Protein AF-A0A2H0Z7E7-F1 (afdb_monomer)

Solvent-accessible surface area (backbone atoms only — not comparable to full-atom values): 20635 Å² total; per-residue (Å²): 130,57,48,30,37,34,37,40,72,48,66,67,57,50,56,53,51,49,52,39,37,47,76,71,71,49,49,73,42,81,17,62,45,69,69,49,40,54,52,46,58,76,75,42,81,52,33,27,38,38,35,47,62,40,83,82,71,36,50,72,56,53,52,52,56,50,37,71,76,39,76,84,54,36,32,32,38,36,39,82,54,85,48,70,68,59,43,53,51,43,40,73,76,56,33,68,44,66,46,53,55,78,86,40,52,81,66,46,46,58,55,49,53,54,33,46,62,68,48,62,76,71,81,81,80,82,80,82,84,90,85,77,92,84,81,54,80,73,58,51,59,60,49,49,54,52,45,49,52,49,48,52,53,40,50,60,50,40,52,64,68,67,65,73,72,53,78,79,64,66,36,82,45,97,60,68,49,53,24,21,34,34,66,56,91,67,30,39,34,38,33,24,33,80,76,29,25,35,40,33,25,35,67,87,76,59,44,80,75,48,77,43,76,49,86,78,72,44,37,45,18,27,22,42,46,98,80,30,32,40,36,27,26,80,79,27,32,40,35,34,22,35,82,54,99,75,46,47,78,74,50,63,34,66,67,45,87,60,63,60,36,43,25,38,32,87,71,41,31,40,32,33,15,79,88,80,47,34,38,32,40,20,44,73,52,63,78,47,49,79,74,48,76,40,68,50,74,48,93,46,54,77,43,53,24,24,44,79,78,30,35,36,33,35,26,59,78,80,28,24,38,36,33,18,33,75,92,44,64,56,50,70,77,45,78,42,82,42,92,71,67,43,72,64,33,43,30,47,79,90,76,38,40,36,36,32,32,55,58,96,93,41,20,33,41,39,57,37,65,70,83,88,80,118

Radius of gyration: 28.25 Å; Cα contacts (8 Å, |Δi|>4): 745; chains: 1; bounding box: 46×74×69 Å

Sequence (374 aa):
MRDLIIISSEEKDRLLLRNILSGIGAVPLFALDLNEALNLLGKTSPRAVFIAESKDPPSEILLREIRRAAPLLPLVVLLRNRDASKAVELMKLGAFDCAQPPWTEEELLPLFKKSLSLAGAEIRFREPVKNLFLKSAVLSLALLAAAWGLFYLGRSSEKGKYEALLKTEKVLLPDKNISGIFFDGGSVYLTDWLLQSVYRYSKKDLKLLSVKKLPGEIPVAAADQPANFIVMNDDNIAERRLKDEKYTLLSRTRPVKGVSELCFDGMYLWTFDKKEYRLQKRMNNDALDLLAEFPLPSKNVRNLACGNKFLLYYDSRLRSLLKASPEDPQKILFESPLEETKIISMAYDGSAFWYVYEEGGSAFLKSGKIKDEI

pLDDT: mean 83.38, std 16.78, range [27.48, 97.19]

Nearest PDB structures (foldseek):
  8fk2-assembly1_B  TM=8.636E-01  e=1.793E-06  Streptococcus mutans UA159
  4kfc-assembly1_B  TM=8.213E-01  e=4.300E-06  Escherichia coli K-12
  4kny-assembly1_B  TM=8.181E-01  e=1.463E-05  Escherichia coli K-12
  4kfc-assembly1_A  TM=8.311E-01  e=1.847E-05  Escherichia coli K-12
  6lgq-assembly1_D  TM=8.146E-01  e=6.282E-05  Escherichia coli

Foldseek 3Di:
DQAEEEEDLDPVVVVVCCVLVVVLVHRYDYDNDLVSVLVCVVVDVHLAYEYEADVVVGPLVSLLVVCVSPVQRQYEYEYAAPDPPVQVVVCV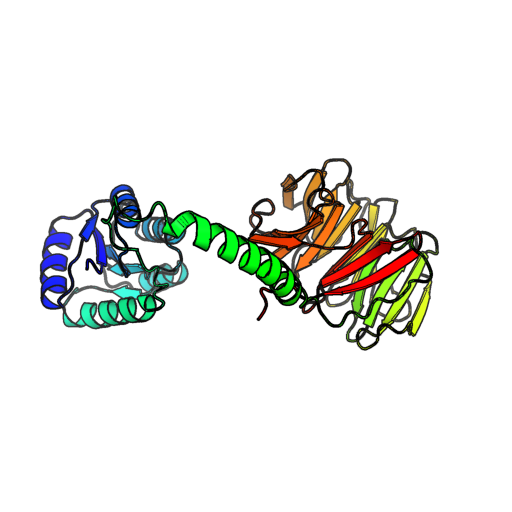SPRVGYHYPPDHNVRVNVVSVVSNVSSPPDPDDDDDDDDDPDPCPVVVVVVVVVVVVCVVVVVVVVVVVLPPWDPWDKDFDPDPQWQEWEDDDQWIWTAGQPQQWIWIAGNVRRDTPDIGHNPDHGFQYKEYDPAWIWTAHPQQKIWTFGPDPRSHTDAIADRDPQARYWYDLHFWIWGARLVVQKIFTFGPDRHRHTDDIDHALDNQWDEWEYYNAWIWTQRLVQQWIFIHGPVHNNDGPDIGHHPARAWNYWYDDNAWIWTWGDDPNTIIIDIGGDPPPD

Secondary structure (DSSP, 8-state):
---EEEE-S-HHHHHHHHHHHHHTT--EEEESSHHHHHHHHHH---SEEEEE--BTTBHHHHHHHHHHH-TTS-EEEE-SS--HHHHHHHHHTT-SEEEPSS--HHHHHHHHHHHHHHTT------PPPP--TTS-TTHHHHHHHHHHHHHHHHHHHHHHHH--------EE-S-S-EEEEEEETTEEEEEETTTTEEEEEETTT--EEEEEEPSSS-EEEEEE-SSEEEEEETTS-EEEEESSTT--EEEEPPP-TT-SEEEE-SSEEEEEETTTTEEEEEESSTT--EEEEEE-S-TTEEEEEEETTEEEEEETTTTEEEEE-SSSTT-EEEEEE-S-S-EEEEEE-SS-EEEEEEETTEEEEEEE--GGG-

Mean predicted aligned error: 17.79 Å

Structure (mmCIF, N/CA/C/O backbone):
data_AF-A0A2H0Z7E7-F1
#
_entry.id   AF-A0A2H0Z7E7-F1
#
loop_
_atom_site.group_PDB
_atom_site.id
_atom_site.type_symbol
_atom_site.label_atom_id
_atom_site.label_alt_id
_atom_site.label_comp_id
_atom_site.label_asym_id
_atom_site.label_entity_id
_atom_site.label_seq_id
_atom_site.pdbx_PDB_ins_code
_atom_site.Cartn_x
_atom_site.Cartn_y
_atom_site.Cartn_z
_atom_site.occupancy
_atom_site.B_iso_or_equiv
_atom_site.auth_seq_id
_atom_site.auth_comp_id
_atom_site.auth_asym_id
_atom_site.auth_atom_id
_atom_site.pdbx_PDB_model_num
ATOM 1 N N . MET A 1 1 ? -22.346 40.654 -6.797 1.00 45.78 1 MET A N 1
ATOM 2 C CA . MET A 1 1 ? -21.419 39.505 -6.714 1.00 45.78 1 MET A CA 1
ATOM 3 C C . MET A 1 1 ? -20.742 39.385 -8.067 1.00 45.78 1 MET A C 1
ATOM 5 O O . MET A 1 1 ? -21.363 39.760 -9.050 1.00 45.78 1 MET A O 1
ATOM 9 N N . ARG A 1 2 ? -19.452 39.041 -8.111 1.00 56.69 2 ARG A N 1
ATOM 10 C CA . ARG A 1 2 ? -18.712 38.916 -9.374 1.00 56.69 2 ARG A CA 1
ATOM 11 C C . ARG A 1 2 ? -18.659 37.437 -9.712 1.00 56.69 2 ARG A C 1
ATOM 13 O O . ARG A 1 2 ? -18.032 36.679 -8.981 1.00 56.69 2 ARG A O 1
ATOM 20 N N . ASP A 1 3 ? -19.351 37.047 -10.771 1.00 70.69 3 ASP A N 1
ATOM 21 C CA . ASP A 1 3 ? -19.651 35.634 -11.005 1.00 70.69 3 ASP A CA 1
ATOM 22 C C . ASP A 1 3 ? -18.601 34.945 -11.888 1.00 70.69 3 ASP A C 1
ATOM 24 O O . ASP A 1 3 ? -18.497 33.720 -11.868 1.00 70.69 3 ASP A O 1
ATOM 28 N N . LEU A 1 4 ? -17.791 35.715 -12.626 1.00 87.88 4 LEU A N 1
ATOM 29 C CA . LEU A 1 4 ? -16.940 35.188 -13.691 1.00 87.88 4 LEU A CA 1
ATOM 30 C C . LEU A 1 4 ? -15.610 35.947 -13.833 1.00 87.88 4 LEU A C 1
ATOM 32 O O . LEU A 1 4 ? -15.597 37.179 -13.862 1.00 87.88 4 LEU A O 1
ATOM 36 N N . ILE A 1 5 ? -14.506 35.211 -13.987 1.00 93.06 5 ILE A N 1
ATOM 37 C CA . ILE A 1 5 ? -13.228 35.745 -14.491 1.00 93.06 5 ILE A CA 1
ATOM 38 C C . ILE A 1 5 ? -13.059 35.332 -15.955 1.00 93.06 5 ILE A C 1
ATOM 40 O O . ILE A 1 5 ? -13.366 34.204 -16.323 1.00 93.06 5 ILE A O 1
ATOM 44 N N . ILE A 1 6 ? -12.540 36.230 -16.784 1.00 93.88 6 ILE A N 1
ATOM 45 C CA . ILE A 1 6 ? -12.206 35.991 -18.185 1.00 93.88 6 ILE A CA 1
ATOM 46 C C . ILE A 1 6 ? -10.731 36.285 -18.388 1.00 93.88 6 ILE A C 1
ATOM 48 O O . ILE A 1 6 ? -10.274 37.382 -18.080 1.00 93.88 6 ILE A O 1
ATOM 52 N N . ILE A 1 7 ? -10.001 35.332 -18.948 1.00 94.56 7 ILE A N 1
ATOM 53 C CA . ILE A 1 7 ? -8.595 35.501 -19.300 1.00 94.56 7 ILE A CA 1
ATOM 54 C C . ILE A 1 7 ? -8.521 35.768 -20.792 1.00 94.56 7 ILE A C 1
ATOM 56 O O . ILE A 1 7 ? -8.910 34.918 -21.592 1.00 94.56 7 ILE A O 1
ATOM 60 N N . SER A 1 8 ? -8.071 36.963 -21.160 1.00 93.06 8 SER A N 1
ATOM 61 C CA . SER A 1 8 ? -7.858 37.332 -22.554 1.00 93.06 8 SER A CA 1
ATOM 62 C C . SER A 1 8 ? -6.850 38.470 -22.676 1.00 93.06 8 SER A C 1
ATOM 64 O O . SER A 1 8 ? -7.077 39.588 -22.197 1.00 93.06 8 SER A O 1
ATOM 66 N N . SER A 1 9 ? -5.760 38.196 -23.389 1.00 88.06 9 SER A N 1
ATOM 67 C CA . SER A 1 9 ? -4.721 39.176 -23.701 1.00 88.06 9 SER A CA 1
ATOM 68 C C . SER A 1 9 ? -5.152 40.169 -24.789 1.00 88.06 9 SER A C 1
ATOM 70 O O . SER A 1 9 ? -4.675 41.306 -24.802 1.00 88.06 9 SER A O 1
ATOM 72 N N . GLU A 1 10 ? -6.132 39.829 -25.635 1.00 90.38 10 GLU A N 1
ATOM 73 C CA . GLU A 1 10 ? -6.586 40.689 -26.735 1.00 90.38 10 GLU A CA 1
ATOM 74 C C . GLU A 1 10 ? -7.737 41.622 -26.355 1.00 90.38 10 GLU A C 1
ATOM 76 O O . GLU A 1 10 ? -8.792 41.212 -25.876 1.00 90.38 10 GLU A O 1
ATOM 81 N N . GLU A 1 11 ? -7.563 42.911 -26.643 1.00 89.62 11 GLU A N 1
ATOM 82 C CA . GLU A 1 11 ? -8.564 43.937 -26.344 1.00 89.62 11 GLU A CA 1
ATOM 83 C C . GLU A 1 11 ? -9.887 43.716 -27.081 1.00 89.62 11 GLU A C 1
ATOM 85 O O . GLU A 1 11 ? -10.959 43.892 -26.499 1.00 89.62 11 GLU A O 1
ATOM 90 N N . LYS A 1 12 ? -9.816 43.252 -28.332 1.00 89.56 12 LYS A N 1
ATOM 91 C CA . LYS A 1 12 ? -10.989 42.946 -29.154 1.00 89.56 12 LYS A CA 1
ATOM 92 C C . LYS A 1 12 ? -11.879 41.883 -28.505 1.00 89.56 12 LYS A C 1
ATOM 94 O O . LYS A 1 12 ? -13.088 42.083 -28.404 1.00 89.56 12 LYS A O 1
ATOM 99 N N . ASP A 1 13 ? -11.278 40.798 -28.019 1.00 90.62 13 ASP A N 1
ATOM 100 C CA . ASP A 1 13 ? -11.986 39.719 -27.327 1.00 90.62 13 ASP A CA 1
ATOM 101 C C . ASP A 1 13 ? -12.606 40.225 -26.023 1.00 90.62 13 ASP A C 1
ATOM 103 O O . ASP A 1 13 ? -13.758 39.915 -25.723 1.00 90.62 13 ASP A O 1
ATOM 107 N N . ARG A 1 14 ? -11.883 41.059 -25.263 1.00 92.50 14 ARG A N 1
ATOM 108 C CA . ARG A 1 14 ? -12.414 41.646 -24.025 1.00 92.50 14 ARG A CA 1
ATOM 109 C C . ARG A 1 14 ? -13.632 42.530 -24.276 1.00 92.50 14 ARG A C 1
ATOM 111 O O . ARG A 1 14 ? -14.592 42.448 -23.515 1.00 92.50 14 ARG A O 1
ATOM 118 N N . LEU A 1 15 ? -13.614 43.361 -25.318 1.00 90.75 15 LEU A N 1
ATOM 119 C CA . LEU A 1 15 ? -14.751 44.214 -25.683 1.00 90.75 15 LEU A CA 1
ATOM 120 C C . LEU A 1 15 ? -15.954 43.380 -26.140 1.00 90.75 15 LEU A C 1
ATOM 122 O O . LEU A 1 15 ? -17.068 43.597 -25.663 1.00 90.75 15 LEU A O 1
ATOM 126 N N . LEU A 1 16 ? -15.720 42.392 -27.007 1.00 91.69 16 LEU A N 1
ATOM 127 C CA . LEU A 1 16 ? -16.754 41.482 -27.498 1.00 91.69 16 LEU A CA 1
ATOM 128 C C . LEU A 1 16 ? -17.415 40.707 -26.347 1.00 91.69 16 LEU A C 1
ATOM 130 O O . LEU A 1 16 ? -18.633 40.753 -26.181 1.00 91.69 16 LEU A O 1
ATOM 134 N N . LEU A 1 17 ? -16.608 40.041 -25.518 1.00 92.19 17 LEU A N 1
ATOM 135 C CA . LEU A 1 17 ? -17.092 39.227 -24.402 1.00 92.19 17 LEU A CA 1
ATOM 136 C C . LEU A 1 17 ? -17.755 40.076 -23.321 1.00 92.19 17 LEU A C 1
ATOM 138 O O . LEU A 1 17 ? -18.728 39.631 -22.719 1.00 92.19 17 LEU A O 1
ATOM 142 N N . ARG A 1 18 ? -17.284 41.309 -23.093 1.00 92.12 18 ARG A N 1
ATOM 143 C CA . ARG A 1 18 ? -17.945 42.244 -22.176 1.00 92.12 18 ARG A CA 1
ATOM 144 C C . ARG A 1 18 ? -19.368 42.538 -22.630 1.00 92.12 18 ARG A C 1
ATOM 146 O O . ARG A 1 18 ? -20.260 42.500 -21.788 1.00 92.12 18 ARG A O 1
ATOM 153 N N . ASN A 1 19 ? -19.582 42.796 -23.918 1.00 90.25 19 ASN A N 1
ATOM 154 C CA . ASN A 1 19 ? -20.913 43.085 -24.452 1.00 90.25 19 ASN A CA 1
ATOM 155 C C . ASN A 1 19 ? -21.836 41.867 -24.325 1.00 90.25 19 ASN A C 1
ATOM 157 O O . ASN A 1 19 ? -22.895 41.979 -23.713 1.00 90.25 19 ASN A O 1
ATOM 161 N N . ILE A 1 20 ? -21.386 40.700 -24.799 1.00 91.25 20 ILE A N 1
ATOM 162 C CA . ILE A 1 20 ? -22.160 39.447 -24.765 1.00 91.25 20 ILE A CA 1
ATOM 163 C C . ILE A 1 20 ? -22.545 39.069 -23.328 1.00 91.25 20 ILE A C 1
ATOM 165 O O . ILE A 1 20 ? -23.700 38.786 -23.019 1.00 91.25 20 ILE A O 1
ATOM 169 N N . LEU A 1 21 ? -21.578 39.078 -22.410 1.00 87.62 21 LEU A N 1
ATOM 170 C CA . LEU A 1 21 ? -21.811 38.627 -21.039 1.00 87.62 21 LEU A CA 1
ATOM 171 C C . LEU A 1 21 ? -22.602 39.640 -20.212 1.00 87.62 21 LEU A C 1
ATOM 173 O O . LEU A 1 21 ? -23.353 39.228 -19.330 1.00 87.62 21 LEU A O 1
ATOM 177 N N . SER A 1 22 ? -22.501 40.936 -20.527 1.00 86.19 22 SER A N 1
ATOM 178 C CA . SER A 1 22 ? -23.389 41.944 -19.937 1.00 86.19 22 SER A CA 1
ATOM 179 C C . SER A 1 22 ? -24.836 41.745 -20.396 1.00 86.19 22 SER 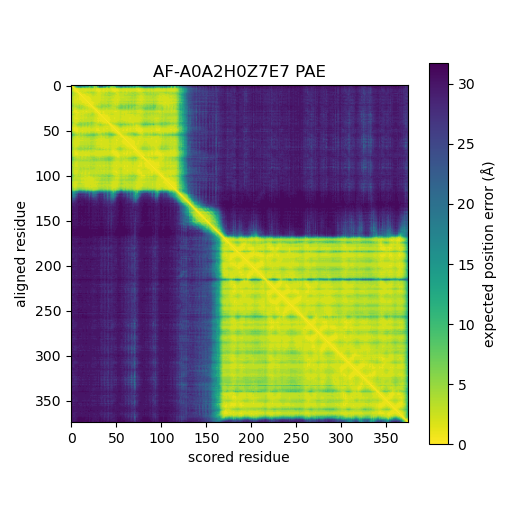A C 1
ATOM 181 O O . SER A 1 22 ? -25.737 41.861 -19.569 1.00 86.19 22 SER A O 1
ATOM 183 N N . GLY A 1 23 ? -25.063 41.377 -21.666 1.00 84.25 23 GLY A N 1
ATOM 184 C CA . GLY A 1 23 ? -26.390 41.011 -22.187 1.00 84.25 23 GLY A CA 1
ATOM 185 C C . GLY A 1 23 ? -27.002 39.800 -21.471 1.00 84.25 23 GLY A C 1
ATOM 186 O O . GLY A 1 23 ? -28.188 39.785 -21.153 1.00 84.25 23 GLY A O 1
ATOM 187 N N . ILE A 1 24 ? -26.161 38.835 -21.083 1.00 85.56 24 ILE A N 1
ATOM 188 C CA . ILE A 1 24 ? -26.538 37.645 -20.297 1.00 85.56 24 ILE A CA 1
ATOM 189 C C . ILE A 1 24 ? -26.756 37.956 -18.793 1.00 85.56 24 ILE A C 1
ATOM 191 O O . ILE A 1 24 ? -27.253 37.113 -18.041 1.00 85.56 24 ILE A O 1
ATOM 195 N N . GLY A 1 25 ? -26.419 39.164 -18.331 1.00 82.75 25 GLY A N 1
ATOM 196 C CA . GLY A 1 25 ? -26.535 39.574 -16.927 1.00 82.75 25 GLY A CA 1
ATOM 197 C C . GLY A 1 25 ? -25.355 39.156 -16.042 1.00 82.75 25 GLY A C 1
ATOM 198 O O . GLY A 1 25 ? -25.458 39.211 -14.817 1.00 82.75 25 GLY A O 1
ATOM 199 N N . ALA A 1 26 ? -24.232 38.741 -16.634 1.00 84.62 26 ALA A N 1
ATOM 200 C CA . ALA A 1 26 ? -23.002 38.438 -15.913 1.00 84.62 26 ALA A CA 1
ATOM 201 C C . ALA A 1 26 ? -22.168 39.709 -15.672 1.00 84.62 26 ALA A C 1
ATOM 203 O O . ALA A 1 26 ? -22.146 40.629 -16.489 1.00 84.62 26 ALA A O 1
ATOM 204 N N . VAL A 1 27 ? -21.412 39.737 -14.570 1.00 83.50 27 VAL A N 1
ATOM 205 C CA . VAL A 1 27 ? -20.450 40.813 -14.268 1.00 83.50 27 VAL A CA 1
ATOM 206 C C . VAL A 1 27 ? -19.023 40.259 -14.366 1.00 83.50 27 VAL A C 1
ATOM 208 O O . VAL A 1 27 ? -18.492 39.780 -13.356 1.00 83.50 27 VAL A O 1
ATOM 211 N N . PRO A 1 28 ? -18.397 40.273 -15.562 1.00 88.06 28 PRO A N 1
ATOM 212 C CA . PRO A 1 28 ? -17.088 39.667 -15.758 1.00 88.06 28 PRO A CA 1
ATOM 213 C C . PRO A 1 28 ? -15.944 40.545 -15.239 1.00 88.06 28 PRO A C 1
ATOM 215 O O . PRO A 1 28 ? -15.913 41.763 -15.443 1.00 88.06 28 PRO A O 1
ATOM 218 N N . LEU A 1 29 ? -14.957 39.901 -14.621 1.00 91.19 29 LEU A N 1
ATOM 219 C CA . LEU A 1 29 ? -13.622 40.455 -14.410 1.00 91.19 29 LEU A CA 1
ATOM 220 C C . LEU A 1 29 ? -12.687 39.963 -15.501 1.00 91.19 29 LEU A C 1
ATOM 222 O O . LEU A 1 29 ? -12.715 38.788 -15.839 1.00 91.19 29 LEU A O 1
ATOM 226 N N . PHE A 1 30 ? -11.832 40.840 -16.010 1.00 92.50 30 PHE A N 1
ATOM 227 C CA . PHE A 1 30 ? -10.862 40.472 -17.032 1.00 92.50 30 PHE A CA 1
ATOM 228 C C . PHE A 1 30 ? -9.466 40.400 -16.428 1.00 92.50 30 PHE A C 1
ATOM 230 O O . PHE A 1 30 ? -9.080 41.301 -15.690 1.00 92.50 30 PHE A O 1
ATOM 237 N N . ALA A 1 31 ? -8.743 39.341 -16.770 1.00 92.88 31 ALA A N 1
ATOM 238 C CA . ALA A 1 31 ? -7.314 39.190 -16.571 1.00 92.88 31 ALA A CA 1
ATOM 239 C C . ALA A 1 31 ? -6.622 39.182 -17.938 1.00 92.88 31 ALA A C 1
ATOM 241 O O . ALA A 1 31 ? -7.097 38.535 -18.876 1.00 92.88 31 ALA A O 1
ATOM 242 N N . LEU A 1 32 ? -5.508 39.894 -18.050 1.00 89.44 32 LEU A N 1
ATOM 243 C CA . LEU A 1 32 ? -4.692 39.957 -19.259 1.00 89.44 32 LEU A CA 1
ATOM 244 C C . LEU A 1 32 ? -3.808 38.718 -19.412 1.00 89.44 32 LEU A C 1
ATOM 246 O O . LEU A 1 32 ? -3.534 38.295 -20.534 1.00 89.44 32 LEU A O 1
ATOM 250 N N . ASP A 1 33 ? -3.391 38.135 -18.290 1.00 87.06 33 ASP A N 1
ATOM 251 C CA . ASP A 1 33 ? -2.484 36.996 -18.238 1.00 87.06 33 ASP A CA 1
ATOM 252 C C . ASP A 1 33 ? -2.790 36.054 -17.058 1.00 87.06 33 ASP A C 1
ATOM 254 O O . ASP A 1 33 ? -3.706 36.271 -16.256 1.00 87.06 33 ASP A O 1
ATOM 258 N N . LEU A 1 34 ? -2.015 34.970 -16.966 1.00 85.69 34 LEU A N 1
ATOM 259 C CA . LEU A 1 34 ? -2.146 33.970 -15.909 1.00 85.69 34 LEU A CA 1
ATOM 260 C C . LEU A 1 34 ? -1.912 34.552 -14.507 1.00 85.69 34 LEU A C 1
ATOM 262 O O . LEU A 1 34 ? -2.617 34.186 -13.570 1.00 85.69 34 LEU A O 1
ATOM 266 N N . ASN A 1 35 ? -0.932 35.440 -14.345 1.00 87.06 35 ASN A N 1
ATOM 267 C CA . ASN A 1 35 ? -0.569 35.980 -13.037 1.00 87.06 35 ASN A CA 1
ATOM 268 C C . ASN A 1 35 ? -1.677 36.888 -12.502 1.00 87.06 35 ASN A C 1
ATOM 270 O O . ASN A 1 35 ? -2.047 36.803 -11.329 1.00 87.06 35 ASN A O 1
ATOM 274 N N . GLU A 1 36 ? -2.250 37.723 -13.368 1.00 90.94 36 GLU A N 1
ATOM 275 C CA . GLU A 1 36 ? -3.407 38.542 -13.035 1.00 90.94 36 GLU A CA 1
ATOM 276 C C . GLU A 1 36 ? -4.626 37.670 -12.721 1.00 90.94 36 GLU A C 1
ATOM 278 O O . GLU A 1 36 ? -5.312 37.916 -11.727 1.00 90.94 36 GLU A O 1
ATOM 283 N N . ALA A 1 37 ? -4.854 36.599 -13.487 1.00 89.06 37 ALA A N 1
ATOM 284 C CA . ALA A 1 37 ? -5.941 35.662 -13.222 1.00 89.06 37 ALA A CA 1
ATOM 285 C C . ALA A 1 37 ? -5.806 34.992 -11.846 1.00 89.06 37 ALA A C 1
ATOM 287 O O . ALA A 1 37 ? -6.773 34.954 -11.086 1.00 89.06 37 ALA A O 1
ATOM 288 N N . LEU A 1 38 ? -4.607 34.525 -11.483 1.00 86.06 38 LEU A N 1
ATOM 289 C CA . LEU A 1 38 ? -4.326 33.935 -10.169 1.00 86.06 38 LEU A CA 1
ATOM 290 C C . LEU A 1 38 ? -4.478 34.960 -9.032 1.00 86.06 38 LEU A C 1
ATOM 292 O O . LEU A 1 38 ? -5.035 34.644 -7.981 1.00 86.06 38 LEU A O 1
ATOM 296 N N . ASN A 1 39 ? -4.053 36.207 -9.246 1.00 87.12 39 ASN A N 1
ATOM 297 C CA . ASN A 1 39 ? -4.240 37.297 -8.285 1.00 87.12 39 ASN A CA 1
ATOM 298 C C . ASN A 1 39 ? -5.730 37.616 -8.068 1.00 87.12 39 ASN A C 1
ATOM 300 O O . ASN A 1 39 ? -6.172 37.821 -6.936 1.00 87.12 39 ASN A O 1
ATOM 304 N N . LEU A 1 40 ? -6.526 37.627 -9.143 1.00 88.06 40 LEU A N 1
ATOM 305 C CA . LEU A 1 40 ? -7.973 37.810 -9.060 1.00 88.06 40 LEU A CA 1
ATOM 306 C C . LEU A 1 40 ? -8.654 36.623 -8.372 1.00 88.06 40 LEU A C 1
ATOM 308 O O . LEU A 1 40 ? -9.532 36.857 -7.546 1.00 88.06 40 LEU A O 1
ATOM 312 N N . LEU A 1 41 ? -8.226 35.384 -8.624 1.00 85.56 41 LEU A N 1
ATOM 313 C CA . LEU A 1 41 ? -8.718 34.194 -7.914 1.00 85.56 41 LEU A CA 1
ATOM 314 C C . LEU A 1 41 ? -8.406 34.227 -6.411 1.00 85.56 41 LEU A C 1
ATOM 316 O O . LEU A 1 41 ? -9.202 33.752 -5.612 1.00 85.56 41 LEU A O 1
ATOM 320 N N . GLY A 1 42 ? -7.278 34.819 -6.006 1.00 79.44 42 GLY A N 1
ATOM 321 C CA . GLY A 1 42 ? -6.944 35.004 -4.590 1.00 79.44 42 GLY A CA 1
ATOM 322 C C . GLY A 1 42 ? -7.745 36.113 -3.894 1.00 79.44 42 GLY A C 1
ATOM 323 O O . GLY A 1 42 ? -7.896 36.094 -2.675 1.00 79.44 42 GLY A O 1
ATOM 324 N N . LYS A 1 43 ? -8.256 37.093 -4.651 1.00 83.19 43 LYS A N 1
ATOM 325 C CA . LYS A 1 43 ? -8.984 38.269 -4.125 1.00 83.19 43 LYS A CA 1
ATOM 326 C C . LYS A 1 43 ? -10.495 38.185 -4.284 1.00 83.19 43 LYS A C 1
ATOM 328 O O . LYS A 1 43 ? -11.227 38.956 -3.665 1.00 83.19 43 LYS A O 1
ATOM 333 N N . THR A 1 44 ? -10.962 37.324 -5.173 1.00 79.69 44 THR A N 1
ATOM 334 C CA . THR A 1 44 ? -12.369 37.191 -5.538 1.00 79.69 44 THR A CA 1
ATOM 335 C C . THR A 1 44 ? -12.737 35.719 -5.548 1.00 79.69 44 THR A C 1
ATOM 337 O O . THR A 1 44 ? -11.896 34.877 -5.831 1.00 79.69 44 THR A O 1
ATOM 340 N N . SER A 1 45 ? -13.991 35.401 -5.241 1.00 79.81 45 SER A N 1
ATOM 341 C CA . SER A 1 45 ? -14.531 34.041 -5.290 1.00 79.81 45 SER A CA 1
ATOM 342 C C . SER A 1 45 ? -15.429 33.878 -6.524 1.00 79.81 45 SER A C 1
ATOM 344 O O . SER A 1 45 ? -16.654 33.840 -6.376 1.00 79.81 45 SER A O 1
ATOM 346 N N . PRO A 1 46 ? -14.867 33.867 -7.752 1.00 87.56 46 PRO A N 1
ATOM 347 C CA . PRO A 1 46 ? -15.666 33.688 -8.955 1.00 87.56 46 PRO A CA 1
ATOM 348 C C . PRO A 1 46 ? -16.260 32.282 -8.987 1.00 87.56 46 PRO A C 1
ATOM 350 O O . PRO A 1 46 ? -15.741 31.348 -8.377 1.00 87.56 46 PRO A O 1
ATOM 353 N N . ARG A 1 47 ? -17.340 32.125 -9.747 1.00 87.19 47 ARG A N 1
ATOM 354 C CA . ARG A 1 47 ? -18.037 30.845 -9.903 1.00 87.19 47 ARG A CA 1
ATOM 355 C C . ARG A 1 47 ? -17.589 30.077 -11.139 1.00 87.19 47 ARG A C 1
ATOM 357 O O . ARG A 1 47 ? -17.813 28.878 -11.206 1.00 87.19 47 ARG A O 1
ATOM 364 N N . ALA A 1 48 ? -16.941 30.740 -12.090 1.00 90.88 48 ALA A N 1
ATOM 365 C CA . ALA A 1 48 ? -16.291 30.105 -13.229 1.00 90.88 48 ALA A CA 1
ATOM 366 C C . ALA A 1 48 ? -15.150 30.982 -13.770 1.00 90.88 48 ALA A C 1
ATOM 368 O O . ALA A 1 48 ? -15.079 32.184 -13.485 1.00 90.88 48 ALA A O 1
ATOM 369 N N . VAL A 1 49 ? -14.269 30.378 -14.568 1.00 94.12 49 VAL A N 1
ATOM 370 C CA . VAL A 1 49 ? -13.242 31.086 -15.347 1.00 94.12 49 VAL A CA 1
ATOM 371 C C . VAL A 1 49 ? -13.397 30.726 -16.815 1.00 94.12 49 VAL A C 1
ATOM 373 O O . VAL A 1 49 ? -13.469 29.550 -17.166 1.00 94.12 49 VAL A O 1
ATOM 376 N N . PHE A 1 50 ? -13.449 31.735 -17.677 1.00 94.81 50 PHE A N 1
ATOM 377 C CA . PHE A 1 50 ? -13.476 31.566 -19.125 1.00 94.81 50 PHE A CA 1
ATOM 378 C C . PHE A 1 50 ? -12.110 31.966 -19.691 1.00 94.81 50 PHE A C 1
ATOM 380 O O . PHE A 1 50 ? -11.564 33.006 -19.331 1.00 94.81 50 PHE A O 1
ATOM 387 N N . ILE A 1 51 ? -11.537 31.142 -20.561 1.00 95.69 51 ILE A N 1
ATOM 388 C CA . ILE A 1 51 ? -10.196 31.334 -21.120 1.00 95.69 51 ILE A CA 1
ATOM 389 C C . ILE A 1 51 ? -10.346 31.554 -22.620 1.00 95.69 51 ILE A C 1
ATOM 391 O O . ILE A 1 51 ? -10.680 30.614 -23.336 1.00 95.69 51 ILE A O 1
ATOM 395 N N . ALA A 1 52 ? -10.107 32.772 -23.104 1.00 93.94 52 ALA A N 1
ATOM 396 C CA . ALA A 1 52 ? -10.017 33.017 -24.538 1.00 93.94 52 ALA A CA 1
ATOM 397 C C . ALA A 1 52 ? -8.732 32.386 -25.084 1.00 93.94 52 ALA A C 1
ATOM 399 O O . ALA A 1 52 ? -7.667 32.514 -24.480 1.00 93.94 52 ALA A O 1
ATOM 400 N N . GLU A 1 53 ? -8.833 31.678 -26.206 1.00 91.75 53 GLU A N 1
ATOM 401 C CA . GLU A 1 53 ? -7.696 30.973 -26.788 1.00 91.75 53 GLU A CA 1
ATOM 402 C C . GLU A 1 53 ? -6.562 31.936 -27.165 1.00 91.75 53 GLU A C 1
ATOM 404 O O . GLU A 1 53 ? -6.722 32.812 -28.013 1.00 91.75 53 GLU A O 1
ATOM 409 N N . SER A 1 54 ? -5.393 31.744 -26.553 1.00 87.06 54 SER A N 1
ATOM 410 C CA . SER A 1 54 ? -4.168 32.501 -26.815 1.00 87.06 54 SER A CA 1
ATOM 411 C C . SER A 1 54 ? -3.058 31.576 -27.304 1.00 87.06 54 SER A C 1
ATOM 413 O O . SER A 1 54 ? -3.032 30.388 -26.988 1.00 87.06 54 SER A O 1
ATOM 415 N N . LYS A 1 55 ? -2.121 32.121 -28.088 1.00 81.69 55 LYS A N 1
ATO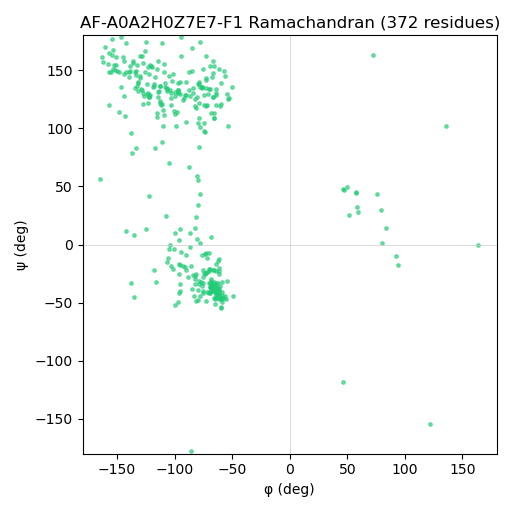M 416 C CA . LYS A 1 55 ? -0.933 31.378 -28.543 1.00 81.69 55 LYS A CA 1
ATOM 417 C C . LYS A 1 55 ? 0.176 31.346 -27.495 1.00 81.69 55 LYS A C 1
ATOM 419 O O . LYS A 1 55 ? 0.940 30.389 -27.469 1.00 81.69 55 LYS A O 1
ATOM 424 N N . ASP A 1 56 ? 0.253 32.377 -26.657 1.00 80.69 56 ASP A N 1
ATOM 425 C CA . ASP A 1 56 ? 1.279 32.513 -25.630 1.00 80.69 56 ASP A CA 1
ATOM 426 C C . ASP A 1 56 ? 0.696 33.139 -24.346 1.00 80.69 56 ASP A C 1
ATOM 428 O O . ASP A 1 56 ? 0.298 34.307 -24.373 1.00 80.69 56 ASP A O 1
ATOM 432 N N . PRO A 1 57 ? 0.584 32.377 -23.244 1.00 82.31 57 PRO A N 1
ATOM 433 C CA . PRO A 1 57 ? 0.716 30.921 -23.196 1.00 82.31 57 PRO A CA 1
ATOM 434 C C . PRO A 1 57 ? -0.472 30.223 -23.901 1.00 82.31 57 PRO A C 1
ATOM 436 O O . PRO A 1 57 ? -1.574 30.780 -23.948 1.00 82.31 57 PRO A O 1
ATOM 439 N N . PRO A 1 58 ? -0.293 29.000 -24.434 1.00 88.75 58 PRO A N 1
ATOM 440 C CA . PRO A 1 58 ? -1.391 28.179 -24.940 1.00 88.75 58 PRO A CA 1
ATOM 441 C C . PRO A 1 58 ? -2.465 27.902 -23.879 1.00 88.75 58 PRO A C 1
ATOM 443 O O . PRO A 1 58 ? -2.163 27.778 -22.685 1.00 88.75 58 PRO A O 1
ATOM 446 N N . SER A 1 59 ? -3.721 27.751 -24.308 1.00 90.62 59 SER A N 1
ATOM 447 C CA . SER A 1 59 ? -4.863 27.476 -23.420 1.00 90.62 59 SER A CA 1
ATOM 448 C C . SER A 1 59 ? -4.665 26.246 -22.535 1.00 90.62 59 SER A C 1
ATOM 450 O O . SER A 1 59 ? -5.142 26.227 -21.406 1.00 90.62 59 SER A O 1
ATOM 452 N N . GLU A 1 60 ? -3.926 25.244 -23.007 1.00 91.75 60 GLU A N 1
ATOM 453 C CA . GLU A 1 60 ? -3.571 24.029 -22.276 1.00 91.75 60 GLU A CA 1
ATOM 454 C C . GLU A 1 60 ? -2.743 24.340 -21.021 1.00 91.75 60 GLU A C 1
ATOM 456 O O . GLU A 1 60 ? -2.928 23.708 -19.979 1.00 91.75 60 GLU A O 1
ATOM 461 N N . ILE A 1 61 ? -1.839 25.323 -21.109 1.00 87.56 61 ILE A N 1
ATOM 462 C CA . ILE A 1 61 ? -1.008 25.766 -19.985 1.00 87.56 61 ILE A CA 1
ATOM 463 C C . ILE A 1 61 ? -1.865 26.553 -18.995 1.00 87.56 61 ILE A C 1
ATOM 465 O O . ILE A 1 61 ? -1.868 26.230 -17.808 1.00 87.56 61 ILE A O 1
ATOM 469 N N . LEU A 1 62 ? -2.650 27.523 -19.480 1.00 89.56 62 LEU A N 1
ATO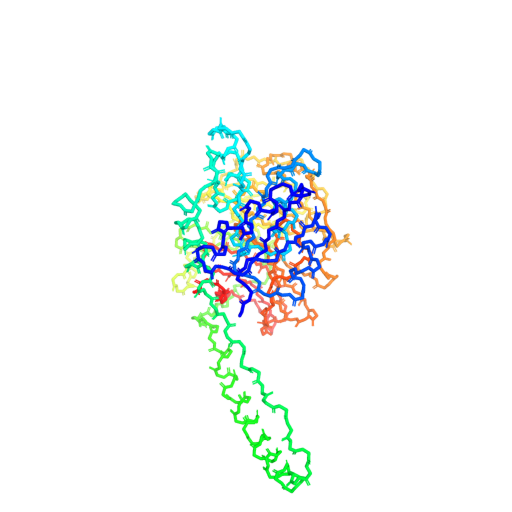M 470 C CA . LEU A 1 62 ? -3.561 28.310 -18.638 1.00 89.56 62 LEU A CA 1
ATOM 471 C C . LEU A 1 62 ? -4.518 27.405 -17.860 1.00 89.56 62 LEU A C 1
ATOM 473 O O . LEU A 1 62 ? -4.657 27.532 -16.645 1.00 89.56 62 LEU A O 1
ATOM 477 N N . LEU A 1 63 ? -5.122 26.441 -18.553 1.00 91.38 63 LEU A N 1
ATOM 478 C CA . LEU A 1 63 ? -6.042 25.475 -17.975 1.00 91.38 63 LEU A CA 1
ATOM 479 C C . LEU A 1 63 ? -5.385 24.662 -16.851 1.00 91.38 63 LEU A C 1
ATOM 481 O O . LEU A 1 63 ? -5.972 24.512 -15.781 1.00 91.38 63 LEU A O 1
ATOM 485 N N . ARG A 1 64 ? -4.162 24.158 -17.064 1.00 87.00 64 ARG A N 1
ATOM 486 C CA . ARG A 1 64 ? -3.431 23.375 -16.054 1.00 87.00 64 ARG A CA 1
ATOM 487 C C . ARG A 1 64 ? -3.091 24.202 -14.819 1.00 87.00 64 ARG A C 1
ATOM 489 O O . ARG A 1 64 ? -3.303 23.723 -13.706 1.00 87.00 64 ARG A O 1
ATOM 496 N N . GLU A 1 65 ? -2.589 25.419 -14.998 1.00 86.81 65 GLU A N 1
ATOM 497 C CA . GLU A 1 65 ? -2.153 26.254 -13.875 1.00 86.81 65 GLU A CA 1
ATOM 498 C C . GLU A 1 65 ? -3.334 26.789 -13.055 1.00 8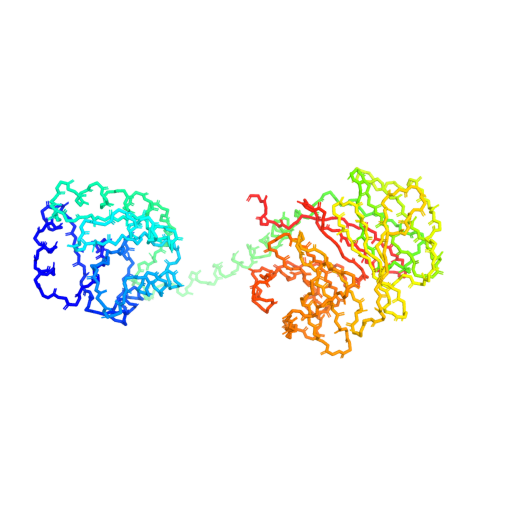6.81 65 GLU A C 1
ATOM 500 O O . GLU A 1 65 ? -3.315 26.726 -11.825 1.00 86.81 65 GLU A O 1
ATOM 505 N N . ILE A 1 66 ? -4.423 27.210 -13.705 1.00 88.06 66 ILE A N 1
ATOM 506 C CA . ILE A 1 66 ? -5.631 27.651 -12.990 1.00 88.06 66 ILE A CA 1
ATOM 507 C C . ILE A 1 66 ? -6.273 26.480 -12.255 1.00 88.06 66 ILE A C 1
ATOM 509 O O . ILE A 1 66 ? -6.688 26.630 -11.109 1.00 88.06 66 ILE A O 1
ATOM 513 N N . ARG A 1 67 ? -6.314 25.291 -12.867 1.00 85.50 67 ARG A N 1
ATOM 514 C CA . ARG A 1 67 ? -6.852 24.096 -12.213 1.00 85.50 67 ARG A CA 1
ATOM 515 C C . ARG A 1 67 ? -6.030 23.675 -10.997 1.00 85.50 67 ARG A C 1
ATOM 517 O O . ARG A 1 67 ? -6.606 23.197 -10.025 1.00 85.50 67 ARG A O 1
ATOM 524 N N . ARG A 1 68 ? -4.705 23.848 -11.020 1.00 78.25 68 ARG A N 1
ATOM 525 C CA . ARG A 1 68 ? -3.859 23.622 -9.835 1.00 78.25 68 ARG A CA 1
ATOM 526 C C . ARG A 1 68 ? -4.233 24.562 -8.690 1.00 78.25 68 ARG A C 1
ATOM 528 O O . ARG A 1 68 ? -4.287 24.115 -7.549 1.00 78.25 68 ARG A O 1
ATOM 535 N N . ALA A 1 69 ? -4.510 25.829 -8.996 1.00 77.56 69 ALA A N 1
ATOM 536 C CA . ALA A 1 69 ? -4.884 26.831 -8.001 1.00 77.56 69 ALA A CA 1
ATOM 537 C C . ALA A 1 69 ? -6.338 26.693 -7.509 1.00 77.56 69 ALA A C 1
ATOM 539 O O . ALA A 1 69 ? -6.611 26.915 -6.332 1.00 77.56 69 ALA A O 1
ATOM 540 N N . ALA A 1 70 ? -7.267 26.304 -8.386 1.00 82.88 70 ALA A N 1
ATOM 541 C CA . ALA A 1 70 ? -8.693 26.171 -8.091 1.00 82.88 70 ALA A CA 1
ATOM 542 C C . ALA A 1 70 ? -9.282 24.877 -8.708 1.00 82.88 70 ALA A C 1
ATOM 544 O O . ALA A 1 70 ? -9.961 24.933 -9.736 1.00 82.88 70 ALA A O 1
ATOM 545 N N . PRO A 1 71 ? -9.069 23.695 -8.085 1.00 78.75 71 PRO A N 1
ATOM 546 C CA . PRO A 1 71 ? -9.387 22.390 -8.688 1.00 78.75 71 PRO A CA 1
ATOM 547 C C . PRO A 1 71 ? -10.868 22.116 -8.973 1.00 78.75 71 PRO A C 1
ATOM 549 O O . PRO A 1 71 ? -11.179 21.259 -9.800 1.00 78.75 71 PRO A O 1
ATOM 552 N N . LEU A 1 72 ? -11.768 22.806 -8.268 1.00 80.50 72 LEU A N 1
ATOM 553 C CA . LEU A 1 72 ? -13.222 22.626 -8.361 1.00 80.50 72 LEU A CA 1
ATOM 554 C C . LEU A 1 72 ? -13.914 23.735 -9.163 1.00 80.50 72 LEU A C 1
ATOM 556 O O . LEU A 1 72 ? -15.134 23.713 -9.306 1.00 80.50 72 LEU A O 1
ATOM 560 N N . LEU A 1 73 ? -13.158 24.714 -9.666 1.00 87.75 73 LEU A N 1
ATOM 561 C CA . LEU A 1 73 ? -13.713 25.841 -10.401 1.00 87.75 73 LEU A CA 1
ATOM 562 C C . LEU A 1 73 ? -13.962 25.440 -11.866 1.00 87.75 73 LEU A C 1
ATOM 564 O O . LEU A 1 73 ? -13.028 24.993 -12.531 1.00 87.75 73 LEU A O 1
ATOM 568 N N . PRO A 1 74 ? -15.184 25.600 -12.403 1.00 90.88 74 PRO A N 1
ATOM 569 C CA . PRO A 1 74 ? -15.463 25.345 -13.813 1.00 90.88 74 PRO A CA 1
ATOM 570 C C . PRO A 1 74 ? -14.615 26.237 -14.733 1.00 90.88 74 PRO A C 1
ATOM 572 O O . PRO A 1 74 ? -14.703 27.466 -14.666 1.00 90.88 74 PRO A O 1
ATOM 575 N N . LEU A 1 75 ? -13.811 25.613 -15.603 1.00 93.94 75 LEU A N 1
ATOM 576 C CA . LEU A 1 75 ? -12.949 26.292 -16.578 1.00 93.94 75 LEU A CA 1
ATOM 577 C C . LEU A 1 75 ? -13.486 26.086 -17.996 1.00 93.94 75 LEU A C 1
ATOM 579 O O . LEU A 1 75 ? -13.441 24.969 -18.501 1.00 93.94 75 LEU A O 1
ATOM 583 N N . VAL A 1 76 ? -13.987 27.130 -18.648 1.00 95.00 76 VAL A N 1
ATOM 584 C CA . VAL A 1 76 ? -14.491 27.050 -20.031 1.00 95.00 76 VAL A CA 1
ATOM 585 C C . VAL A 1 76 ? -13.460 27.646 -20.981 1.00 95.00 76 VAL A C 1
ATOM 587 O O . VAL A 1 76 ? -12.996 28.759 -20.748 1.00 95.00 76 VAL A O 1
ATOM 590 N N . VAL A 1 77 ? -13.102 26.943 -22.056 1.00 95.62 77 VAL A N 1
ATOM 591 C CA . VAL A 1 77 ? -12.171 27.476 -23.067 1.00 95.62 77 VAL A CA 1
ATOM 592 C C . VAL A 1 77 ? -12.948 27.999 -24.273 1.00 95.62 77 VAL A C 1
ATOM 594 O O . VAL A 1 77 ? -13.785 27.299 -24.833 1.00 95.62 77 VAL A O 1
ATOM 597 N N . LEU A 1 78 ? -12.682 29.238 -24.678 1.00 95.81 78 LEU A N 1
ATOM 598 C CA . LEU A 1 78 ? -13.291 29.883 -25.838 1.00 95.81 78 LEU A CA 1
ATOM 599 C C . LEU A 1 78 ? -12.318 29.788 -27.014 1.00 95.81 78 LEU A C 1
ATOM 601 O O . LEU A 1 78 ? -11.330 30.521 -27.081 1.00 95.81 78 LEU A O 1
ATOM 605 N N . LEU A 1 79 ? -12.590 28.860 -27.925 1.00 94.00 79 LEU A N 1
ATOM 606 C CA . LEU A 1 79 ? -11.794 28.637 -29.124 1.00 94.00 79 LEU A CA 1
ATOM 607 C C . LEU A 1 79 ? -12.006 29.768 -30.128 1.00 94.00 79 LEU A C 1
ATOM 609 O O . LEU A 1 79 ? -13.119 30.269 -30.297 1.00 94.00 79 LEU A O 1
ATOM 613 N N . ARG A 1 80 ? -10.938 30.138 -30.832 1.00 90.31 80 ARG A N 1
ATOM 614 C CA . ARG A 1 80 ? -10.954 31.142 -31.906 1.00 90.31 80 ARG A CA 1
ATOM 615 C C . ARG A 1 80 ? -11.210 30.552 -33.280 1.00 90.31 80 ARG A C 1
ATOM 617 O O . ARG A 1 80 ? -11.612 31.279 -34.182 1.00 90.31 80 ARG A O 1
ATOM 624 N N . ASN A 1 81 ? -10.998 29.248 -33.432 1.00 89.12 81 ASN A N 1
ATOM 625 C CA . ASN A 1 81 ? -11.291 28.497 -34.646 1.00 89.12 81 ASN A CA 1
ATOM 626 C C . ASN A 1 81 ? -12.236 27.335 -34.334 1.00 89.12 81 ASN A C 1
ATOM 628 O O . ASN A 1 81 ? -12.257 26.808 -33.221 1.00 89.12 81 ASN A O 1
ATOM 632 N N . ARG A 1 82 ? -13.015 26.914 -35.333 1.00 89.06 82 ARG A N 1
ATOM 633 C CA . ARG A 1 82 ? -13.828 25.699 -35.226 1.00 89.06 82 ARG A CA 1
ATOM 634 C C . ARG A 1 82 ? -12.920 24.480 -35.314 1.00 89.06 82 ARG A C 1
ATOM 636 O O . ARG A 1 82 ? -12.556 24.055 -36.405 1.00 89.06 82 ARG A O 1
ATOM 643 N N . ASP A 1 83 ? -12.563 23.944 -34.156 1.00 89.94 83 ASP A N 1
ATOM 644 C CA . ASP A 1 83 ? -11.742 22.746 -34.032 1.00 89.94 83 ASP A CA 1
ATOM 645 C C . ASP A 1 83 ? -12.312 21.842 -32.932 1.00 89.94 83 ASP A C 1
ATOM 647 O O . ASP A 1 83 ? -12.091 22.033 -31.733 1.00 89.94 83 ASP A O 1
ATOM 651 N N . ALA A 1 84 ? -13.115 20.864 -33.354 1.00 88.06 84 ALA A N 1
ATOM 652 C CA . ALA A 1 84 ? -13.721 19.901 -32.443 1.00 88.06 84 ALA A CA 1
ATOM 653 C C . ALA A 1 84 ? -12.674 18.973 -31.809 1.00 88.06 84 ALA A C 1
ATOM 655 O O . ALA A 1 84 ? -12.825 18.593 -30.648 1.00 88.06 84 ALA A O 1
ATOM 656 N N . SER A 1 85 ? -11.601 18.647 -32.533 1.00 89.62 85 SER A N 1
ATOM 657 C CA . SER A 1 85 ? -10.523 17.798 -32.021 1.00 89.62 85 SER A CA 1
ATOM 658 C C . SER A 1 85 ? -9.814 18.490 -30.862 1.00 89.62 85 SER A C 1
ATOM 660 O O . SER A 1 85 ? -9.678 17.907 -29.785 1.00 89.62 85 SER A O 1
ATOM 662 N N . LYS A 1 86 ? -9.477 19.773 -31.033 1.00 90.38 86 LYS A N 1
ATOM 663 C CA . LYS A 1 86 ? -8.863 20.582 -29.978 1.00 90.38 86 LYS A CA 1
ATOM 664 C C . LYS A 1 86 ? -9.782 20.778 -28.769 1.00 90.38 86 LYS A C 1
ATOM 666 O O . LYS A 1 86 ? -9.324 20.680 -27.633 1.00 90.38 86 LYS A O 1
ATOM 671 N N . ALA A 1 87 ? -11.083 20.992 -28.983 1.00 90.25 87 ALA A N 1
ATOM 672 C CA . ALA A 1 87 ? -12.059 21.068 -27.890 1.00 90.25 87 ALA A CA 1
ATOM 673 C C . ALA A 1 87 ? -12.053 19.791 -27.030 1.00 90.25 87 ALA A C 1
ATOM 675 O O . ALA A 1 87 ? -11.979 19.858 -25.803 1.00 90.25 87 ALA A O 1
ATOM 676 N N . VAL A 1 88 ? -12.062 18.617 -27.671 1.00 89.12 88 VAL A N 1
ATOM 677 C CA . VAL A 1 88 ? -12.010 17.322 -26.976 1.00 89.12 88 VAL A CA 1
ATOM 678 C C . VAL A 1 88 ? -10.700 17.155 -26.203 1.00 89.12 88 VAL A C 1
ATOM 680 O O . VAL A 1 88 ? -10.710 16.646 -25.082 1.00 89.12 88 VAL A O 1
ATOM 683 N N . GLU A 1 89 ? -9.568 17.587 -26.757 1.00 90.81 89 GLU A N 1
ATOM 684 C CA . GLU A 1 89 ? -8.278 17.546 -26.058 1.00 90.81 89 GLU A CA 1
ATOM 685 C C . GLU A 1 89 ? -8.260 18.443 -24.817 1.00 90.81 89 GLU A C 1
ATOM 687 O O . GLU A 1 89 ? -7.860 17.999 -23.738 1.00 90.81 89 GLU A O 1
ATOM 692 N N . LEU A 1 90 ? -8.778 19.667 -24.922 1.00 91.75 90 LEU A N 1
ATOM 693 C CA . LEU A 1 90 ? -8.904 20.583 -23.788 1.00 91.75 90 LEU A CA 1
ATOM 694 C C . LEU A 1 90 ? -9.844 20.028 -22.709 1.00 91.75 90 LEU A C 1
ATOM 696 O O . LEU A 1 90 ? -9.549 20.140 -21.519 1.00 91.75 90 LEU A O 1
ATOM 700 N N . MET A 1 91 ? -10.924 19.345 -23.096 1.00 86.69 91 MET A N 1
ATOM 701 C CA . MET A 1 91 ? -11.798 18.632 -22.158 1.00 86.69 91 MET A CA 1
ATOM 702 C C . MET A 1 91 ? -11.123 17.411 -21.515 1.00 86.69 91 MET A C 1
ATOM 704 O O . MET A 1 91 ? -11.407 17.101 -20.363 1.00 86.69 91 MET A O 1
ATOM 708 N N . LYS A 1 92 ? -10.180 16.733 -22.183 1.00 81.69 92 LYS A N 1
ATOM 709 C CA . LYS A 1 92 ? -9.359 15.674 -21.553 1.00 81.69 92 LYS A CA 1
ATOM 710 C C . LYS A 1 92 ? -8.358 16.237 -20.545 1.00 81.69 92 LYS A C 1
ATOM 712 O O . LYS A 1 92 ? -8.094 15.610 -19.523 1.00 81.69 92 LYS A O 1
ATOM 717 N N . LEU A 1 93 ? -7.843 17.441 -20.795 1.00 83.25 93 LEU A N 1
ATOM 718 C CA . LEU A 1 93 ? -7.092 18.237 -19.811 1.00 83.25 93 LEU A CA 1
ATOM 719 C C . LEU A 1 93 ? -8.016 18.834 -18.724 1.00 83.25 93 LEU A C 1
ATOM 721 O O . LEU A 1 93 ? -7.566 19.375 -17.709 1.00 83.25 93 LEU A O 1
ATOM 725 N N . GLY A 1 94 ? -9.320 18.662 -18.941 1.00 83.25 94 GLY A N 1
ATOM 726 C CA . GLY A 1 94 ? -10.446 18.909 -18.064 1.00 83.25 94 GLY A CA 1
ATOM 727 C C . GLY A 1 94 ? -10.816 20.372 -17.907 1.00 83.25 94 GLY A C 1
ATOM 728 O O . GLY A 1 94 ? -11.177 20.810 -16.814 1.00 83.25 94 GLY A O 1
ATOM 729 N N . ALA A 1 95 ? -10.810 21.072 -19.040 1.00 91.75 95 ALA A N 1
ATOM 730 C CA . ALA A 1 95 ? -11.797 22.102 -19.295 1.00 91.75 95 ALA A CA 1
ATOM 731 C C . ALA A 1 95 ? -13.194 21.531 -19.026 1.00 91.75 95 ALA A C 1
ATOM 733 O O . ALA A 1 95 ? -13.513 20.401 -19.399 1.00 91.75 95 ALA A O 1
ATOM 734 N N . PHE A 1 96 ? -14.005 22.325 -18.346 1.00 90.19 96 PHE A N 1
ATOM 735 C CA . PHE A 1 96 ? -15.394 22.028 -18.065 1.00 90.19 96 PHE A CA 1
ATOM 736 C C . PHE A 1 96 ? -16.214 21.920 -19.354 1.00 90.19 96 PHE A C 1
ATOM 738 O O . PHE A 1 96 ? -17.029 21.013 -19.503 1.00 90.19 96 PHE A O 1
ATOM 745 N N . ASP A 1 97 ? -15.981 22.852 -20.275 1.00 92.31 97 ASP A N 1
ATOM 746 C CA . ASP A 1 97 ? -16.597 22.875 -21.595 1.00 92.31 97 ASP A CA 1
ATOM 747 C C . ASP A 1 97 ? -15.768 23.751 -22.545 1.00 92.31 97 ASP A C 1
ATOM 749 O O . ASP A 1 97 ? -14.859 24.466 -22.106 1.00 92.31 97 ASP A O 1
ATOM 753 N N . CYS A 1 98 ? -16.080 23.712 -23.839 1.00 92.94 98 CYS A N 1
ATOM 754 C CA . CYS A 1 98 ? -15.451 24.568 -24.844 1.00 92.94 98 CYS A CA 1
ATOM 755 C C . CYS A 1 98 ? -16.504 25.280 -25.701 1.00 92.94 98 CYS A C 1
ATOM 757 O O . CYS A 1 98 ? -17.430 24.646 -26.198 1.00 92.94 98 CYS A O 1
ATOM 759 N N . ALA A 1 99 ? -16.332 26.584 -25.926 1.00 93.44 99 ALA A N 1
ATOM 760 C CA . ALA A 1 99 ? -17.137 27.346 -26.878 1.00 93.44 99 ALA A CA 1
ATOM 761 C C . ALA A 1 99 ? -16.363 27.517 -28.186 1.00 93.44 99 ALA A C 1
ATOM 763 O O . ALA A 1 99 ? -15.204 27.928 -28.171 1.00 93.44 99 ALA A O 1
ATOM 764 N N . GLN A 1 100 ? -16.998 27.223 -29.314 1.00 91.00 100 GLN A N 1
ATOM 765 C CA . GLN A 1 100 ? -16.437 27.487 -30.639 1.00 91.00 100 GLN A CA 1
ATOM 766 C C . GLN A 1 100 ? -16.921 28.844 -31.165 1.00 91.00 100 GLN A C 1
ATOM 768 O O . GLN A 1 100 ? -17.885 29.385 -30.638 1.00 91.00 100 GLN A O 1
ATOM 773 N N . PRO A 1 101 ? -16.268 29.433 -32.179 1.00 87.56 101 PRO A N 1
ATOM 774 C CA . PRO A 1 101 ? -16.779 30.645 -32.805 1.00 87.56 101 PRO A CA 1
ATOM 775 C C . PRO A 1 101 ? -17.975 30.334 -33.738 1.00 87.56 101 PRO A C 1
ATOM 777 O O . PRO A 1 101 ? -18.003 29.277 -34.392 1.00 87.56 101 PRO A O 1
ATOM 780 N N . PRO A 1 102 ? -18.911 31.283 -33.923 1.00 89.31 102 PRO A N 1
ATOM 781 C CA . PRO A 1 102 ? -18.887 32.654 -33.409 1.00 89.31 102 PRO A CA 1
ATOM 782 C C . PRO A 1 102 ? -19.418 32.769 -31.974 1.00 89.31 102 PRO A C 1
ATOM 784 O O . PRO A 1 102 ? -20.538 32.371 -31.698 1.00 89.31 102 PRO A O 1
ATOM 787 N N . TRP A 1 103 ? -18.677 33.429 -31.080 1.00 93.06 103 TRP A N 1
ATOM 788 C CA . TRP A 1 103 ? -19.169 33.665 -29.721 1.00 93.06 103 TRP A CA 1
ATOM 789 C C . TRP A 1 103 ? -20.385 34.600 -29.750 1.00 93.06 103 TRP A C 1
ATOM 791 O O . TRP A 1 103 ? -20.265 35.776 -30.097 1.00 93.06 103 TRP A O 1
ATOM 801 N N . THR A 1 104 ? -21.550 34.072 -29.385 1.00 91.00 104 THR A N 1
ATOM 802 C CA . THR A 1 104 ? -22.820 34.807 -29.309 1.00 91.00 104 THR A CA 1
ATOM 803 C C . THR A 1 104 ? -23.458 34.651 -27.932 1.00 91.00 104 THR A C 1
ATOM 805 O O . THR A 1 104 ? -23.063 33.792 -27.139 1.00 91.00 104 THR A O 1
ATOM 808 N N . GLU A 1 105 ? -24.461 35.481 -27.631 1.00 89.88 105 GLU A N 1
ATOM 809 C CA . GLU A 1 105 ? -25.240 35.343 -26.395 1.00 89.88 105 GLU A CA 1
ATOM 810 C C . GLU A 1 105 ? -25.925 33.975 -26.304 1.00 89.88 105 GLU A C 1
ATOM 812 O O . GLU A 1 105 ? -25.891 33.342 -25.252 1.00 89.88 105 GLU A O 1
ATOM 817 N N . GLU A 1 106 ? -26.473 33.480 -27.415 1.00 86.06 106 GLU A N 1
ATOM 818 C CA . GLU A 1 106 ? -27.156 32.185 -27.483 1.00 86.06 106 GLU A CA 1
ATOM 819 C C . GLU A 1 106 ? -26.213 31.005 -27.212 1.00 86.06 106 GLU A C 1
ATOM 821 O O . GLU A 1 106 ? -26.612 30.044 -26.556 1.00 86.06 106 GLU A O 1
ATOM 826 N N . GLU A 1 107 ? -24.956 31.089 -27.658 1.00 86.56 107 GLU A N 1
ATOM 827 C CA . GLU A 1 107 ? -23.955 30.041 -27.434 1.00 86.56 107 GLU A CA 1
ATOM 828 C C . GLU A 1 107 ? -23.342 30.098 -26.026 1.00 86.56 107 GLU A C 1
ATOM 830 O O . GLU A 1 107 ? -23.123 29.060 -25.394 1.00 86.56 107 GLU A O 1
ATOM 835 N N . LEU A 1 108 ? -23.076 31.298 -25.496 1.00 90.75 108 LEU A N 1
ATOM 836 C CA . LEU A 1 108 ? -22.425 31.448 -24.191 1.00 90.75 108 LEU A CA 1
ATOM 837 C C . LEU A 1 108 ? -23.398 31.358 -23.012 1.00 90.75 108 LEU A C 1
ATOM 839 O O . LEU A 1 108 ? -22.986 30.946 -21.926 1.00 90.75 108 LEU A O 1
ATOM 843 N N . LEU A 1 109 ? -24.681 31.686 -23.191 1.00 88.94 109 LEU A N 1
ATOM 844 C CA . LEU A 1 109 ? -25.684 31.642 -22.122 1.00 88.94 109 LEU A CA 1
ATOM 845 C C . LEU A 1 109 ? -25.862 30.234 -21.513 1.00 88.94 109 LEU A C 1
ATOM 847 O O . LEU A 1 109 ? -25.854 30.128 -20.279 1.00 88.94 109 LEU A O 1
ATOM 851 N N . PRO A 1 110 ? -25.997 29.143 -22.297 1.00 86.81 110 PRO A N 1
ATOM 852 C CA . PRO A 1 110 ? -26.070 27.789 -21.756 1.00 86.81 110 PRO A CA 1
ATOM 853 C C . PRO A 1 110 ? -24.798 27.398 -21.005 1.00 86.81 110 PRO A C 1
ATOM 855 O O . PRO A 1 110 ? -24.892 26.857 -19.904 1.00 86.81 110 PRO A O 1
ATOM 858 N N . LEU A 1 111 ? -23.619 27.716 -21.553 1.00 87.31 111 LEU A N 1
ATOM 859 C CA . LEU A 1 111 ? -22.329 27.423 -20.920 1.00 87.31 111 LEU A CA 1
ATOM 860 C C . LEU A 1 111 ? -22.170 28.171 -19.598 1.00 87.31 111 LEU A C 1
ATOM 862 O O . LEU A 1 111 ? -21.784 27.582 -18.589 1.00 87.31 111 LEU A O 1
ATOM 866 N N . PHE A 1 112 ? -22.553 29.446 -19.577 1.00 87.62 112 PHE A N 1
ATOM 867 C CA . PHE A 1 112 ? -22.577 30.267 -18.378 1.00 87.62 112 PHE A CA 1
ATOM 868 C C . PHE A 1 112 ? -23.502 29.663 -17.314 1.00 87.62 112 PHE A C 1
ATOM 870 O O . PHE A 1 112 ? -23.038 29.336 -16.221 1.00 87.62 112 PHE A O 1
ATOM 877 N N . LYS A 1 113 ? -24.774 29.394 -17.633 1.00 87.12 113 LYS A N 1
ATOM 878 C CA . LYS A 1 113 ? -25.731 28.792 -16.683 1.00 87.12 113 LYS A CA 1
ATOM 879 C C . LYS A 1 113 ? -25.262 27.432 -16.162 1.00 87.12 113 LYS A C 1
ATOM 881 O O . LYS A 1 113 ? -25.333 27.172 -14.960 1.00 87.12 113 LYS A O 1
ATOM 886 N N . LYS A 1 114 ? -24.748 26.583 -17.054 1.00 83.81 114 LYS A N 1
ATOM 887 C CA . LYS A 1 114 ? -24.210 25.260 -16.723 1.00 83.81 114 LYS A CA 1
ATOM 888 C C . LYS A 1 114 ? -23.010 25.385 -15.775 1.00 83.81 114 LYS A C 1
ATOM 890 O O . LYS A 1 114 ? -22.989 24.714 -14.746 1.00 83.81 114 LYS A O 1
ATOM 895 N N . SER A 1 115 ? -22.082 26.306 -16.041 1.00 84.44 115 SER A N 1
ATOM 896 C CA . SER A 1 115 ? -20.926 26.560 -15.168 1.00 84.44 115 SER A CA 1
ATOM 897 C C . SER A 1 115 ? -21.340 27.069 -13.778 1.00 84.44 115 SER A C 1
ATOM 899 O O . SER A 1 115 ? -20.824 26.601 -12.765 1.00 84.44 115 SER A O 1
ATOM 901 N N . LEU A 1 116 ? -22.363 27.927 -13.699 1.00 78.75 116 LEU A N 1
ATOM 902 C CA . LEU A 1 116 ? -22.888 28.416 -12.424 1.00 78.75 116 LEU A CA 1
ATOM 903 C C . LEU A 1 116 ? -23.619 27.337 -11.616 1.00 78.75 116 LEU A C 1
ATOM 905 O O . LEU A 1 116 ? -23.516 27.337 -10.388 1.00 78.75 116 LEU A O 1
ATOM 909 N N . SER A 1 117 ? -24.345 26.423 -12.268 1.00 69.69 117 SER A N 1
ATOM 910 C CA . SER A 1 117 ? -25.080 25.352 -11.573 1.00 69.69 117 SER A CA 1
ATOM 911 C C . SER A 1 117 ? -24.167 24.373 -10.827 1.00 69.69 117 SER A C 1
ATOM 913 O O . SER A 1 117 ? -24.524 23.909 -9.747 1.00 69.69 117 SER A O 1
ATOM 915 N N . LEU A 1 118 ? -22.961 24.121 -11.345 1.00 62.94 118 LEU A N 1
ATOM 916 C CA . LEU A 1 118 ? -21.954 23.273 -10.697 1.00 62.94 118 LEU A CA 1
ATOM 917 C C . LEU A 1 118 ? -21.148 24.014 -9.631 1.00 62.94 118 LEU A C 1
ATOM 919 O O . LEU A 1 118 ? -20.764 23.418 -8.630 1.00 62.94 118 LEU A O 1
ATOM 923 N N . ALA A 1 119 ? -21.008 25.333 -9.770 1.00 54.69 119 ALA A N 1
ATOM 924 C CA . ALA A 1 119 ? -20.523 26.206 -8.702 1.00 54.69 119 ALA A CA 1
ATOM 925 C C . ALA A 1 119 ? -21.514 26.338 -7.519 1.00 54.69 119 ALA A C 1
ATOM 927 O O . ALA A 1 119 ? -21.313 27.166 -6.636 1.00 54.69 119 ALA A O 1
ATOM 928 N N . GLY A 1 120 ? -22.609 25.563 -7.518 1.00 42.69 120 GLY A N 1
ATOM 929 C CA . GLY A 1 120 ? -23.676 25.550 -6.516 1.00 42.69 120 GLY A CA 1
ATOM 930 C C . GLY A 1 120 ? -23.452 24.641 -5.302 1.00 42.69 120 GLY A C 1
ATOM 931 O O . GLY A 1 120 ? -24.376 24.487 -4.510 1.00 42.69 120 GLY A O 1
ATOM 932 N N . ALA A 1 121 ? -22.260 24.074 -5.103 1.00 37.75 121 ALA A N 1
ATOM 933 C CA . ALA A 1 121 ? -21.858 23.567 -3.788 1.00 37.75 121 ALA A CA 1
ATOM 934 C C . ALA A 1 121 ? -21.214 24.707 -2.972 1.00 37.75 121 ALA A C 1
ATOM 936 O O . ALA A 1 121 ? -20.014 24.703 -2.706 1.00 37.75 121 ALA A O 1
ATOM 937 N N . GLU A 1 122 ? -22.002 25.727 -2.609 1.00 34.56 122 GLU A N 1
ATOM 938 C CA . GLU A 1 122 ? -21.553 26.763 -1.670 1.00 34.56 122 GLU A CA 1
ATOM 939 C C . GLU A 1 122 ? -21.332 26.142 -0.280 1.00 34.56 122 GLU A C 1
ATOM 941 O O . GLU A 1 122 ? -22.287 25.858 0.445 1.00 34.56 122 GLU A O 1
ATOM 946 N N . ILE A 1 123 ? -20.075 26.009 0.152 1.00 41.81 123 ILE A N 1
ATOM 947 C CA . ILE A 1 123 ? -19.759 25.952 1.584 1.00 41.81 123 ILE A CA 1
ATOM 948 C C . ILE A 1 123 ? -19.905 27.382 2.118 1.00 41.81 123 ILE A C 1
ATOM 950 O O . ILE A 1 123 ? -19.012 28.215 1.971 1.00 41.81 123 ILE A O 1
ATOM 954 N N . ARG A 1 124 ? -21.061 27.693 2.711 1.00 27.48 124 ARG A N 1
ATOM 955 C CA . ARG A 1 124 ? -21.306 28.991 3.352 1.00 27.48 124 ARG A CA 1
ATOM 956 C C . ARG A 1 124 ? -20.562 29.082 4.680 1.00 27.48 124 ARG A C 1
ATOM 958 O O . ARG A 1 124 ? -21.031 28.561 5.690 1.00 27.48 124 ARG A O 1
ATOM 965 N N . PHE A 1 125 ? -19.461 29.826 4.708 1.00 37.97 125 PHE A N 1
ATOM 966 C CA . PHE A 1 125 ? -18.943 30.376 5.958 1.00 37.97 125 PHE A CA 1
ATOM 967 C C . PHE A 1 125 ? -19.703 31.661 6.299 1.00 37.97 125 PHE A C 1
ATOM 969 O O . PHE A 1 125 ? -19.739 32.620 5.532 1.00 37.97 125 PHE A O 1
ATOM 976 N N . ARG A 1 126 ? -20.369 31.649 7.455 1.00 31.38 126 ARG A N 1
ATOM 977 C CA . ARG A 1 126 ? -21.107 32.785 8.012 1.00 31.38 126 ARG A CA 1
ATOM 978 C C . ARG A 1 126 ? -20.107 33.747 8.651 1.00 31.38 126 ARG A C 1
ATOM 980 O O . ARG A 1 126 ? -19.557 33.428 9.701 1.00 31.38 126 ARG A O 1
ATOM 987 N N . GLU A 1 127 ? -19.877 34.911 8.051 1.00 35.09 127 GLU A N 1
ATOM 988 C CA . GLU A 1 127 ? -19.070 35.946 8.705 1.00 35.09 127 GLU A CA 1
ATOM 989 C C . GLU A 1 127 ? -19.870 36.656 9.814 1.00 35.09 127 GLU A C 1
ATOM 991 O O . GLU A 1 127 ? -21.037 37.011 9.606 1.00 35.09 127 GLU A O 1
ATOM 996 N N . PRO A 1 128 ? -19.280 36.880 11.002 1.00 33.47 128 PRO A N 1
ATOM 997 C CA . PRO A 1 128 ? -19.898 37.683 12.043 1.00 33.47 128 PRO A CA 1
ATOM 998 C C . PRO A 1 128 ? -19.723 39.185 11.767 1.00 33.47 128 PRO A C 1
ATOM 1000 O O . PRO A 1 128 ? -18.656 39.663 11.383 1.00 33.47 128 PRO A O 1
ATOM 1003 N N . VAL A 1 129 ? -20.798 39.934 12.010 1.00 40.16 129 VAL A N 1
ATOM 1004 C CA . VAL A 1 129 ? -20.882 41.393 11.866 1.00 40.16 129 VAL A CA 1
ATOM 1005 C C . VAL A 1 129 ? -19.942 42.094 12.857 1.00 40.16 129 VAL A C 1
ATOM 1007 O O . VAL A 1 129 ? -19.962 41.816 14.057 1.00 40.16 129 VAL A O 1
ATOM 1010 N N . LYS A 1 130 ? -19.138 43.040 12.355 1.00 45.75 130 LYS A N 1
ATOM 1011 C CA . LYS A 1 130 ? -18.278 43.931 13.149 1.00 45.75 130 LYS A CA 1
ATOM 1012 C C . LYS A 1 130 ? -19.088 45.071 13.773 1.00 45.75 130 LYS A C 1
ATOM 1014 O O . LYS A 1 130 ? -19.672 45.863 13.042 1.00 45.75 130 LYS A O 1
ATOM 1019 N N . ASN A 1 131 ? -19.030 45.153 15.106 1.00 44.09 131 ASN A N 1
ATOM 1020 C CA . ASN A 1 131 ? -19.004 46.351 15.970 1.00 44.09 131 ASN A CA 1
ATOM 1021 C C . ASN A 1 131 ? -19.943 46.212 17.168 1.00 44.09 131 ASN A C 1
ATOM 1023 O O . ASN 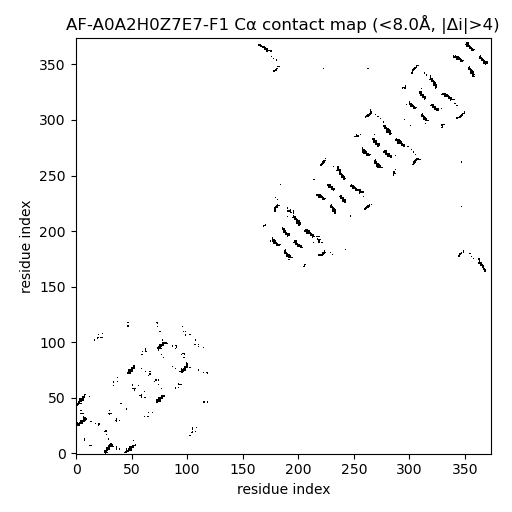A 1 131 ? -21.135 46.449 17.043 1.00 44.09 131 ASN A O 1
ATOM 1027 N N . LEU A 1 132 ? -19.379 45.905 18.339 1.00 40.12 132 LEU A N 1
ATOM 1028 C CA . LEU A 1 132 ? -19.925 46.285 19.651 1.00 40.12 132 LEU A CA 1
ATOM 1029 C C . LEU A 1 132 ? -18.839 46.091 20.727 1.00 40.12 132 LEU A C 1
ATOM 1031 O O . LEU A 1 132 ? -18.997 45.373 21.712 1.00 40.12 132 LEU A O 1
ATOM 1035 N N . PHE A 1 133 ? -17.689 46.743 20.526 1.00 42.34 133 PHE A N 1
ATOM 1036 C CA . PHE A 1 133 ? -16.770 47.026 21.627 1.00 42.34 133 PHE A CA 1
ATOM 1037 C C . PHE A 1 133 ? -17.486 48.003 22.563 1.00 42.34 133 PHE A C 1
ATOM 1039 O O . PHE A 1 133 ? -17.744 49.126 22.151 1.00 42.34 133 PHE A O 1
ATOM 1046 N N . LEU A 1 134 ? -17.888 47.543 23.754 1.00 46.03 134 LEU A N 1
ATOM 1047 C CA . LEU A 1 134 ? -17.657 48.223 25.046 1.00 46.03 134 LEU A CA 1
ATOM 1048 C C . LEU A 1 134 ? -18.529 47.728 26.220 1.00 46.03 134 LEU A C 1
ATOM 1050 O O . LEU A 1 134 ? -18.339 48.218 27.326 1.00 46.03 134 LEU A O 1
ATOM 1054 N N . LYS A 1 135 ? -19.440 46.751 26.068 1.00 45.62 135 LYS A N 1
ATOM 1055 C CA . LYS A 1 135 ? -20.312 46.331 27.199 1.00 45.62 135 LYS A CA 1
ATOM 1056 C C . LYS A 1 135 ? -20.300 44.841 27.585 1.00 45.62 135 LYS A C 1
ATOM 1058 O O . LYS A 1 135 ? -21.149 44.422 28.363 1.00 45.62 135 LYS A O 1
ATOM 1063 N N . SER A 1 136 ? -19.353 44.029 27.106 1.00 44.88 136 SER A N 1
ATOM 1064 C CA . SER A 1 136 ? -19.380 42.561 27.299 1.00 44.88 136 SER A CA 1
ATOM 1065 C C . SER A 1 136 ? -18.486 41.992 28.414 1.00 44.88 136 SER A C 1
ATOM 1067 O O . SER A 1 136 ? -18.583 40.797 28.682 1.00 44.88 136 SER A O 1
ATOM 1069 N N . ALA A 1 137 ? -17.677 42.800 29.111 1.00 51.72 137 ALA A N 1
ATOM 1070 C CA . ALA A 1 137 ? -16.664 42.292 30.051 1.00 51.72 137 ALA A CA 1
ATOM 1071 C C . ALA A 1 137 ? -17.227 41.480 31.244 1.00 51.72 137 ALA A C 1
ATOM 1073 O O . ALA A 1 137 ? -16.545 40.602 31.771 1.00 51.72 137 ALA A O 1
ATOM 1074 N N . VAL A 1 138 ? -18.482 41.711 31.644 1.00 51.94 138 VAL A N 1
ATOM 1075 C CA . VAL A 1 138 ? -19.118 40.983 32.762 1.00 51.94 138 VAL A CA 1
ATOM 1076 C C . VAL A 1 138 ? -19.814 39.694 32.296 1.00 51.94 138 VAL A C 1
ATOM 1078 O O . VAL A 1 138 ? -19.854 38.715 33.037 1.00 51.94 138 VAL A O 1
ATOM 1081 N N . LEU A 1 139 ? -20.275 39.625 31.041 1.00 46.59 139 LEU A N 1
ATOM 1082 C CA . LEU A 1 139 ? -20.865 38.400 30.478 1.00 46.59 139 LEU A CA 1
ATOM 1083 C C . LEU A 1 139 ? -19.797 37.332 30.170 1.00 46.59 139 LEU A C 1
ATOM 1085 O O . LEU A 1 139 ? -20.091 36.138 30.175 1.00 46.59 139 LEU A O 1
ATOM 1089 N N . SER A 1 140 ? -18.548 37.752 29.940 1.00 50.28 140 SER A N 1
ATOM 1090 C CA . SER A 1 140 ? -17.425 36.874 29.592 1.00 50.28 140 SER A CA 1
ATOM 1091 C C . SER A 1 140 ? -17.002 35.908 30.701 1.00 50.28 140 SER A C 1
ATOM 1093 O O . SER A 1 140 ? -16.610 34.791 30.381 1.00 50.28 140 SER A O 1
ATOM 1095 N N . LEU A 1 141 ? -17.114 36.267 31.988 1.00 55.03 141 LEU A N 1
ATOM 1096 C CA . LEU A 1 141 ? -16.719 35.354 33.075 1.00 55.03 141 LEU A CA 1
ATOM 1097 C C . LEU A 1 141 ? -17.734 34.223 33.301 1.00 55.03 141 LEU A C 1
ATOM 1099 O O . LEU A 1 141 ? -17.342 33.074 33.498 1.00 55.03 141 LEU A O 1
ATOM 1103 N N . ALA A 1 142 ? -19.034 34.521 33.223 1.00 57.66 142 ALA A N 1
ATOM 1104 C CA . ALA A 1 142 ? -20.082 33.507 33.347 1.00 57.66 142 ALA A CA 1
ATOM 1105 C C . ALA A 1 142 ? -20.100 32.560 32.133 1.00 57.66 142 ALA A C 1
ATOM 1107 O O . ALA A 1 142 ? -20.269 31.349 32.284 1.00 57.66 142 ALA A O 1
ATOM 1108 N N . LEU A 1 143 ? -19.836 33.095 30.935 1.00 54.97 143 LEU A N 1
ATOM 1109 C CA . LEU A 1 143 ? -19.666 32.296 29.723 1.00 54.97 143 LEU A CA 1
ATOM 1110 C C . LEU A 1 143 ? -18.387 31.454 29.746 1.00 54.97 143 LEU A C 1
ATOM 1112 O O . LEU A 1 143 ? -18.420 30.357 29.212 1.00 54.97 143 LEU A O 1
ATOM 1116 N N . LEU A 1 144 ? -17.299 31.890 30.389 1.00 60.12 144 LEU A N 1
ATOM 1117 C CA . LEU A 1 144 ? -16.084 31.079 30.556 1.00 60.12 144 LEU A CA 1
ATOM 1118 C C . LEU A 1 144 ? -16.303 29.882 31.490 1.00 60.12 144 LEU A C 1
ATOM 1120 O O . LEU A 1 144 ? -15.841 28.789 31.181 1.00 60.12 144 LEU A O 1
ATOM 1124 N N . ALA A 1 145 ? -17.052 30.048 32.584 1.00 66.25 145 ALA A N 1
ATOM 1125 C CA . ALA A 1 145 ? -17.390 28.942 33.484 1.00 66.25 145 ALA A CA 1
ATOM 1126 C C . ALA A 1 145 ? -18.372 27.946 32.837 1.00 66.25 145 ALA A C 1
ATOM 1128 O O . ALA A 1 145 ? -18.178 26.733 32.924 1.00 66.25 145 ALA A O 1
ATOM 1129 N N . ALA A 1 146 ? -19.383 28.446 32.117 1.00 61.38 146 ALA A N 1
ATOM 1130 C CA . ALA A 1 146 ? -20.299 27.611 31.341 1.00 61.38 146 ALA A CA 1
ATOM 1131 C C . ALA A 1 146 ? -19.599 26.946 30.143 1.00 61.38 146 ALA A C 1
ATOM 1133 O O . ALA A 1 146 ? -19.862 25.782 29.857 1.00 61.38 146 ALA A O 1
ATOM 1134 N N . ALA A 1 147 ? -18.661 27.635 29.486 1.00 57.12 147 ALA A N 1
ATOM 1135 C CA . ALA A 1 147 ? -17.827 27.078 28.428 1.00 57.12 147 ALA A CA 1
ATOM 1136 C C . ALA A 1 147 ? -16.832 26.053 28.971 1.00 57.12 147 ALA A C 1
ATOM 1138 O O . ALA A 1 147 ? -16.582 25.080 28.282 1.00 57.12 147 ALA A O 1
ATOM 1139 N N . TRP A 1 148 ? -16.317 26.187 30.197 1.00 58.03 148 TRP A N 1
ATOM 1140 C CA . TRP A 1 148 ? -15.524 25.132 30.838 1.00 58.03 148 TRP A CA 1
ATOM 1141 C C . TRP A 1 148 ? -16.368 23.918 31.217 1.00 58.03 148 TRP A C 1
ATOM 1143 O O . TRP A 1 148 ? -15.944 22.794 30.959 1.00 58.03 148 TRP A O 1
ATOM 1153 N N . GLY A 1 149 ? -17.582 24.121 31.735 1.00 64.88 149 GLY A N 1
ATOM 1154 C CA . GLY A 1 149 ? -18.536 23.036 31.979 1.00 64.88 149 GLY A CA 1
ATOM 1155 C C . GLY A 1 149 ? -18.926 22.305 30.690 1.00 64.88 149 GLY A C 1
ATOM 1156 O O . GLY A 1 149 ? -18.853 21.080 30.630 1.00 64.88 149 GLY A O 1
ATOM 1157 N N . LEU A 1 150 ? -19.248 23.048 29.627 1.00 54.81 150 LEU A N 1
ATOM 1158 C CA . LEU A 1 150 ? -19.556 22.522 28.292 1.00 54.81 150 LEU A CA 1
ATOM 1159 C C . LEU A 1 150 ? -18.322 21.992 27.552 1.00 54.81 150 LEU A C 1
ATOM 1161 O O . LEU A 1 150 ? -18.475 21.128 26.704 1.00 54.81 150 LEU A O 1
ATOM 1165 N N . PHE A 1 151 ? -17.108 22.436 27.875 1.00 59.69 151 PHE A N 1
ATOM 1166 C CA . PHE A 1 151 ? -15.856 21.874 27.361 1.00 59.69 151 PHE A CA 1
ATOM 1167 C C . PHE A 1 151 ? -15.503 20.563 28.066 1.00 59.69 151 PHE A C 1
ATOM 1169 O O . PHE A 1 151 ? -14.965 19.671 27.424 1.00 59.69 151 PHE A O 1
ATOM 1176 N N . TYR A 1 152 ? -15.843 20.393 29.349 1.00 55.91 152 TYR A N 1
ATOM 1177 C CA . TYR A 1 152 ? -15.661 19.126 30.069 1.00 55.91 152 TYR A CA 1
ATOM 1178 C C . TYR A 1 152 ? -16.746 18.098 29.711 1.00 55.91 152 TYR A C 1
ATOM 1180 O O . TYR A 1 152 ? -16.426 16.952 29.395 1.00 55.91 152 TYR A O 1
ATOM 1188 N N . LEU A 1 153 ? -18.018 18.514 29.660 1.00 52.25 153 LEU A N 1
ATOM 1189 C CA . LEU A 1 153 ? -19.128 17.705 29.131 1.00 52.25 153 LEU A CA 1
ATOM 1190 C C . LEU A 1 153 ? -18.973 17.455 27.626 1.00 52.25 153 LEU A C 1
ATOM 1192 O O . LEU A 1 153 ? -19.272 16.365 27.152 1.00 52.25 153 LEU A O 1
ATOM 1196 N N . GLY A 1 154 ? -18.430 18.425 26.892 1.00 49.72 154 GLY A N 1
ATOM 1197 C CA . GLY A 1 154 ? -18.047 18.330 25.488 1.00 49.72 154 GLY A CA 1
ATOM 1198 C C . GLY A 1 154 ? -16.871 17.391 25.274 1.00 49.72 154 GLY A C 1
ATOM 1199 O O . GLY A 1 154 ? -16.955 16.576 24.380 1.00 49.72 154 GLY A O 1
ATOM 1200 N N . ARG A 1 155 ? -15.842 17.368 26.132 1.00 44.38 155 ARG A N 1
ATOM 1201 C CA . ARG A 1 155 ? -14.780 16.342 26.084 1.00 44.38 155 ARG A CA 1
ATOM 1202 C C . ARG A 1 155 ? -15.290 14.953 26.454 1.00 44.38 155 ARG A C 1
ATOM 1204 O O . ARG A 1 155 ? -14.829 13.974 25.877 1.00 44.38 155 ARG A O 1
ATOM 1211 N N . SER A 1 156 ? -16.235 14.853 27.387 1.00 43.72 156 SER A N 1
ATOM 1212 C CA . SER A 1 156 ? -16.906 13.587 27.708 1.00 43.72 156 SER A CA 1
ATOM 1213 C C . SER A 1 156 ? -17.802 13.111 26.558 1.00 43.72 156 SER A C 1
ATOM 1215 O O . SER A 1 156 ? -17.857 11.918 26.282 1.00 43.72 156 SER A O 1
ATOM 1217 N N . SER A 1 157 ? -18.473 14.031 25.861 1.00 41.31 157 SER A N 1
ATOM 1218 C CA . SER A 1 157 ? -19.328 13.748 24.704 1.00 41.31 157 SER A CA 1
ATOM 1219 C C . SER A 1 157 ? -18.536 13.588 23.400 1.00 41.31 157 SER A C 1
ATOM 1221 O O . SER A 1 157 ? -19.016 12.921 22.488 1.00 41.31 157 SER A O 1
ATOM 1223 N N . GLU A 1 158 ? -17.349 14.183 23.293 1.00 38.88 158 GLU A N 1
ATOM 1224 C CA . GLU A 1 158 ? -16.431 14.048 22.165 1.00 38.88 158 GLU A CA 1
ATOM 1225 C C . GLU A 1 158 ? -15.606 12.775 22.277 1.00 38.88 158 GLU A C 1
ATOM 1227 O O . GLU A 1 158 ? -15.436 12.118 21.256 1.00 38.88 158 GLU A O 1
ATOM 1232 N N . LYS A 1 159 ? -15.227 12.319 23.483 1.00 39.66 159 LYS A N 1
ATOM 1233 C CA . LYS A 1 159 ? -14.809 10.917 23.670 1.00 39.66 159 LYS A CA 1
ATOM 1234 C C . LYS A 1 159 ? -15.839 9.963 23.044 1.00 39.66 159 LYS A C 1
ATOM 1236 O O . LYS A 1 159 ? -15.464 9.145 22.217 1.00 39.66 159 LYS A O 1
ATOM 1241 N N . GLY A 1 160 ? -17.134 10.212 23.256 1.00 37.97 160 GLY A N 1
ATOM 1242 C CA . GLY A 1 160 ? -18.225 9.464 22.614 1.00 37.97 160 GLY A CA 1
ATOM 1243 C C . GLY A 1 160 ? -18.494 9.742 21.119 1.00 37.97 160 GLY A C 1
ATOM 1244 O O . GLY A 1 160 ? -19.293 9.031 20.520 1.00 37.97 160 GLY A O 1
ATOM 1245 N N . LYS A 1 161 ? -17.867 10.747 20.480 1.00 37.00 161 LYS A N 1
ATOM 1246 C CA . LYS A 1 161 ? -17.974 11.019 19.020 1.00 37.00 161 LYS A CA 1
ATOM 1247 C C . LYS A 1 161 ? -16.715 10.638 18.226 1.00 37.00 161 LYS A C 1
ATOM 1249 O O . LYS A 1 161 ? -16.770 10.520 16.995 1.00 37.00 161 LYS A O 1
ATOM 1254 N N . TYR A 1 162 ? -15.603 10.409 18.922 1.00 40.31 162 TYR A N 1
ATOM 1255 C CA . TYR A 1 162 ? -14.383 9.808 18.383 1.00 40.31 162 TYR A CA 1
ATOM 1256 C C . TYR A 1 162 ? -14.318 8.286 18.650 1.00 40.31 162 TYR A C 1
ATOM 1258 O O . TYR A 1 162 ? -13.649 7.580 17.900 1.00 40.31 162 TYR A O 1
ATOM 1266 N N . GLU A 1 163 ? -15.116 7.751 19.583 1.00 36.72 163 GLU A N 1
ATOM 1267 C CA . GLU A 1 163 ? -15.367 6.310 19.800 1.00 36.72 163 GLU A CA 1
ATOM 1268 C C . GLU A 1 163 ? -16.386 5.705 18.814 1.00 36.72 163 GLU A C 1
ATOM 1270 O O . GLU A 1 163 ? -17.374 5.075 19.181 1.00 36.72 163 GLU A O 1
ATOM 1275 N N . ALA A 1 164 ? -16.137 5.852 17.517 1.00 36.88 164 ALA A N 1
ATOM 1276 C CA . ALA A 1 164 ? -16.740 4.953 16.530 1.00 36.88 164 ALA A CA 1
ATOM 1277 C C . ALA A 1 164 ? -15.650 4.256 15.715 1.00 36.88 164 ALA A C 1
ATOM 1279 O O . ALA A 1 164 ? -15.758 4.089 14.501 1.00 36.88 164 ALA A O 1
ATOM 1280 N N . LEU A 1 165 ? -14.584 3.836 16.399 1.00 39.56 165 LEU A N 1
ATOM 1281 C CA . LEU A 1 165 ? -13.710 2.786 15.907 1.00 39.56 165 LEU A CA 1
ATOM 1282 C C . LEU A 1 165 ? -14.383 1.425 16.173 1.00 39.56 165 LEU A C 1
ATOM 1284 O O . LEU A 1 165 ? -14.048 0.733 17.122 1.00 39.56 165 LEU A O 1
ATOM 1288 N N . LEU A 1 166 ? -15.272 1.042 15.249 1.00 40.59 166 LEU A N 1
ATOM 1289 C CA . LEU A 1 166 ? -15.395 -0.327 14.719 1.00 40.59 166 LEU A CA 1
ATOM 1290 C C . LEU A 1 166 ? -15.981 -1.409 15.620 1.00 40.59 166 LEU A C 1
ATOM 1292 O O . LEU A 1 166 ? -16.040 -1.301 16.832 1.00 40.59 166 LEU A O 1
ATOM 1296 N N . LYS A 1 167 ? -16.391 -2.517 14.997 1.00 43.53 167 LYS A N 1
ATOM 1297 C CA . LYS A 1 167 ? -16.498 -3.802 15.692 1.00 43.53 167 LYS A CA 1
ATOM 1298 C C . LYS A 1 167 ? -15.146 -4.080 16.362 1.00 43.53 167 LYS A C 1
ATOM 1300 O O . LYS A 1 167 ? -14.189 -4.458 15.696 1.00 43.53 167 LYS A O 1
ATOM 1305 N N . THR A 1 168 ? -15.078 -3.848 17.665 1.00 53.22 168 THR A N 1
ATOM 1306 C CA . THR A 1 168 ? -13.907 -3.980 18.538 1.00 53.22 168 THR A CA 1
ATOM 1307 C C . THR A 1 168 ? -13.623 -5.438 18.894 1.00 53.22 168 THR A C 1
ATOM 1309 O O . THR A 1 168 ? -13.328 -5.771 20.039 1.00 53.22 168 THR A O 1
ATOM 1312 N N . GLU A 1 169 ? -13.701 -6.345 17.923 1.00 69.38 169 GLU A N 1
ATOM 1313 C CA . GLU A 1 169 ? -13.180 -7.690 18.140 1.00 69.38 169 GLU A CA 1
ATOM 1314 C C . GLU A 1 169 ? -11.661 -7.615 17.962 1.00 69.38 169 GLU A C 1
ATOM 1316 O O . GLU A 1 169 ? -11.150 -7.441 16.856 1.00 69.38 169 GLU A O 1
ATOM 1321 N N . LYS A 1 170 ? -10.937 -7.661 19.086 1.00 83.19 170 LYS A N 1
ATOM 1322 C CA . LYS A 1 170 ? -9.513 -8.000 19.103 1.00 83.19 170 LYS A CA 1
ATOM 1323 C C . LYS A 1 170 ? -9.379 -9.486 19.395 1.00 83.19 170 LYS A C 1
ATOM 1325 O O . LYS A 1 170 ? -10.095 -10.009 20.249 1.00 83.19 170 LYS A O 1
ATOM 1330 N N . VAL A 1 171 ? -8.453 -10.155 18.723 1.00 89.44 171 VAL A N 1
ATOM 1331 C CA . VAL A 1 171 ? -8.120 -11.553 19.015 1.00 89.44 171 VAL A CA 1
ATOM 1332 C C . VAL A 1 171 ? -6.692 -11.640 19.529 1.00 89.44 171 VAL A C 1
ATOM 1334 O O . VAL A 1 171 ? -5.783 -11.047 18.950 1.00 89.44 171 VAL A O 1
ATOM 1337 N N . LEU A 1 172 ? -6.510 -12.354 20.641 1.00 87.88 172 LEU A N 1
ATOM 1338 C CA . LEU A 1 172 ? -5.191 -12.706 21.154 1.00 87.88 172 LEU A CA 1
ATOM 1339 C C . LEU A 1 172 ? -4.520 -13.661 20.167 1.00 87.88 172 LEU A C 1
ATOM 1341 O O . LEU A 1 172 ? -5.098 -14.685 19.801 1.00 87.88 172 LEU A O 1
ATOM 1345 N N . LEU A 1 173 ? -3.305 -13.326 19.750 1.00 89.75 173 LEU A N 1
ATOM 1346 C CA . LEU A 1 173 ? -2.514 -14.172 18.873 1.00 89.75 173 LEU A CA 1
ATOM 1347 C C . LEU A 1 173 ? -1.698 -15.187 19.687 1.00 89.75 173 LEU A C 1
ATOM 1349 O O . LEU A 1 173 ? -1.271 -14.868 20.798 1.00 89.75 173 LEU A O 1
ATOM 1353 N N . PRO A 1 174 ? -1.446 -16.392 19.139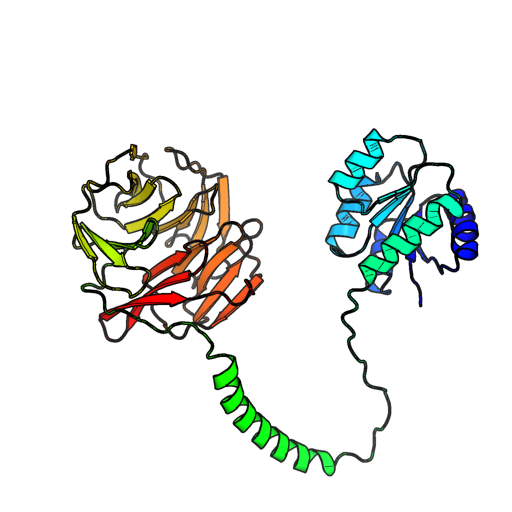 1.00 75.75 174 PRO A N 1
ATOM 1354 C CA . PRO A 1 174 ? -0.600 -17.397 19.780 1.00 75.75 174 PRO A CA 1
ATOM 1355 C C . PRO A 1 174 ? 0.826 -16.908 20.039 1.00 75.75 174 PRO A C 1
ATOM 1357 O O . PRO A 1 174 ? 1.446 -17.318 21.016 1.00 75.75 174 PRO A O 1
ATOM 1360 N N . ASP A 1 175 ? 1.334 -16.042 19.159 1.00 78.38 175 ASP A N 1
ATOM 1361 C CA . ASP A 1 175 ? 2.693 -15.522 19.205 1.00 78.38 175 ASP A CA 1
ATOM 1362 C C . ASP A 1 175 ? 2.729 -14.048 18.752 1.00 78.38 175 ASP A C 1
ATOM 1364 O O . ASP A 1 175 ? 1.831 -13.555 18.061 1.00 78.38 175 ASP A O 1
ATOM 1368 N N . LYS A 1 176 ? 3.778 -13.337 19.165 1.00 81.12 176 LYS A N 1
ATOM 1369 C CA . LYS A 1 176 ? 4.081 -11.942 18.829 1.00 81.12 176 LYS A CA 1
ATOM 1370 C C . LYS A 1 176 ? 5.020 -11.781 17.638 1.00 81.12 176 LYS A C 1
ATOM 1372 O O . LYS A 1 176 ? 5.242 -10.657 17.194 1.00 81.12 176 LYS A O 1
ATOM 1377 N N . ASN A 1 177 ? 5.559 -12.875 17.110 1.00 88.56 177 ASN A N 1
ATOM 1378 C CA . ASN A 1 177 ? 6.524 -12.879 16.012 1.00 88.56 177 ASN A CA 1
ATOM 1379 C C . ASN A 1 177 ? 5.873 -12.702 14.629 1.00 88.56 177 ASN A C 1
ATOM 1381 O O . ASN A 1 177 ? 6.336 -13.252 13.631 1.00 88.56 177 ASN A O 1
ATOM 1385 N N . ILE A 1 178 ? 4.797 -11.915 14.553 1.00 93.88 178 ILE A N 1
ATOM 1386 C CA . ILE A 1 178 ? 4.117 -11.638 13.290 1.00 93.88 178 ILE A CA 1
ATOM 1387 C C . ILE A 1 178 ? 4.969 -10.704 12.433 1.00 93.88 178 ILE A C 1
ATOM 1389 O O . ILE A 1 178 ? 5.483 -9.700 12.920 1.00 93.88 178 ILE A O 1
ATOM 1393 N N . SER A 1 179 ? 5.092 -11.022 11.150 1.00 91.56 179 SER A N 1
ATOM 1394 C CA . SER A 1 179 ? 5.894 -10.260 10.192 1.00 91.56 179 SER A CA 1
ATOM 1395 C C . SER A 1 179 ? 5.086 -9.657 9.044 1.00 91.56 179 SER A C 1
ATOM 1397 O O . SER A 1 179 ? 5.491 -8.655 8.460 1.00 91.56 179 SER A O 1
ATOM 1399 N N . GLY A 1 180 ? 3.909 -10.195 8.733 1.00 94.00 180 GLY A N 1
ATOM 1400 C CA . GLY A 1 180 ? 3.122 -9.734 7.594 1.00 94.00 180 GLY A CA 1
ATOM 1401 C C . GLY A 1 180 ? 1.667 -10.168 7.647 1.00 94.00 180 GLY A C 1
ATOM 1402 O O . GLY A 1 180 ? 1.307 -11.097 8.375 1.00 94.00 180 GLY A O 1
ATOM 1403 N N . ILE A 1 181 ? 0.839 -9.477 6.864 1.00 97.06 181 ILE A N 1
ATOM 1404 C CA . ILE A 1 181 ? -0.603 -9.706 6.768 1.00 97.06 181 ILE A CA 1
ATOM 1405 C C . ILE A 1 181 ? -0.990 -9.776 5.288 1.00 97.06 181 ILE A C 1
ATOM 1407 O O . ILE A 1 181 ? -0.626 -8.903 4.502 1.00 97.06 181 ILE A O 1
ATOM 1411 N N . PHE A 1 182 ? -1.758 -10.795 4.906 1.00 96.81 182 PHE A N 1
ATOM 1412 C CA . PHE A 1 182 ? -2.368 -10.889 3.576 1.00 96.81 182 PHE A CA 1
ATOM 1413 C C . PHE A 1 182 ? -3.774 -11.498 3.647 1.00 96.81 182 PHE A C 1
ATOM 1415 O O . PHE A 1 182 ? -4.232 -11.908 4.717 1.00 96.81 182 PHE A O 1
ATOM 1422 N N . PHE A 1 183 ? -4.501 -11.529 2.528 1.00 95.88 183 PHE A N 1
ATOM 1423 C CA . PHE A 1 183 ? -5.934 -11.819 2.531 1.00 95.88 183 PHE A CA 1
ATOM 1424 C C . PHE A 1 183 ? -6.327 -12.820 1.449 1.00 95.88 183 PHE A C 1
ATOM 1426 O O . PHE A 1 183 ? -5.765 -12.852 0.363 1.00 95.88 183 PHE A O 1
ATOM 1433 N N . ASP A 1 184 ? -7.355 -13.617 1.717 1.00 93.19 184 ASP A N 1
ATOM 1434 C CA . ASP A 1 184 ? -8.004 -14.413 0.675 1.00 93.19 184 ASP A CA 1
ATOM 1435 C C . ASP A 1 184 ? -9.484 -14.574 0.997 1.00 93.19 184 ASP A C 1
ATOM 1437 O O . ASP A 1 184 ? -9.845 -15.169 2.018 1.00 93.19 184 ASP A O 1
ATOM 1441 N N . GLY A 1 185 ? -10.341 -13.986 0.162 1.00 88.81 185 GLY A N 1
ATOM 1442 C CA . GLY A 1 185 ? -11.784 -13.946 0.379 1.00 88.81 185 GLY A CA 1
ATOM 1443 C C . GLY A 1 185 ? -12.155 -13.545 1.814 1.00 88.81 185 GLY A C 1
ATOM 1444 O O . GLY A 1 185 ? -11.840 -12.452 2.288 1.00 88.81 185 GLY A O 1
ATOM 1445 N N . GLY A 1 186 ? -12.826 -14.458 2.520 1.00 92.81 186 GLY A N 1
ATOM 1446 C CA . GLY A 1 186 ? -13.262 -14.283 3.909 1.00 92.81 186 GLY A CA 1
ATOM 1447 C C . GLY A 1 186 ? -12.195 -14.561 4.975 1.00 92.81 186 GLY A C 1
ATOM 1448 O O . GLY A 1 186 ? -12.552 -14.741 6.138 1.00 92.81 186 GLY A O 1
ATOM 1449 N N . SER A 1 187 ? -10.912 -14.654 4.617 1.00 95.50 187 SER A N 1
ATOM 1450 C CA . SER A 1 187 ? -9.819 -14.980 5.538 1.00 95.50 187 SER A CA 1
ATOM 1451 C C . SER A 1 187 ? -8.727 -13.908 5.574 1.00 95.50 187 SER A C 1
ATOM 1453 O O . SER A 1 187 ? -8.425 -13.267 4.567 1.00 95.50 187 SER A O 1
ATOM 1455 N N . VAL A 1 188 ? -8.133 -13.737 6.754 1.00 96.56 188 VAL A N 1
ATOM 1456 C CA . VAL A 1 188 ? -6.911 -12.959 6.987 1.00 96.56 188 VAL A CA 1
ATOM 1457 C C . VAL A 1 188 ? -5.801 -13.912 7.405 1.00 96.56 188 VAL A C 1
ATOM 1459 O O . VAL A 1 188 ? -6.026 -14.829 8.198 1.00 96.56 188 VAL A O 1
ATOM 1462 N N . TYR A 1 189 ? -4.619 -13.719 6.839 1.00 97.12 189 TYR A N 1
ATOM 1463 C CA . TYR A 1 189 ? -3.457 -14.563 7.052 1.00 97.12 189 TYR A CA 1
ATOM 1464 C C . TYR A 1 189 ? -2.343 -13.748 7.687 1.00 97.12 189 TYR A C 1
ATOM 1466 O O . TYR A 1 189 ? -2.109 -12.613 7.278 1.00 97.12 189 TYR A O 1
ATOM 1474 N N . LEU A 1 190 ? -1.661 -14.336 8.667 1.00 96.75 190 LEU A N 1
ATOM 1475 C CA . LEU A 1 190 ? -0.537 -13.726 9.371 1.00 96.75 190 LEU A CA 1
ATOM 1476 C C . LEU A 1 190 ? 0.696 -14.611 9.211 1.00 96.75 190 LEU A C 1
ATOM 1478 O O . LEU A 1 190 ? 0.611 -15.807 9.493 1.00 96.75 190 LEU A O 1
ATOM 1482 N N . THR A 1 191 ? 1.824 -14.044 8.790 1.00 94.56 191 THR A N 1
ATOM 1483 C CA . THR A 1 191 ? 3.105 -14.765 8.733 1.00 94.56 191 THR A CA 1
ATOM 1484 C C . THR A 1 191 ? 3.871 -14.616 10.041 1.00 94.56 191 THR A C 1
ATOM 1486 O O . THR A 1 191 ? 3.892 -13.534 10.618 1.00 94.56 191 THR A O 1
ATOM 1489 N N . ASP A 1 192 ? 4.509 -15.694 10.488 1.00 90.00 192 ASP A N 1
ATOM 1490 C CA . ASP A 1 192 ? 5.332 -15.766 11.696 1.00 90.00 192 ASP A CA 1
ATOM 1491 C C . ASP A 1 192 ? 6.794 -15.988 11.319 1.00 90.00 192 ASP A C 1
ATOM 1493 O O . ASP A 1 192 ? 7.109 -16.978 10.649 1.00 90.00 192 ASP A O 1
ATOM 1497 N N . TRP A 1 193 ? 7.680 -15.085 11.732 1.00 88.12 193 TRP A N 1
ATOM 1498 C CA . TRP A 1 193 ? 9.098 -15.185 11.392 1.00 88.12 193 TRP A CA 1
ATOM 1499 C C . TRP A 1 193 ? 9.823 -16.260 12.206 1.00 88.12 193 TRP A C 1
ATOM 1501 O O . TRP A 1 193 ? 10.710 -16.929 11.680 1.00 88.12 193 TRP A O 1
ATOM 1511 N N . LEU A 1 194 ? 9.425 -16.486 13.460 1.00 84.62 194 LEU A N 1
ATOM 1512 C CA . LEU A 1 194 ? 10.100 -17.437 14.340 1.00 84.62 194 LEU A CA 1
ATOM 1513 C C . LEU A 1 194 ? 9.638 -18.867 14.063 1.00 84.62 194 LEU A C 1
ATOM 1515 O O . LEU A 1 194 ? 10.453 -19.773 13.903 1.00 84.62 194 LEU A O 1
ATOM 1519 N N . LEU A 1 195 ? 8.323 -19.069 13.991 1.00 82.19 195 LEU A N 1
ATOM 1520 C CA . LEU A 1 195 ? 7.723 -20.383 13.755 1.00 82.19 195 LEU A CA 1
ATOM 1521 C C . LEU A 1 195 ? 7.604 -20.724 12.267 1.00 82.19 195 LEU A C 1
ATOM 1523 O O . LEU A 1 195 ? 7.124 -21.812 11.935 1.00 82.19 195 LEU A O 1
ATOM 1527 N N . GLN A 1 196 ? 8.002 -19.807 11.375 1.00 86.00 196 GLN A N 1
ATOM 1528 C CA . GLN A 1 196 ? 7.925 -19.958 9.916 1.00 86.00 196 GLN A CA 1
ATOM 1529 C C . GLN A 1 196 ? 6.555 -20.486 9.487 1.00 86.00 196 GLN A C 1
ATOM 1531 O O . GLN A 1 196 ? 6.427 -21.484 8.777 1.00 86.00 196 GLN A O 1
ATOM 1536 N N . SER A 1 197 ? 5.507 -19.869 10.019 1.00 86.88 197 SER A N 1
ATOM 1537 C CA . SER A 1 197 ? 4.139 -20.364 9.921 1.00 86.88 197 SER A CA 1
ATOM 1538 C C . SER A 1 197 ? 3.209 -19.289 9.384 1.00 86.88 197 SER A C 1
ATOM 1540 O O . SER A 1 197 ? 3.477 -18.096 9.487 1.00 86.88 197 SER A O 1
ATOM 1542 N N . VAL A 1 198 ? 2.103 -19.726 8.796 1.00 93.31 198 VAL A N 1
ATOM 1543 C CA . VAL A 1 198 ? 0.995 -18.886 8.365 1.00 93.31 198 VAL A CA 1
ATOM 1544 C C . VAL A 1 198 ? -0.228 -19.261 9.187 1.00 93.31 198 VAL A C 1
ATOM 1546 O O . VAL A 1 198 ? -0.766 -20.368 9.059 1.00 93.31 198 VAL A O 1
ATOM 1549 N N . TYR A 1 199 ? -0.678 -18.330 10.019 1.00 91.62 199 TYR A N 1
ATOM 1550 C CA . TYR A 1 199 ? -1.955 -18.431 10.713 1.00 91.62 199 TYR A CA 1
ATOM 1551 C C . TYR A 1 199 ? -3.060 -17.933 9.796 1.00 91.62 199 TYR A C 1
ATOM 1553 O O . TYR A 1 199 ? -2.930 -16.867 9.204 1.00 91.62 199 TYR A O 1
ATOM 1561 N N . ARG A 1 200 ? -4.167 -18.665 9.715 1.00 93.88 200 ARG A N 1
ATOM 1562 C CA . ARG A 1 200 ? -5.360 -18.260 8.972 1.00 93.88 200 ARG A CA 1
ATOM 1563 C C . ARG A 1 200 ? -6.492 -18.001 9.946 1.00 93.88 200 ARG A C 1
ATOM 1565 O O . ARG A 1 200 ? -6.894 -18.914 10.661 1.00 93.88 200 ARG A O 1
ATOM 1572 N N . TYR A 1 201 ? -7.058 -16.806 9.905 1.00 92.50 201 TYR A N 1
ATOM 1573 C CA . TYR A 1 201 ? -8.225 -16.420 10.686 1.00 92.50 201 TYR A CA 1
ATOM 1574 C C . TYR A 1 201 ? -9.413 -16.105 9.778 1.00 92.50 201 TYR A C 1
ATOM 1576 O O . TYR A 1 201 ? -9.261 -15.651 8.643 1.00 92.50 201 TYR A O 1
ATOM 1584 N N . SER A 1 202 ? -10.617 -16.330 10.292 1.00 91.56 202 SER A N 1
ATOM 1585 C CA . SER A 1 202 ? -11.861 -15.861 9.682 1.00 91.56 202 SER A CA 1
ATOM 1586 C C . SER A 1 202 ? -11.975 -14.342 9.826 1.00 91.56 202 SER A C 1
ATOM 1588 O O . SER A 1 202 ? -11.880 -13.823 10.932 1.00 91.56 202 SER A O 1
ATOM 1590 N N . LYS A 1 203 ? -12.248 -13.609 8.739 1.00 91.50 203 LYS A N 1
ATOM 1591 C CA . LYS A 1 203 ? -12.520 -12.159 8.817 1.00 91.50 203 LYS A CA 1
ATOM 1592 C C . LYS A 1 203 ? -13.827 -11.838 9.548 1.00 91.50 203 LYS A C 1
ATOM 1594 O O . LYS A 1 203 ? -14.009 -10.716 10.004 1.00 91.50 203 LYS A O 1
ATOM 1599 N N . LYS A 1 204 ? -14.759 -12.797 9.615 1.00 88.50 204 LYS A N 1
ATOM 1600 C CA . LYS A 1 204 ? -16.112 -12.579 10.146 1.00 88.50 204 LYS A CA 1
ATOM 1601 C C . LYS A 1 204 ? -16.138 -12.483 11.672 1.00 88.50 204 LYS A C 1
ATOM 1603 O O . LYS A 1 204 ? -16.910 -11.689 12.200 1.00 88.50 204 LYS A O 1
ATOM 1608 N N . ASP A 1 205 ? -15.371 -13.344 12.332 1.00 85.94 205 ASP A N 1
ATOM 1609 C CA . ASP A 1 205 ? -15.413 -13.578 13.782 1.00 85.94 205 ASP A CA 1
ATOM 1610 C C . ASP A 1 205 ? -14.022 -13.811 14.398 1.00 85.94 205 ASP A C 1
ATOM 1612 O O . ASP A 1 205 ? -13.917 -14.278 15.529 1.00 85.94 205 ASP A O 1
ATOM 1616 N N . LEU A 1 206 ? -12.952 -13.549 13.635 1.00 88.75 206 LEU A N 1
ATOM 1617 C CA . LEU A 1 206 ? -11.549 -13.658 14.053 1.00 88.75 206 LEU A CA 1
ATOM 1618 C C . LEU A 1 206 ? -11.166 -15.000 14.685 1.00 88.75 206 LEU A C 1
ATOM 1620 O O . LEU A 1 206 ? -10.204 -15.086 15.444 1.00 88.75 206 LEU A O 1
ATOM 1624 N N . LYS A 1 207 ? -11.879 -16.079 14.352 1.00 86.81 207 LYS A N 1
ATOM 1625 C CA . LYS A 1 207 ? -11.508 -17.423 14.799 1.00 86.81 207 LYS A CA 1
ATOM 1626 C C . LYS A 1 207 ? -10.326 -17.947 14.004 1.00 86.81 207 LYS A C 1
ATOM 1628 O O . LYS A 1 207 ? -10.315 -17.845 12.775 1.00 86.81 207 LYS A O 1
ATOM 1633 N N . LEU A 1 208 ? -9.368 -18.549 14.706 1.00 87.00 208 LEU A N 1
ATOM 1634 C CA . LEU A 1 208 ? -8.272 -19.287 14.088 1.00 87.00 208 LEU A CA 1
ATOM 1635 C C . LEU A 1 208 ? -8.845 -20.504 13.349 1.00 87.00 208 LEU A C 1
ATOM 1637 O O . LEU A 1 208 ? -9.486 -21.360 13.951 1.00 87.00 208 LEU A O 1
ATOM 1641 N N . LEU A 1 209 ? -8.621 -20.562 12.040 1.00 88.00 209 LEU A N 1
ATOM 1642 C CA . LEU A 1 209 ? -9.090 -21.629 11.158 1.00 88.00 209 LEU A CA 1
ATOM 1643 C C . LEU A 1 209 ? -8.017 -22.696 10.942 1.00 88.00 209 LEU A C 1
ATOM 1645 O O . LEU A 1 209 ? -8.325 -23.882 10.896 1.00 88.00 209 LEU A O 1
ATOM 1649 N N . SER A 1 210 ? -6.759 -22.283 10.782 1.00 86.38 210 SER A N 1
ATOM 1650 C CA . SER A 1 210 ? -5.641 -23.208 10.583 1.00 86.38 210 SER A CA 1
ATOM 1651 C C . SER A 1 210 ? -4.298 -22.544 10.850 1.00 86.38 210 SER A C 1
ATOM 1653 O O . SER A 1 210 ? -4.153 -21.336 10.664 1.00 86.38 210 SER A O 1
ATOM 1655 N N . VAL A 1 211 ? -3.295 -23.357 11.168 1.00 87.94 211 VAL A N 1
ATOM 1656 C CA . VAL A 1 211 ? -1.880 -22.972 11.166 1.00 87.94 211 VAL A CA 1
ATOM 1657 C C . VAL A 1 211 ? -1.156 -23.906 10.211 1.00 87.94 211 VAL A C 1
ATOM 1659 O O . VAL A 1 211 ? -1.309 -25.123 10.309 1.00 87.94 211 VAL A O 1
ATOM 1662 N N . LYS A 1 212 ? -0.411 -23.352 9.257 1.00 86.69 212 LYS A N 1
ATOM 1663 C CA . LYS A 1 212 ? 0.365 -24.132 8.285 1.00 86.69 212 LYS A CA 1
ATOM 1664 C C . LYS A 1 212 ? 1.791 -23.615 8.237 1.00 86.69 212 LYS A C 1
ATOM 1666 O O . LYS A 1 212 ? 1.998 -22.410 8.305 1.00 86.69 212 LYS A O 1
ATOM 1671 N N . LYS A 1 213 ? 2.766 -24.504 8.064 1.00 86.44 213 LYS A N 1
ATOM 1672 C CA . LYS A 1 213 ? 4.154 -24.094 7.842 1.00 86.44 213 LYS A CA 1
ATOM 1673 C C . LYS A 1 213 ? 4.261 -23.330 6.519 1.00 86.44 213 LYS A C 1
ATOM 1675 O O . LYS A 1 213 ? 3.719 -23.779 5.509 1.00 86.44 213 LYS A O 1
ATOM 1680 N N . LEU A 1 214 ? 4.960 -22.201 6.526 1.00 85.56 214 LEU A N 1
ATOM 1681 C CA . LEU A 1 214 ? 5.391 -21.514 5.318 1.00 85.56 214 LEU A CA 1
ATOM 1682 C C . LEU A 1 214 ? 6.664 -22.214 4.815 1.00 85.56 214 LEU A C 1
ATOM 1684 O O . LEU A 1 214 ? 7.655 -22.261 5.543 1.00 85.56 214 LEU A O 1
ATOM 1688 N N . PRO A 1 215 ? 6.667 -22.810 3.614 1.00 76.94 215 PRO A N 1
ATOM 1689 C CA . PRO A 1 215 ? 7.874 -23.426 3.078 1.00 76.94 215 PRO A CA 1
ATOM 1690 C C . PRO A 1 215 ? 8.898 -22.340 2.738 1.00 76.94 215 PRO A C 1
ATOM 1692 O O . PRO A 1 215 ? 8.541 -21.399 2.039 1.00 76.94 215 PRO A O 1
ATOM 1695 N N . GLY A 1 216 ? 10.162 -22.498 3.125 1.00 72.00 216 GLY A N 1
ATOM 1696 C CA . GLY A 1 216 ? 11.236 -21.558 2.778 1.00 72.00 216 GLY A CA 1
ATOM 1697 C C . GLY A 1 216 ? 11.927 -20.960 4.002 1.00 72.00 216 GLY A C 1
ATOM 1698 O O . GLY A 1 216 ? 11.962 -21.595 5.053 1.00 72.00 216 GLY A O 1
ATOM 1699 N N . GLU A 1 217 ? 12.490 -19.767 3.814 1.00 72.56 217 GLU A N 1
ATOM 1700 C CA . GLU A 1 217 ? 13.266 -19.015 4.810 1.00 72.56 217 GLU A CA 1
ATOM 1701 C C . GLU A 1 217 ? 12.376 -18.150 5.727 1.00 72.56 217 GLU A C 1
ATOM 1703 O O . GLU A 1 217 ? 11.147 -18.153 5.626 1.00 72.56 217 GLU A O 1
ATOM 1708 N N . ILE A 1 218 ? 13.004 -17.402 6.635 1.00 88.56 218 ILE A N 1
ATOM 1709 C CA . ILE A 1 218 ? 12.369 -16.597 7.687 1.00 88.56 218 ILE A CA 1
ATOM 1710 C C . ILE A 1 218 ? 11.603 -15.405 7.081 1.00 88.56 218 ILE A C 1
ATOM 1712 O O . ILE A 1 218 ? 12.236 -14.493 6.549 1.00 88.56 218 ILE A O 1
ATOM 1716 N N . PRO A 1 219 ? 10.257 -15.343 7.165 1.00 91.19 219 PRO A N 1
ATOM 1717 C CA . PRO A 1 219 ? 9.494 -14.241 6.579 1.00 91.19 219 PRO A CA 1
ATOM 1718 C C . PRO A 1 219 ? 9.634 -12.956 7.406 1.00 91.19 219 PRO A C 1
ATOM 1720 O O . PRO A 1 219 ? 9.202 -12.915 8.552 1.00 91.19 219 PRO A O 1
ATOM 1723 N N . VAL A 1 220 ? 10.154 -11.883 6.814 1.00 91.12 220 VAL A N 1
ATOM 1724 C CA . VAL A 1 220 ? 10.344 -10.561 7.444 1.00 91.12 220 VAL A CA 1
ATOM 1725 C C . VAL A 1 220 ? 9.191 -9.601 7.160 1.00 91.12 220 VAL A C 1
ATOM 1727 O O . VAL A 1 220 ? 8.844 -8.791 8.015 1.00 91.12 220 VAL A O 1
ATOM 1730 N N . ALA A 1 221 ? 8.582 -9.695 5.980 1.00 93.06 221 ALA A N 1
ATOM 1731 C CA . ALA A 1 221 ? 7.416 -8.904 5.602 1.00 93.06 221 ALA A CA 1
ATOM 1732 C C . ALA A 1 221 ? 6.566 -9.671 4.591 1.00 93.06 221 ALA A C 1
ATOM 1734 O O . ALA A 1 221 ? 7.103 -10.437 3.792 1.00 93.06 221 ALA A O 1
ATOM 1735 N N . ALA A 1 222 ? 5.256 -9.442 4.581 1.00 95.31 222 ALA A N 1
ATOM 1736 C CA . ALA A 1 222 ? 4.373 -9.994 3.560 1.00 95.31 222 ALA A CA 1
ATOM 1737 C C . ALA A 1 222 ? 3.289 -8.993 3.171 1.00 95.31 222 ALA A C 1
ATOM 1739 O O . ALA A 1 222 ? 2.836 -8.216 4.012 1.00 95.31 222 ALA A O 1
ATOM 1740 N N . ALA A 1 223 ? 2.864 -9.048 1.911 1.00 95.69 223 ALA A N 1
ATOM 1741 C CA . ALA A 1 223 ? 1.752 -8.256 1.411 1.00 95.69 223 ALA A CA 1
ATOM 1742 C C . ALA A 1 223 ? 0.853 -9.059 0.480 1.00 95.69 223 ALA A C 1
ATOM 1744 O O . ALA A 1 223 ? 1.294 -9.946 -0.259 1.00 95.69 223 ALA A O 1
ATOM 1745 N N . ASP A 1 224 ? -0.422 -8.690 0.502 1.00 96.19 224 ASP A N 1
ATOM 1746 C CA . ASP A 1 224 ? -1.430 -9.253 -0.377 1.00 96.19 224 ASP A CA 1
ATOM 1747 C C . ASP A 1 224 ? -1.282 -8.767 -1.821 1.00 96.19 224 ASP A C 1
ATOM 1749 O O . ASP A 1 224 ? -1.018 -7.593 -2.075 1.00 96.19 224 ASP A O 1
ATOM 1753 N N . GLN A 1 225 ? -1.518 -9.664 -2.774 1.00 93.88 225 GLN A N 1
ATOM 1754 C CA . GLN A 1 225 ? -1.773 -9.328 -4.172 1.00 93.88 225 GLN A CA 1
ATOM 1755 C C . GLN A 1 225 ? -3.040 -10.073 -4.633 1.00 93.88 225 GLN A C 1
ATOM 1757 O O . GLN A 1 225 ? -3.445 -11.045 -4.001 1.00 93.88 225 GLN A O 1
ATOM 1762 N N . PRO A 1 226 ? -3.696 -9.689 -5.742 1.00 90.94 226 PRO A N 1
ATOM 1763 C CA . PRO A 1 226 ? -4.971 -10.300 -6.124 1.00 90.94 226 PRO A CA 1
ATOM 1764 C C . PRO A 1 226 ? -4.925 -11.830 -6.284 1.00 90.94 226 PRO A C 1
ATOM 1766 O O . PRO A 1 226 ? -5.804 -12.524 -5.783 1.00 90.94 226 PRO A O 1
ATOM 1769 N N . ALA A 1 227 ? -3.888 -12.365 -6.938 1.00 91.31 227 ALA A N 1
ATOM 1770 C CA . ALA A 1 227 ? -3.776 -13.794 -7.263 1.00 91.31 227 ALA A CA 1
ATOM 1771 C C . ALA A 1 227 ? -2.770 -14.574 -6.394 1.00 91.31 227 ALA A C 1
ATOM 1773 O O . ALA A 1 227 ? -2.704 -15.800 -6.451 1.00 91.31 227 ALA A O 1
ATOM 1774 N N . ASN A 1 228 ? -1.940 -13.877 -5.626 1.00 96.00 228 ASN A N 1
ATOM 1775 C CA . ASN A 1 228 ? -0.840 -14.447 -4.855 1.00 96.00 228 ASN A CA 1
ATOM 1776 C C . ASN A 1 228 ? -0.538 -13.534 -3.663 1.00 96.00 228 ASN A C 1
ATOM 1778 O O . ASN A 1 228 ? -1.165 -12.495 -3.493 1.00 96.00 228 ASN A O 1
ATOM 1782 N N . PHE A 1 229 ? 0.397 -13.923 -2.819 1.00 96.62 229 PHE A N 1
ATOM 1783 C CA . PHE A 1 229 ? 1.001 -13.007 -1.867 1.00 96.62 229 PHE A CA 1
ATOM 1784 C C . PHE A 1 229 ? 2.503 -12.979 -2.112 1.00 96.62 229 PHE A C 1
ATOM 1786 O O . PHE A 1 229 ? 3.085 -13.928 -2.648 1.00 96.62 229 PHE A O 1
ATOM 1793 N N . ILE A 1 230 ? 3.119 -11.872 -1.727 1.00 96.25 230 ILE A N 1
ATOM 1794 C CA . ILE A 1 230 ? 4.565 -11.712 -1.759 1.00 96.25 230 ILE A CA 1
ATOM 1795 C C . ILE A 1 230 ? 5.080 -11.728 -0.327 1.00 96.25 230 ILE A C 1
ATOM 1797 O O . ILE A 1 230 ? 4.499 -11.096 0.556 1.00 96.25 230 ILE A O 1
ATOM 1801 N N . VAL A 1 231 ? 6.161 -12.465 -0.100 1.00 95.44 231 VAL A N 1
ATOM 1802 C CA . VAL A 1 231 ? 6.846 -12.547 1.187 1.00 95.44 231 VAL A CA 1
ATOM 1803 C C . VAL A 1 231 ? 8.325 -12.248 0.989 1.00 95.44 231 VAL A C 1
ATOM 1805 O O . VAL A 1 231 ? 8.950 -12.784 0.081 1.00 95.44 231 VAL A O 1
ATOM 1808 N N . MET A 1 232 ? 8.872 -11.358 1.808 1.00 94.19 232 MET A N 1
ATOM 1809 C CA . MET A 1 232 ? 10.294 -11.031 1.854 1.00 94.19 232 MET A CA 1
ATOM 1810 C C . MET A 1 232 ? 10.944 -11.830 2.973 1.00 94.19 232 MET A C 1
ATOM 1812 O O . MET A 1 232 ? 10.405 -11.838 4.080 1.00 94.19 232 MET A O 1
ATOM 1816 N N . ASN A 1 233 ? 12.079 -12.471 2.708 1.00 91.75 233 ASN A N 1
ATOM 1817 C CA . ASN A 1 233 ? 12.859 -13.145 3.744 1.00 91.75 233 ASN A CA 1
ATOM 1818 C C . ASN A 1 233 ? 13.977 -12.253 4.323 1.00 91.75 233 ASN A C 1
ATOM 1820 O O . ASN A 1 233 ? 14.174 -11.110 3.904 1.00 91.75 233 ASN A O 1
ATOM 1824 N N . ASP A 1 234 ? 14.712 -12.778 5.295 1.00 88.44 234 ASP A N 1
ATOM 1825 C CA . ASP A 1 234 ? 15.847 -12.127 5.957 1.00 88.44 234 ASP A CA 1
ATOM 1826 C C . ASP A 1 234 ? 17.099 -11.971 5.075 1.00 88.44 234 ASP A C 1
ATOM 1828 O O . ASP A 1 234 ? 17.881 -11.040 5.283 1.00 88.44 234 ASP A O 1
ATOM 1832 N N . ASP A 1 235 ? 17.223 -12.764 4.009 1.00 90.19 235 ASP A N 1
ATOM 1833 C CA . ASP A 1 235 ? 18.203 -12.559 2.930 1.00 90.19 235 ASP A CA 1
ATOM 1834 C C . ASP A 1 235 ? 17.803 -11.450 1.934 1.00 90.19 235 ASP A C 1
ATOM 1836 O O . ASP A 1 235 ? 18.526 -11.148 0.979 1.00 90.19 235 ASP A O 1
ATOM 1840 N N . ASN A 1 236 ? 16.665 -10.793 2.162 1.00 91.38 236 ASN A N 1
ATOM 1841 C CA . ASN A 1 236 ? 16.032 -9.829 1.264 1.00 91.38 236 ASN A CA 1
ATOM 1842 C C . ASN A 1 236 ? 15.687 -10.388 -0.130 1.00 91.38 236 ASN A C 1
ATOM 1844 O O . ASN A 1 236 ? 15.726 -9.677 -1.140 1.00 91.38 236 ASN A O 1
ATOM 1848 N N . ILE A 1 237 ? 15.355 -11.668 -0.202 1.00 94.00 237 ILE A N 1
ATOM 1849 C CA . ILE A 1 237 ? 14.761 -12.310 -1.369 1.00 94.00 237 ILE A CA 1
ATOM 1850 C C . ILE A 1 237 ? 13.244 -12.269 -1.202 1.00 94.00 237 ILE A C 1
ATOM 1852 O O . ILE A 1 237 ? 12.696 -12.758 -0.213 1.00 94.00 237 ILE A O 1
ATOM 1856 N N . ALA A 1 238 ? 12.558 -11.706 -2.193 1.00 94.81 238 ALA A N 1
ATOM 1857 C CA . ALA A 1 238 ? 11.112 -11.777 -2.267 1.00 94.81 238 ALA A CA 1
ATOM 1858 C C . ALA A 1 238 ? 10.684 -13.045 -3.007 1.00 94.81 238 ALA A C 1
ATOM 1860 O O . ALA A 1 238 ? 11.168 -13.347 -4.100 1.00 94.81 238 ALA A O 1
ATOM 1861 N N . GLU A 1 239 ? 9.730 -13.761 -2.431 1.00 95.31 239 GLU A N 1
ATOM 1862 C CA . GLU A 1 239 ? 9.066 -14.899 -3.044 1.00 95.31 239 GLU A CA 1
ATOM 1863 C C . GLU A 1 239 ? 7.598 -14.565 -3.293 1.00 95.31 239 GLU A C 1
ATOM 1865 O O . GLU A 1 239 ? 6.891 -14.099 -2.397 1.00 95.31 239 GLU A O 1
ATOM 1870 N N . ARG A 1 240 ? 7.113 -14.850 -4.502 1.00 96.44 240 ARG A N 1
ATOM 1871 C CA . ARG A 1 240 ? 5.679 -14.814 -4.804 1.00 96.44 240 ARG A CA 1
ATOM 1872 C C . ARG A 1 240 ? 5.108 -16.205 -4.670 1.00 96.44 240 ARG A C 1
ATOM 1874 O O . ARG A 1 240 ? 5.645 -17.150 -5.248 1.00 96.44 240 ARG A O 1
ATOM 1881 N N . ARG A 1 241 ? 4.014 -16.332 -3.930 1.00 95.31 241 ARG A N 1
ATOM 1882 C CA . ARG A 1 241 ? 3.402 -17.620 -3.609 1.00 95.31 241 ARG A CA 1
ATOM 1883 C C . ARG A 1 241 ? 1.903 -17.583 -3.837 1.00 95.31 241 ARG A C 1
ATOM 1885 O O . ARG A 1 241 ? 1.234 -16.617 -3.477 1.00 95.31 241 ARG A O 1
ATOM 1892 N N . LEU A 1 242 ? 1.369 -18.637 -4.443 1.00 95.50 242 LEU A N 1
ATOM 1893 C CA . LEU A 1 242 ? -0.073 -18.809 -4.568 1.00 95.50 242 LEU A CA 1
ATOM 1894 C C . LEU A 1 242 ? -0.714 -18.891 -3.184 1.00 95.50 242 LEU A C 1
ATOM 1896 O O . LEU A 1 242 ? -0.118 -19.388 -2.233 1.00 95.50 242 LEU A O 1
ATOM 1900 N N . LYS A 1 243 ? -1.969 -18.455 -3.091 1.00 93.75 243 LYS A N 1
ATOM 1901 C CA . LYS A 1 243 ? -2.794 -18.585 -1.879 1.00 93.75 243 LYS A CA 1
ATOM 1902 C C . LYS A 1 243 ? -3.417 -19.986 -1.756 1.00 93.75 243 LYS A C 1
ATOM 1904 O O . LYS A 1 243 ? -4.458 -20.159 -1.131 1.00 93.75 243 LYS A O 1
ATOM 1909 N N . ASP A 1 244 ? -2.809 -20.983 -2.397 1.00 90.88 244 ASP A N 1
ATOM 1910 C CA . ASP A 1 244 ? -3.252 -22.369 -2.335 1.00 90.88 244 ASP A CA 1
ATOM 1911 C C . ASP A 1 244 ? -2.816 -23.029 -1.020 1.00 90.88 244 ASP A C 1
ATOM 1913 O O . ASP A 1 244 ? -2.083 -22.469 -0.206 1.00 90.88 244 ASP A O 1
ATOM 1917 N N . GLU A 1 245 ? -3.264 -24.261 -0.792 1.00 87.06 245 GLU A N 1
ATOM 1918 C CA . GLU A 1 245 ? -2.988 -24.961 0.462 1.00 87.06 245 GLU A CA 1
ATOM 1919 C C . GLU A 1 245 ? -1.506 -25.210 0.757 1.00 87.06 245 GLU A C 1
ATOM 1921 O O . GLU A 1 245 ? -1.173 -25.493 1.912 1.00 87.06 245 GLU A O 1
ATOM 1926 N N . LYS A 1 246 ? -0.654 -25.160 -0.272 1.00 89.31 246 LYS A N 1
ATOM 1927 C CA . LYS A 1 246 ? 0.781 -25.460 -0.208 1.00 89.31 246 LYS A CA 1
ATOM 1928 C C . LYS A 1 246 ? 1.650 -24.204 -0.262 1.00 89.31 246 LYS A C 1
ATOM 1930 O O . LYS A 1 246 ? 2.870 -24.321 -0.159 1.00 89.31 246 LYS A O 1
ATOM 1935 N N . TYR A 1 247 ? 1.043 -23.033 -0.436 1.00 92.69 247 TYR A N 1
ATOM 1936 C CA . TYR A 1 247 ? 1.728 -21.776 -0.716 1.00 92.69 247 TYR A CA 1
ATOM 1937 C C . TYR A 1 247 ? 2.737 -21.910 -1.860 1.00 92.69 247 TYR A C 1
ATOM 1939 O O . TYR A 1 247 ? 3.916 -21.563 -1.719 1.00 92.69 247 TYR A O 1
ATOM 1947 N N . THR A 1 248 ? 2.280 -22.487 -2.974 1.00 94.06 248 THR A N 1
ATOM 1948 C CA . THR A 1 248 ? 3.108 -22.854 -4.127 1.00 94.06 248 THR A CA 1
ATOM 1949 C C . THR A 1 248 ? 3.916 -21.659 -4.618 1.00 94.06 248 THR A C 1
ATOM 1951 O O . THR A 1 248 ? 3.367 -20.600 -4.916 1.00 94.06 248 THR A O 1
ATOM 1954 N N . LEU A 1 249 ? 5.233 -21.839 -4.705 1.00 95.12 249 LEU A N 1
ATOM 1955 C CA . LEU A 1 249 ? 6.161 -20.827 -5.195 1.00 95.12 249 LEU A CA 1
ATOM 1956 C C . LEU A 1 249 ? 5.923 -20.555 -6.687 1.00 95.12 249 LEU A C 1
ATOM 1958 O O . LEU A 1 249 ? 5.949 -21.478 -7.496 1.00 95.12 249 LEU A O 1
ATOM 1962 N N . LEU A 1 250 ? 5.736 -19.284 -7.035 1.00 95.69 250 LEU A N 1
ATOM 1963 C CA . LEU A 1 250 ? 5.606 -18.799 -8.409 1.00 95.69 250 LEU A CA 1
ATOM 1964 C C . LEU A 1 250 ? 6.927 -18.256 -8.945 1.00 95.69 250 LEU A C 1
ATOM 1966 O O . LEU A 1 250 ? 7.339 -18.605 -10.047 1.00 95.69 250 LEU A O 1
ATOM 1970 N N . SER A 1 251 ? 7.581 -17.389 -8.175 1.00 95.31 251 SER A N 1
ATOM 1971 C CA . SER A 1 251 ? 8.832 -16.751 -8.577 1.00 95.31 251 SER A CA 1
ATOM 1972 C C . SER A 1 251 ? 9.630 -16.274 -7.368 1.00 95.31 251 SER A C 1
ATOM 1974 O O . SER A 1 251 ? 9.113 -16.188 -6.248 1.00 95.31 251 SER A O 1
ATOM 1976 N N . ARG A 1 252 ? 10.910 -15.978 -7.612 1.00 94.75 252 ARG A N 1
ATOM 1977 C CA . ARG A 1 252 ? 11.835 -15.391 -6.642 1.00 94.75 252 ARG A CA 1
ATOM 1978 C C . ARG A 1 252 ? 12.601 -14.247 -7.268 1.00 94.75 252 ARG A C 1
ATOM 1980 O O . ARG A 1 252 ? 12.979 -14.319 -8.437 1.00 94.75 252 ARG A O 1
ATOM 1987 N N . THR A 1 253 ? 12.894 -13.244 -6.460 1.00 94.88 253 THR A N 1
ATOM 1988 C CA . THR A 1 253 ? 13.790 -12.160 -6.845 1.00 94.88 253 THR A CA 1
ATOM 1989 C C . THR A 1 253 ? 15.247 -12.550 -6.599 1.00 94.88 253 THR A C 1
ATOM 1991 O O . THR A 1 253 ? 15.561 -13.532 -5.926 1.00 94.88 253 THR A O 1
ATOM 1994 N N . ARG A 1 254 ? 16.175 -11.741 -7.113 1.00 93.69 254 ARG A N 1
ATOM 1995 C CA . ARG A 1 254 ? 17.521 -11.659 -6.520 1.00 93.69 254 ARG A CA 1
ATOM 1996 C C . ARG A 1 254 ? 17.435 -10.897 -5.186 1.00 93.69 254 ARG A C 1
ATOM 1998 O O . ARG A 1 254 ? 16.450 -10.181 -4.997 1.00 93.69 254 ARG A O 1
ATOM 2005 N N . PRO A 1 255 ? 18.431 -11.002 -4.287 1.00 92.94 255 PRO A N 1
ATOM 2006 C CA . PRO A 1 255 ? 18.466 -10.189 -3.074 1.00 92.94 255 PRO A CA 1
ATOM 2007 C C . PRO A 1 255 ? 18.321 -8.690 -3.379 1.00 92.94 255 PRO A C 1
ATOM 2009 O O . PRO A 1 255 ? 19.074 -8.138 -4.187 1.00 92.94 255 PRO A O 1
ATOM 2012 N N . VAL A 1 256 ? 17.359 -8.033 -2.732 1.00 91.00 256 VAL A N 1
ATOM 2013 C CA . VAL A 1 256 ? 17.038 -6.610 -2.902 1.00 91.00 256 VAL A CA 1
ATOM 2014 C C . VAL A 1 256 ? 17.394 -5.860 -1.629 1.00 91.00 256 VAL A C 1
ATOM 2016 O O . VAL A 1 256 ? 16.859 -6.126 -0.566 1.00 91.00 256 VAL A O 1
ATOM 2019 N N . LYS A 1 257 ? 18.293 -4.882 -1.700 1.00 87.62 257 LYS A N 1
ATOM 2020 C CA . LYS A 1 257 ? 18.711 -4.152 -0.496 1.00 87.62 257 LYS A CA 1
ATOM 2021 C C . LYS A 1 257 ? 17.578 -3.296 0.080 1.00 87.62 257 LYS A C 1
ATOM 2023 O O . LYS A 1 257 ? 16.840 -2.665 -0.676 1.00 87.62 257 LYS A O 1
ATOM 2028 N N . GLY A 1 258 ? 17.539 -3.206 1.410 1.00 80.94 258 GLY A N 1
ATOM 2029 C CA . GLY A 1 258 ? 16.804 -2.152 2.112 1.00 80.94 258 GLY A CA 1
ATOM 2030 C C . GLY A 1 258 ? 15.299 -2.379 2.225 1.00 80.94 258 GLY A C 1
ATOM 2031 O O . GLY A 1 258 ? 14.544 -1.416 2.257 1.00 80.94 258 GLY A O 1
ATOM 2032 N N . VAL A 1 259 ? 14.829 -3.628 2.275 1.00 88.50 259 VAL A N 1
ATOM 2033 C CA . VAL A 1 259 ? 13.392 -3.916 2.395 1.00 88.50 259 VAL A CA 1
ATOM 2034 C C . VAL A 1 259 ? 13.093 -4.490 3.771 1.00 88.50 259 VAL A C 1
ATOM 2036 O O . VAL A 1 259 ? 13.349 -5.654 4.043 1.00 88.50 259 VAL A O 1
ATOM 2039 N N . SER A 1 260 ? 12.556 -3.656 4.659 1.00 88.31 260 SER A N 1
ATOM 2040 C CA . SER A 1 260 ? 12.116 -4.078 5.997 1.00 88.31 260 SER A CA 1
ATOM 2041 C C . SER A 1 260 ? 10.604 -4.265 6.102 1.00 88.31 260 SER A C 1
ATOM 2043 O O . SER A 1 260 ? 10.125 -4.908 7.029 1.00 88.31 260 SER A O 1
ATOM 2045 N N . GLU A 1 261 ? 9.849 -3.653 5.196 1.00 92.00 261 GLU A N 1
ATOM 2046 C CA . GLU A 1 261 ? 8.396 -3.753 5.108 1.00 92.00 261 GLU A CA 1
ATOM 2047 C C . GLU A 1 261 ? 7.984 -3.517 3.661 1.00 92.00 261 GLU A C 1
ATOM 2049 O O . GLU A 1 261 ? 8.711 -2.854 2.911 1.00 92.00 261 GLU A O 1
ATOM 2054 N N . LEU A 1 262 ? 6.837 -4.058 3.261 1.00 95.19 262 LEU A N 1
ATOM 2055 C CA . LEU A 1 262 ? 6.337 -3.893 1.907 1.00 95.19 262 LEU A CA 1
ATOM 2056 C C . LEU A 1 262 ? 4.809 -3.922 1.863 1.00 95.19 262 LEU A C 1
ATOM 2058 O O . LEU A 1 262 ? 4.177 -4.606 2.661 1.00 95.19 262 LEU A O 1
ATOM 2062 N N . CYS A 1 263 ? 4.224 -3.206 0.908 1.00 96.38 263 CYS A N 1
ATOM 2063 C CA . CYS A 1 263 ? 2.804 -3.290 0.584 1.00 96.38 263 CYS A CA 1
ATOM 2064 C C . CYS A 1 263 ? 2.557 -3.113 -0.915 1.00 96.38 263 CYS A C 1
ATOM 2066 O O . CYS A 1 263 ? 3.417 -2.625 -1.649 1.00 96.38 263 CYS A O 1
ATOM 2068 N N . PHE A 1 264 ? 1.381 -3.535 -1.375 1.00 96.00 264 PHE A N 1
ATOM 2069 C CA . PHE A 1 264 ? 0.972 -3.476 -2.774 1.00 96.00 264 PHE A CA 1
ATOM 2070 C C . PHE A 1 264 ? -0.201 -2.506 -2.935 1.00 96.00 264 PHE A C 1
ATOM 2072 O O . PHE A 1 264 ? -1.205 -2.639 -2.241 1.00 96.00 264 PHE A O 1
ATOM 2079 N N . ASP A 1 265 ? -0.083 -1.533 -3.840 1.00 94.19 265 ASP A N 1
ATOM 2080 C CA . ASP A 1 265 ? -1.113 -0.501 -4.072 1.00 94.19 265 ASP A CA 1
ATOM 2081 C C . ASP A 1 265 ? -2.078 -0.845 -5.225 1.00 94.19 265 ASP A C 1
ATOM 2083 O O . ASP A 1 265 ? -2.786 0.017 -5.737 1.00 94.19 265 ASP A O 1
ATOM 2087 N N . GLY A 1 266 ? -2.078 -2.094 -5.691 1.00 92.88 266 GLY A N 1
ATOM 2088 C CA . GLY A 1 266 ? -2.838 -2.513 -6.870 1.00 92.88 266 GLY A CA 1
ATOM 2089 C C . GLY A 1 266 ? -2.039 -2.473 -8.177 1.00 92.88 266 GLY A C 1
ATOM 2090 O O . GLY A 1 266 ? -2.427 -3.149 -9.129 1.00 92.88 266 GLY A O 1
ATOM 2091 N N . MET A 1 267 ? -0.904 -1.766 -8.229 1.00 93.69 267 MET A N 1
ATOM 2092 C CA . MET A 1 267 ? -0.045 -1.692 -9.418 1.00 93.69 267 MET A CA 1
ATOM 2093 C C . MET A 1 267 ? 1.449 -1.846 -9.101 1.00 93.69 267 MET A C 1
ATOM 2095 O O . MET A 1 267 ? 2.153 -2.605 -9.770 1.00 93.69 267 MET A O 1
ATOM 2099 N N . TYR A 1 268 ? 1.928 -1.158 -8.074 1.00 96.50 268 TYR A N 1
ATOM 2100 C CA . TYR A 1 268 ? 3.314 -1.081 -7.635 1.00 96.50 268 TYR A CA 1
ATOM 2101 C C . TYR A 1 268 ? 3.495 -1.709 -6.256 1.00 96.50 268 TYR A C 1
ATOM 2103 O O . TYR A 1 268 ? 2.564 -1.814 -5.454 1.00 96.50 268 TYR A O 1
ATOM 2111 N N . LEU A 1 269 ? 4.735 -2.104 -5.977 1.00 96.62 269 LEU A N 1
ATOM 2112 C CA . LEU A 1 269 ? 5.157 -2.471 -4.634 1.00 96.62 269 LEU A CA 1
ATOM 2113 C C . LEU A 1 269 ? 5.844 -1.279 -3.985 1.00 96.62 269 LEU A C 1
ATOM 2115 O O . LEU A 1 269 ? 6.749 -0.677 -4.559 1.00 96.62 269 LEU A O 1
ATOM 2119 N N . TRP A 1 270 ? 5.425 -0.958 -2.774 1.00 97.19 270 TRP A N 1
ATOM 2120 C CA . TRP A 1 270 ? 6.063 0.043 -1.939 1.00 97.19 270 TRP A CA 1
ATOM 2121 C C . TRP A 1 270 ? 6.873 -0.670 -0.877 1.00 97.19 270 TRP A C 1
ATOM 2123 O O . TRP A 1 270 ? 6.333 -1.517 -0.172 1.00 97.19 270 TRP A O 1
ATOM 2133 N N . THR A 1 271 ? 8.157 -0.345 -0.770 1.00 95.44 271 THR A N 1
ATOM 2134 C CA . THR A 1 271 ? 9.050 -0.909 0.243 1.00 95.44 271 THR A CA 1
ATOM 2135 C C . THR A 1 271 ? 9.558 0.173 1.175 1.00 95.44 271 THR A C 1
ATOM 2137 O O . THR A 1 271 ? 9.826 1.300 0.757 1.00 95.44 271 THR A O 1
ATOM 2140 N N . PHE A 1 272 ? 9.708 -0.179 2.445 1.00 93.56 272 PHE A N 1
ATOM 2141 C CA . PHE A 1 272 ? 10.247 0.701 3.471 1.00 93.56 272 PHE A CA 1
ATOM 2142 C C . PHE A 1 272 ? 11.625 0.209 3.928 1.00 93.56 272 PHE A C 1
ATOM 2144 O O . PHE A 1 272 ? 11.751 -0.907 4.441 1.00 93.56 272 PHE A O 1
ATOM 2151 N N . ASP A 1 273 ? 12.640 1.063 3.781 1.00 91.19 273 ASP A N 1
ATOM 2152 C CA . ASP A 1 273 ? 13.965 0.875 4.367 1.00 91.19 273 ASP A CA 1
ATOM 2153 C C . ASP A 1 273 ? 14.025 1.517 5.761 1.00 91.19 273 ASP A C 1
ATOM 2155 O O . ASP A 1 273 ? 14.108 2.743 5.901 1.00 91.19 273 ASP A O 1
ATOM 2159 N N . LYS A 1 274 ? 14.003 0.683 6.810 1.00 84.94 274 LYS A N 1
ATOM 2160 C CA . LYS A 1 274 ? 14.080 1.146 8.206 1.00 84.94 274 LYS A CA 1
ATOM 2161 C C . LYS A 1 274 ? 15.454 1.709 8.582 1.00 84.94 274 LYS A C 1
ATOM 2163 O O . LYS A 1 274 ? 15.526 2.469 9.546 1.00 84.94 274 LYS A O 1
ATOM 2168 N N . LYS A 1 275 ? 16.529 1.345 7.874 1.00 87.00 275 LYS A N 1
ATOM 2169 C CA . LYS A 1 275 ? 17.890 1.829 8.163 1.00 87.00 275 LYS A CA 1
ATOM 2170 C C . LYS A 1 275 ? 18.089 3.229 7.599 1.00 87.00 275 LYS A C 1
ATOM 2172 O O . LYS A 1 275 ? 18.525 4.122 8.320 1.00 87.00 275 LYS A O 1
ATOM 2177 N N . GLU A 1 276 ? 17.694 3.421 6.345 1.00 89.88 276 GLU A N 1
ATOM 2178 C CA . GLU A 1 276 ? 17.882 4.689 5.629 1.00 89.88 276 GLU A CA 1
ATOM 2179 C C . GLU A 1 276 ? 16.705 5.665 5.796 1.00 89.88 276 GLU A C 1
ATOM 2181 O O . GLU A 1 276 ? 16.801 6.833 5.420 1.00 89.88 276 GLU A O 1
ATOM 2186 N N . TYR A 1 277 ? 15.593 5.218 6.394 1.00 90.25 277 TYR A N 1
ATOM 2187 C CA . TYR A 1 277 ? 14.344 5.980 6.525 1.00 90.25 277 TYR A CA 1
ATOM 2188 C C . TYR A 1 277 ? 13.780 6.427 5.169 1.00 90.25 277 TYR A C 1
ATOM 2190 O O . TYR A 1 277 ? 13.345 7.572 4.990 1.00 90.25 277 TYR A O 1
ATOM 2198 N N . ARG A 1 278 ? 13.793 5.502 4.205 1.00 93.88 278 ARG A N 1
ATOM 2199 C CA . ARG A 1 278 ? 13.390 5.746 2.819 1.00 93.88 278 ARG A CA 1
ATOM 2200 C C . ARG A 1 278 ? 12.196 4.898 2.431 1.00 93.88 278 ARG A C 1
ATOM 2202 O O . ARG A 1 278 ? 12.141 3.704 2.714 1.00 93.88 278 ARG A O 1
ATOM 2209 N N . LEU A 1 279 ? 11.256 5.534 1.746 1.00 96.31 279 LEU A N 1
ATOM 2210 C CA . LEU A 1 279 ? 10.171 4.859 1.060 1.00 96.31 279 LEU A CA 1
ATOM 2211 C C . LEU A 1 279 ? 10.551 4.698 -0.407 1.00 96.31 279 LEU A C 1
ATOM 2213 O O . LEU A 1 279 ? 10.945 5.659 -1.062 1.00 96.31 279 LEU A O 1
ATOM 2217 N N . GLN A 1 280 ? 10.396 3.498 -0.936 1.00 96.00 280 GLN A N 1
ATOM 2218 C CA . GLN A 1 280 ? 10.790 3.156 -2.292 1.00 96.00 280 GLN A CA 1
ATOM 2219 C C . GLN A 1 280 ? 9.585 2.628 -3.057 1.00 96.00 280 GLN A C 1
ATOM 2221 O O . GLN A 1 280 ? 8.912 1.700 -2.611 1.00 96.00 280 GLN A O 1
ATOM 2226 N N . LYS A 1 281 ? 9.330 3.206 -4.227 1.00 96.75 281 LYS A N 1
ATOM 2227 C CA . LYS A 1 281 ? 8.341 2.707 -5.178 1.00 96.75 281 LYS A CA 1
ATOM 2228 C C . LYS A 1 281 ? 9.037 1.767 -6.147 1.00 96.75 281 LYS A C 1
ATOM 2230 O O . LYS A 1 281 ? 10.020 2.154 -6.782 1.00 96.75 281 LYS A O 1
ATOM 2235 N N . ARG A 1 282 ? 8.528 0.548 -6.279 1.00 96.00 282 ARG A N 1
ATOM 2236 C CA . ARG A 1 282 ? 9.124 -0.513 -7.090 1.00 96.00 282 ARG A CA 1
ATOM 2237 C C . ARG A 1 282 ? 8.133 -1.081 -8.090 1.00 96.00 282 ARG A C 1
ATOM 2239 O O 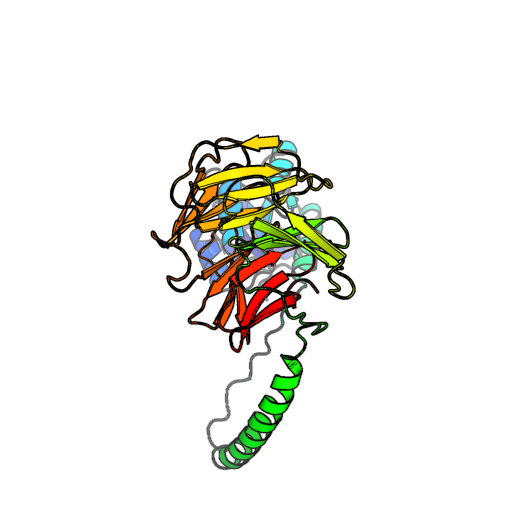. ARG A 1 282 ? 6.928 -1.156 -7.832 1.00 96.00 282 ARG A O 1
ATOM 2246 N N . MET A 1 283 ? 8.653 -1.512 -9.235 1.00 96.44 283 MET A N 1
ATOM 2247 C CA . MET A 1 283 ? 7.882 -2.303 -10.186 1.00 96.44 283 MET A CA 1
ATOM 2248 C C . MET A 1 283 ? 7.419 -3.595 -9.524 1.00 96.44 283 MET A C 1
ATOM 2250 O O . MET A 1 283 ? 8.178 -4.265 -8.827 1.00 96.44 283 MET A O 1
ATOM 2254 N N . ASN A 1 284 ? 6.178 -3.986 -9.799 1.00 95.06 284 ASN A N 1
ATOM 2255 C CA . ASN A 1 284 ? 5.672 -5.292 -9.407 1.00 95.06 284 ASN A CA 1
ATOM 2256 C C . ASN A 1 284 ? 6.142 -6.376 -10.399 1.00 95.06 284 ASN A C 1
ATOM 2258 O O . ASN A 1 284 ? 5.336 -7.092 -10.991 1.00 95.06 284 ASN A O 1
ATOM 2262 N N . ASN A 1 285 ? 7.453 -6.539 -10.569 1.00 93.31 285 ASN A N 1
ATOM 2263 C CA . ASN A 1 285 ? 8.087 -7.597 -11.364 1.00 93.31 285 ASN A CA 1
ATOM 2264 C C . ASN A 1 285 ? 9.110 -8.383 -10.520 1.00 93.31 285 ASN A C 1
ATOM 2266 O O . ASN A 1 285 ? 9.383 -8.022 -9.380 1.00 93.31 285 ASN A O 1
ATOM 2270 N N . ASP A 1 286 ? 9.682 -9.458 -11.063 1.00 91.12 286 ASP A N 1
ATOM 2271 C CA . ASP A 1 286 ? 10.623 -10.311 -10.312 1.00 91.12 286 ASP A CA 1
ATOM 2272 C C . ASP A 1 286 ? 11.993 -9.645 -10.059 1.00 91.12 286 ASP A C 1
ATOM 2274 O O . ASP A 1 286 ? 12.797 -10.137 -9.270 1.00 91.12 286 ASP A O 1
ATOM 2278 N N . ALA A 1 287 ? 12.276 -8.516 -10.710 1.00 92.00 287 ALA A N 1
ATOM 2279 C CA . ALA A 1 287 ? 13.460 -7.707 -10.428 1.00 92.00 287 ALA A CA 1
ATOM 2280 C C . ALA A 1 287 ? 13.232 -6.703 -9.283 1.00 92.00 287 ALA A C 1
ATOM 2282 O O . ALA A 1 287 ? 14.202 -6.220 -8.701 1.00 92.00 287 ALA A O 1
ATOM 2283 N N . LEU A 1 288 ? 11.968 -6.403 -8.951 1.00 95.06 288 LEU A N 1
ATOM 2284 C CA . LEU A 1 288 ? 11.567 -5.321 -8.048 1.00 95.06 288 LEU A CA 1
ATOM 2285 C C . LEU A 1 288 ? 12.284 -4.002 -8.366 1.00 95.06 288 LEU A C 1
ATOM 2287 O O . LEU A 1 288 ? 12.812 -3.333 -7.467 1.00 95.06 288 LEU A O 1
ATOM 2291 N N . ASP A 1 289 ? 12.306 -3.644 -9.653 1.00 94.12 289 ASP A N 1
ATOM 2292 C CA . ASP A 1 289 ? 13.038 -2.478 -10.148 1.00 94.12 289 ASP A CA 1
ATOM 2293 C C . ASP A 1 289 ? 12.632 -1.216 -9.386 1.00 94.12 289 ASP A C 1
ATOM 2295 O O . ASP A 1 289 ? 11.444 -0.915 -9.241 1.00 94.12 289 ASP A O 1
ATOM 2299 N N . LEU A 1 290 ? 13.625 -0.475 -8.893 1.00 95.62 290 LEU A N 1
ATOM 2300 C CA . LEU A 1 290 ? 13.400 0.785 -8.197 1.00 95.62 290 LEU A CA 1
ATOM 2301 C C . LEU A 1 290 ? 12.962 1.852 -9.205 1.00 95.62 290 LEU A C 1
ATOM 2303 O O . LEU A 1 290 ? 13.704 2.180 -10.126 1.00 95.62 290 LEU A O 1
ATOM 2307 N N . LEU A 1 291 ? 11.767 2.405 -9.008 1.00 96.25 291 LEU A N 1
ATOM 2308 C CA . LEU A 1 291 ? 11.215 3.467 -9.852 1.00 96.25 291 LEU A CA 1
ATOM 2309 C C . LEU A 1 291 ? 11.461 4.850 -9.266 1.00 96.25 291 LEU A C 1
ATOM 2311 O O . LEU A 1 291 ? 11.741 5.797 -9.995 1.00 96.25 291 LEU A O 1
ATOM 2315 N N . ALA A 1 292 ? 11.296 4.973 -7.952 1.00 95.44 292 ALA A N 1
ATOM 2316 C CA . ALA A 1 292 ? 11.447 6.228 -7.240 1.00 95.44 292 ALA A CA 1
ATOM 2317 C C . ALA A 1 292 ? 11.741 5.971 -5.764 1.00 95.44 292 ALA A C 1
ATOM 2319 O O . ALA A 1 292 ? 11.352 4.944 -5.205 1.00 95.44 292 ALA A O 1
ATOM 2320 N N . GLU A 1 293 ? 12.385 6.942 -5.130 1.00 95.19 293 GLU A N 1
ATOM 2321 C CA . GLU A 1 293 ? 12.667 6.934 -3.704 1.00 95.19 293 GLU A CA 1
ATOM 2322 C C . GLU A 1 293 ? 12.271 8.276 -3.090 1.00 95.19 293 GLU A C 1
ATOM 2324 O O . GLU A 1 293 ? 12.503 9.341 -3.664 1.00 95.19 293 GLU A O 1
ATOM 2329 N N . PHE A 1 294 ? 11.668 8.213 -1.910 1.00 95.44 294 PHE A N 1
ATOM 2330 C CA . PHE A 1 294 ? 11.118 9.347 -1.191 1.00 95.44 294 PHE A CA 1
ATOM 2331 C C . PHE A 1 294 ? 11.631 9.331 0.250 1.00 95.44 294 PHE A C 1
ATOM 2333 O O . PHE A 1 294 ? 11.801 8.259 0.844 1.00 95.44 294 PHE A O 1
ATOM 2340 N N . PRO A 1 295 ? 11.885 10.498 0.860 1.00 93.56 295 PRO A N 1
ATOM 2341 C CA . PRO A 1 295 ? 12.005 10.555 2.306 1.00 93.56 295 PRO A CA 1
ATOM 2342 C C . PRO A 1 295 ? 10.642 10.250 2.937 1.00 93.56 295 PRO A C 1
ATOM 2344 O O . PRO A 1 295 ? 9.590 10.581 2.384 1.00 93.56 295 PRO A O 1
ATOM 2347 N N . LEU A 1 296 ? 10.665 9.619 4.107 1.00 91.50 296 LEU A N 1
ATOM 2348 C CA . LEU A 1 296 ? 9.459 9.458 4.908 1.00 91.50 296 LEU A CA 1
ATOM 2349 C C . LEU A 1 296 ? 8.942 10.813 5.418 1.00 91.50 296 LEU A C 1
ATOM 2351 O O . LEU A 1 296 ? 9.747 11.711 5.676 1.00 91.50 296 LEU A O 1
ATOM 2355 N N . PRO A 1 297 ? 7.627 10.940 5.682 1.00 89.06 297 PRO A N 1
ATOM 2356 C CA . PRO A 1 297 ? 7.062 12.142 6.303 1.00 89.06 297 PRO A CA 1
ATOM 2357 C C . PRO A 1 297 ? 7.626 12.408 7.710 1.00 89.06 297 PRO A C 1
ATOM 2359 O O . PRO A 1 297 ? 7.606 13.536 8.195 1.00 89.06 297 PRO A O 1
ATOM 2362 N N . SER A 1 298 ? 8.140 11.373 8.383 1.00 90.12 298 SER A N 1
ATOM 2363 C CA . SER A 1 298 ? 8.750 11.457 9.710 1.00 90.12 298 SER A CA 1
ATOM 2364 C C . SER A 1 298 ? 9.698 10.279 9.935 1.00 90.12 298 SER A C 1
ATOM 2366 O O . SER A 1 298 ? 9.454 9.165 9.475 1.00 90.12 298 SER A O 1
ATOM 2368 N N . LYS A 1 299 ? 10.761 10.494 10.721 1.00 90.94 299 LYS A N 1
ATOM 2369 C CA . LYS A 1 299 ? 11.682 9.425 11.160 1.00 90.94 299 LYS A CA 1
ATOM 2370 C C . LYS A 1 299 ? 11.055 8.459 12.177 1.00 90.94 299 LYS A C 1
ATOM 2372 O O . LYS A 1 299 ? 11.677 7.468 12.546 1.00 90.94 299 LYS A O 1
ATOM 2377 N N . ASN A 1 300 ? 9.848 8.753 12.662 1.00 92.81 300 ASN A N 1
ATOM 2378 C CA . ASN A 1 300 ? 9.122 7.907 13.612 1.00 92.81 300 ASN A CA 1
ATOM 2379 C C . ASN A 1 300 ? 8.116 6.973 12.929 1.00 92.81 300 ASN A C 1
ATOM 2381 O O . ASN A 1 300 ? 7.403 6.253 13.626 1.00 92.81 300 ASN A O 1
ATOM 2385 N N . VAL A 1 301 ? 8.060 6.960 11.594 1.00 93.81 301 VAL A N 1
ATOM 2386 C CA . VAL A 1 301 ? 7.282 5.964 10.854 1.00 93.81 301 VAL A CA 1
ATOM 2387 C C . VAL A 1 301 ? 7.863 4.575 11.113 1.00 93.81 301 VAL A C 1
ATOM 2389 O O . VAL A 1 301 ? 9.072 4.359 10.989 1.00 93.81 301 VAL A O 1
ATOM 2392 N N . ARG A 1 302 ? 6.999 3.634 11.507 1.00 92.44 302 ARG A N 1
ATOM 2393 C CA . ARG A 1 302 ? 7.392 2.252 11.834 1.00 92.44 302 ARG A CA 1
ATOM 2394 C C . ARG A 1 302 ? 6.797 1.208 10.918 1.00 92.44 302 ARG A C 1
ATOM 2396 O O . ARG A 1 302 ? 7.471 0.210 10.681 1.00 92.44 302 ARG A O 1
ATOM 2403 N N . ASN A 1 303 ? 5.596 1.466 10.418 1.00 94.12 303 ASN A N 1
ATOM 2404 C CA . ASN A 1 303 ? 4.845 0.521 9.616 1.00 94.12 303 ASN A CA 1
ATOM 2405 C C . ASN A 1 303 ? 4.212 1.199 8.412 1.00 94.12 303 ASN A C 1
ATOM 2407 O O . ASN A 1 303 ? 3.943 2.406 8.434 1.00 94.12 303 ASN A O 1
ATOM 2411 N N . LEU A 1 304 ? 3.952 0.389 7.393 1.00 95.00 304 LEU A N 1
ATOM 2412 C CA . LEU A 1 304 ? 3.412 0.815 6.114 1.00 95.00 304 LEU A CA 1
ATOM 2413 C C . LEU A 1 304 ? 2.280 -0.125 5.681 1.00 95.00 304 LEU A C 1
ATOM 2415 O O . LEU A 1 304 ? 2.429 -1.340 5.704 1.00 95.00 304 LEU A O 1
ATOM 2419 N N . ALA A 1 305 ? 1.173 0.449 5.220 1.00 95.19 305 ALA A N 1
ATOM 2420 C CA . ALA A 1 305 ? 0.134 -0.252 4.477 1.00 95.19 305 ALA A CA 1
ATOM 2421 C C . ALA A 1 305 ? -0.255 0.554 3.229 1.00 95.19 305 ALA A C 1
ATOM 2423 O O . ALA A 1 305 ? -0.115 1.777 3.191 1.00 95.19 305 ALA A O 1
ATOM 2424 N N . CYS A 1 306 ? -0.759 -0.135 2.210 1.00 94.38 306 CYS A N 1
ATOM 2425 C CA . CYS A 1 306 ? -1.155 0.463 0.940 1.00 94.38 306 CYS A CA 1
ATOM 2426 C C . CYS A 1 306 ? -2.647 0.234 0.708 1.00 94.38 306 CYS A C 1
ATOM 2428 O O . CYS A 1 306 ? -3.134 -0.882 0.875 1.00 94.38 306 CYS A O 1
ATOM 2430 N N . GLY A 1 307 ? -3.347 1.272 0.264 1.00 91.12 307 GLY A N 1
ATOM 2431 C CA . GLY A 1 307 ? -4.590 1.137 -0.487 1.00 91.12 307 GLY A CA 1
ATOM 2432 C C . GLY A 1 307 ? -4.376 1.569 -1.936 1.00 91.12 307 GLY A C 1
ATOM 2433 O O . GLY A 1 307 ? -3.342 2.137 -2.280 1.00 91.12 307 GLY A O 1
ATOM 2434 N N . ASN A 1 308 ? -5.383 1.380 -2.789 1.00 87.62 308 ASN A N 1
ATOM 2435 C CA . ASN A 1 308 ? -5.244 1.662 -4.227 1.00 87.62 308 ASN A CA 1
ATOM 2436 C C . ASN A 1 308 ? -4.998 3.141 -4.574 1.00 87.62 308 ASN A C 1
ATOM 2438 O O . ASN A 1 308 ? -4.644 3.471 -5.701 1.00 87.62 308 ASN A O 1
ATOM 2442 N N . LYS A 1 309 ? -5.272 4.052 -3.636 1.00 89.19 309 LYS A N 1
ATOM 2443 C CA . LYS A 1 309 ? -5.185 5.510 -3.833 1.00 89.19 309 LYS A CA 1
ATOM 2444 C C . LYS A 1 309 ? -4.504 6.228 -2.671 1.00 89.19 309 LYS A C 1
ATOM 2446 O O . LYS A 1 309 ? -4.571 7.451 -2.582 1.00 89.19 309 LYS A O 1
ATOM 2451 N N . PHE A 1 310 ? -3.934 5.484 -1.729 1.00 92.62 310 PHE A N 1
ATOM 2452 C CA . PHE A 1 310 ? -3.332 6.060 -0.535 1.00 92.62 310 PHE A CA 1
ATOM 2453 C C . PHE A 1 310 ? -2.242 5.158 0.026 1.00 92.62 310 PHE A C 1
ATOM 2455 O O . PHE A 1 310 ? -2.309 3.934 -0.064 1.00 92.62 310 PHE A O 1
ATOM 2462 N N . LEU A 1 311 ? -1.274 5.791 0.669 1.00 95.56 311 LEU A N 1
ATOM 2463 C CA . LEU A 1 311 ? -0.341 5.142 1.574 1.00 95.56 311 LEU A CA 1
ATOM 2464 C C . LEU A 1 311 ? -0.789 5.422 3.001 1.00 95.56 311 LEU A C 1
ATOM 2466 O O . LEU A 1 311 ? -1.353 6.480 3.288 1.00 95.56 311 LEU A O 1
ATOM 2470 N N . LEU A 1 312 ? -0.555 4.471 3.890 1.00 94.69 312 LEU A N 1
ATOM 2471 C CA . LEU A 1 312 ? -0.882 4.596 5.296 1.00 94.69 312 LEU A CA 1
ATOM 2472 C C . LEU A 1 312 ? 0.351 4.272 6.126 1.00 94.69 312 LEU A C 1
ATOM 2474 O O . LEU A 1 312 ? 0.893 3.170 6.049 1.00 94.69 312 LEU A O 1
ATOM 2478 N N . TYR A 1 313 ? 0.772 5.231 6.937 1.00 94.94 313 TYR A N 1
ATOM 2479 C CA . TYR A 1 313 ? 1.891 5.082 7.855 1.00 94.94 313 TYR A CA 1
ATOM 2480 C C . TYR A 1 313 ? 1.392 5.037 9.285 1.00 94.94 313 TYR A C 1
ATOM 2482 O O . TYR A 1 313 ? 0.438 5.730 9.625 1.00 94.94 313 TYR A O 1
ATOM 2490 N N . TYR A 1 314 ? 2.090 4.308 10.145 1.00 94.75 314 TYR A N 1
ATOM 2491 C CA . TYR A 1 314 ? 1.974 4.502 11.585 1.00 94.75 314 TYR A CA 1
ATOM 2492 C C . TYR A 1 314 ? 3.193 5.268 12.100 1.00 94.75 314 TYR A C 1
ATOM 2494 O O . TYR A 1 314 ? 4.326 4.794 11.960 1.00 94.75 314 TYR A O 1
ATOM 2502 N N . ASP A 1 315 ? 2.960 6.443 12.691 1.00 94.00 315 ASP A N 1
ATOM 2503 C CA . ASP A 1 315 ? 3.991 7.238 13.360 1.00 94.00 315 ASP A CA 1
ATOM 2504 C C . ASP A 1 315 ? 3.945 6.986 14.872 1.00 94.00 315 ASP A C 1
ATOM 2506 O O . ASP A 1 315 ? 2.995 7.362 15.563 1.00 94.00 315 ASP A O 1
ATOM 2510 N N . SER A 1 316 ? 5.004 6.371 15.406 1.00 93.00 316 SER A N 1
ATOM 2511 C CA . SER A 1 316 ? 5.049 5.963 16.814 1.00 93.00 316 SER A CA 1
ATOM 2512 C C . SER A 1 316 ? 5.135 7.132 17.798 1.00 93.00 316 SER A C 1
ATOM 2514 O O . SER A 1 316 ? 4.846 6.960 18.981 1.00 93.00 316 SER A O 1
ATOM 2516 N N . ARG A 1 317 ? 5.583 8.311 17.347 1.00 92.44 317 ARG A N 1
ATOM 2517 C CA . ARG A 1 317 ? 5.685 9.504 18.196 1.00 92.44 317 ARG A CA 1
ATOM 2518 C C . ARG A 1 317 ? 4.340 10.213 18.283 1.00 92.44 317 ARG A C 1
ATOM 2520 O O . ARG A 1 317 ? 3.957 10.618 19.377 1.00 92.44 317 ARG A O 1
ATOM 2527 N N . LEU A 1 318 ? 3.654 10.356 17.151 1.00 91.25 318 LEU A N 1
ATOM 2528 C CA . LEU A 1 318 ? 2.312 10.938 17.098 1.00 91.25 318 LEU A CA 1
ATOM 2529 C C . LEU A 1 318 ? 1.253 9.990 17.670 1.00 91.25 318 LEU A C 1
ATOM 2531 O O . LEU A 1 318 ? 0.244 10.461 18.181 1.00 91.25 318 LEU A O 1
ATOM 2535 N N . ARG A 1 319 ? 1.523 8.674 17.655 1.00 92.38 319 ARG A N 1
ATOM 2536 C CA . ARG A 1 319 ? 0.549 7.616 17.973 1.00 92.38 319 ARG A CA 1
ATOM 2537 C C . ARG A 1 319 ? -0.667 7.720 17.059 1.00 92.38 319 ARG A C 1
ATOM 2539 O O . ARG A 1 319 ? -1.811 7.651 17.499 1.00 92.38 319 ARG A O 1
ATOM 2546 N N . SER A 1 320 ? -0.389 7.914 15.776 1.00 91.12 320 SER A N 1
ATOM 2547 C CA . SER A 1 320 ? -1.410 8.165 14.770 1.00 91.12 320 SER A CA 1
ATOM 2548 C C . SER A 1 320 ? -1.101 7.424 13.478 1.00 91.12 320 SER A C 1
ATOM 2550 O O . SER A 1 320 ? 0.058 7.239 13.092 1.00 91.12 320 SER A O 1
ATOM 2552 N N . LEU A 1 321 ? -2.172 7.041 12.792 1.00 92.44 321 LEU A N 1
ATOM 2553 C CA . LEU A 1 321 ? -2.157 6.653 11.395 1.00 92.44 321 LEU A CA 1
ATOM 2554 C C . LEU A 1 321 ? -2.151 7.913 10.528 1.00 92.44 321 LEU A C 1
ATOM 2556 O O . LEU A 1 321 ? -3.014 8.778 10.674 1.00 92.44 321 LEU A O 1
ATOM 2560 N N . LEU A 1 322 ? -1.195 7.995 9.611 1.00 92.75 322 LEU A N 1
ATOM 2561 C CA . LEU A 1 322 ? -1.039 9.087 8.660 1.00 92.75 322 LEU A CA 1
ATOM 2562 C C . LEU A 1 322 ? -1.372 8.571 7.264 1.00 92.75 322 LEU A C 1
ATOM 2564 O O . LEU A 1 322 ? -0.676 7.702 6.738 1.00 92.75 322 LEU A O 1
ATOM 2568 N N . LYS A 1 323 ? -2.426 9.106 6.655 1.00 92.94 323 LYS A N 1
ATOM 2569 C CA . LYS A 1 323 ? -2.801 8.800 5.274 1.00 92.94 323 LYS A CA 1
ATOM 2570 C C . LYS A 1 323 ? -2.106 9.786 4.345 1.00 92.94 323 LYS A C 1
ATOM 2572 O O . LYS A 1 323 ? -2.231 10.991 4.543 1.00 92.94 323 LYS A O 1
ATOM 2577 N N . ALA A 1 324 ? -1.415 9.297 3.327 1.00 92.88 324 ALA A N 1
ATOM 2578 C CA . ALA A 1 324 ? -0.710 10.110 2.340 1.00 92.88 324 ALA A CA 1
ATOM 2579 C C . ALA A 1 324 ? -1.084 9.718 0.908 1.00 92.88 324 ALA A C 1
ATOM 2581 O O . ALA A 1 324 ? -1.624 8.637 0.659 1.00 92.88 324 ALA A O 1
ATOM 2582 N N . SER A 1 325 ? -0.793 10.607 -0.037 1.00 91.00 325 SER A N 1
ATOM 2583 C CA . SER A 1 325 ? -0.946 10.339 -1.470 1.00 91.00 325 SER A CA 1
ATOM 2584 C C . SER A 1 325 ? 0.236 9.497 -1.981 1.00 91.00 325 SER A C 1
ATOM 2586 O O . SER A 1 325 ? 1.374 9.781 -1.615 1.00 91.00 325 SER A O 1
ATOM 2588 N N . PRO A 1 326 ? 0.020 8.480 -2.836 1.00 92.12 326 PRO A N 1
ATOM 2589 C CA . PRO A 1 326 ? 1.116 7.753 -3.481 1.00 92.12 326 PRO A CA 1
ATOM 2590 C C . PRO A 1 326 ? 1.929 8.616 -4.466 1.00 92.12 326 PRO A C 1
ATOM 2592 O O . PRO A 1 326 ? 3.068 8.286 -4.787 1.00 92.12 326 PRO A O 1
ATOM 2595 N N . GLU A 1 327 ? 1.352 9.705 -4.976 1.00 90.88 327 GLU A N 1
ATOM 2596 C CA . GLU A 1 327 ? 1.992 10.664 -5.884 1.00 90.88 327 GLU A CA 1
ATOM 2597 C C . GLU A 1 327 ? 2.904 11.643 -5.138 1.00 90.88 327 GLU A C 1
ATOM 2599 O O . GLU A 1 327 ? 3.942 12.038 -5.666 1.00 90.88 327 GLU A O 1
ATOM 2604 N N . ASP A 1 328 ? 2.532 12.002 -3.909 1.00 91.12 328 ASP A N 1
ATOM 2605 C CA . ASP A 1 328 ? 3.354 12.784 -2.987 1.00 91.12 328 ASP A CA 1
ATOM 2606 C C . ASP A 1 328 ? 3.344 12.138 -1.587 1.00 91.12 328 ASP A C 1
ATOM 2608 O O . ASP A 1 328 ? 2.566 12.544 -0.714 1.00 91.12 328 ASP A O 1
ATOM 2612 N N . PRO A 1 329 ? 4.204 11.124 -1.353 1.00 93.56 329 PRO A N 1
ATOM 2613 C CA . PRO A 1 329 ? 4.203 10.327 -0.122 1.00 93.56 329 PRO A CA 1
ATOM 2614 C C . PRO A 1 329 ? 4.486 11.098 1.172 1.00 93.56 329 PRO A C 1
ATOM 2616 O O . PRO A 1 329 ? 4.277 10.551 2.258 1.00 93.56 329 PRO A O 1
ATOM 2619 N N . GLN A 1 330 ? 4.959 12.344 1.074 1.00 91.12 330 GLN A N 1
ATOM 2620 C CA . GLN A 1 330 ? 5.203 13.232 2.213 1.00 91.12 330 GLN A CA 1
ATOM 2621 C C . GLN A 1 330 ? 3.985 14.089 2.564 1.00 91.12 330 GLN A C 1
ATOM 2623 O O . GLN A 1 330 ? 3.868 14.569 3.694 1.00 91.12 330 GLN A O 1
ATOM 2628 N N . LYS A 1 331 ? 3.065 14.286 1.616 1.00 90.06 331 LYS A N 1
ATOM 2629 C CA . LYS A 1 331 ? 1.853 15.065 1.836 1.00 90.06 331 LYS A CA 1
ATOM 2630 C C . LYS A 1 331 ? 0.835 14.241 2.615 1.00 90.06 331 LYS A C 1
ATOM 2632 O O . LYS A 1 331 ? 0.121 13.405 2.057 1.00 90.06 331 LYS A O 1
ATOM 2637 N N . ILE A 1 332 ? 0.744 14.523 3.911 1.00 90.94 332 ILE A N 1
ATOM 2638 C CA . ILE A 1 332 ? -0.264 13.925 4.786 1.00 90.94 332 ILE A CA 1
ATOM 2639 C C . ILE A 1 332 ? -1.632 14.529 4.462 1.00 90.94 332 ILE A C 1
ATOM 2641 O O . ILE A 1 332 ? -1.841 15.736 4.557 1.00 90.94 332 ILE A O 1
ATOM 2645 N N . LEU A 1 333 ? -2.549 13.667 4.040 1.00 88.31 333 LEU A N 1
ATOM 2646 C CA . LEU A 1 333 ? -3.930 13.993 3.702 1.00 88.31 333 LEU A CA 1
ATOM 2647 C C . LEU A 1 333 ? -4.821 13.984 4.944 1.00 88.31 333 LEU A C 1
ATOM 2649 O O . LEU A 1 333 ? -5.729 14.801 5.056 1.00 88.31 333 LEU A O 1
ATOM 2653 N N . PHE A 1 334 ? -4.570 13.044 5.854 1.00 86.06 334 PHE A N 1
ATOM 2654 C CA . PHE A 1 334 ? -5.375 12.843 7.051 1.00 86.06 334 PHE A CA 1
ATOM 2655 C C . PHE A 1 334 ? -4.553 12.176 8.158 1.00 86.06 334 PHE A C 1
ATOM 2657 O O . PHE A 1 334 ? -3.663 11.369 7.882 1.00 86.06 334 PHE A O 1
ATOM 2664 N N . GLU A 1 335 ? -4.884 12.499 9.406 1.00 89.69 335 GLU A N 1
ATOM 2665 C CA . GLU A 1 335 ? -4.317 11.902 10.612 1.00 89.69 335 GLU A CA 1
ATOM 2666 C C . GLU A 1 335 ? -5.444 11.317 11.470 1.00 89.69 335 GLU A C 1
ATOM 2668 O O . GLU A 1 335 ? -6.420 12.001 11.776 1.00 89.69 335 GLU A O 1
ATOM 2673 N N . SER A 1 336 ? -5.288 10.062 11.893 1.00 87.38 336 SER A N 1
ATOM 2674 C CA . SER A 1 336 ? -6.178 9.412 12.855 1.00 87.38 336 SER A CA 1
ATOM 2675 C C . SER A 1 336 ? -5.381 8.910 14.048 1.00 87.38 336 SER A C 1
ATOM 2677 O O . SER A 1 336 ? -4.524 8.047 13.853 1.00 87.38 336 SER A O 1
ATOM 2679 N N . PRO A 1 337 ? -5.690 9.348 15.276 1.00 88.31 337 PRO A N 1
ATOM 2680 C CA . PRO A 1 337 ? -5.106 8.761 16.471 1.00 88.31 337 PRO A CA 1
ATOM 2681 C C . PRO A 1 337 ? -5.354 7.251 16.530 1.00 88.31 337 PRO A C 1
ATOM 2683 O O . PRO A 1 337 ? -6.415 6.767 16.123 1.00 88.31 337 PRO A O 1
ATOM 2686 N N . LEU A 1 338 ? -4.373 6.528 17.057 1.00 87.06 338 LEU A N 1
ATOM 2687 C CA . LEU A 1 338 ? -4.440 5.105 17.350 1.00 87.06 338 LEU A CA 1
ATOM 2688 C C . LEU A 1 338 ? -4.053 4.905 18.819 1.00 87.06 338 LEU A C 1
ATOM 2690 O O . LEU A 1 338 ? -3.031 5.414 19.278 1.00 87.06 338 LEU A O 1
ATOM 2694 N N . GLU A 1 339 ? -4.894 4.205 19.578 1.00 85.25 339 GLU A N 1
ATOM 2695 C CA . GLU A 1 339 ? -4.656 3.999 21.013 1.00 85.25 339 GLU A CA 1
ATOM 2696 C C . GLU A 1 339 ? -3.433 3.110 21.253 1.00 85.25 339 GLU A C 1
ATOM 2698 O O . GLU A 1 339 ? -2.660 3.318 22.194 1.00 85.25 339 GLU A O 1
ATOM 2703 N N . GLU A 1 340 ? -3.248 2.122 20.379 1.00 88.12 340 GLU A N 1
ATOM 2704 C CA . GLU A 1 340 ? -2.171 1.156 20.473 1.00 88.12 340 GLU A CA 1
ATOM 2705 C C . GLU A 1 340 ? -0.830 1.770 20.060 1.00 88.12 340 GLU A C 1
ATOM 2707 O O . GLU A 1 340 ? -0.680 2.359 18.993 1.00 88.12 340 GLU A O 1
ATOM 2712 N N . THR A 1 341 ? 0.181 1.605 20.915 1.00 83.88 341 THR A N 1
ATOM 2713 C CA . THR A 1 341 ? 1.462 2.314 20.758 1.00 83.88 341 THR A CA 1
ATOM 2714 C C . THR A 1 341 ? 2.538 1.506 20.037 1.00 83.88 341 THR A C 1
ATOM 2716 O O . THR A 1 341 ? 3.436 2.090 19.422 1.00 83.88 341 THR A O 1
ATOM 2719 N N . LYS A 1 342 ? 2.460 0.172 20.089 1.00 92.19 342 LYS A N 1
ATOM 2720 C CA . LYS A 1 342 ? 3.455 -0.742 19.519 1.00 92.19 342 LYS A CA 1
ATOM 2721 C C . LYS A 1 342 ? 2.827 -1.593 18.424 1.00 92.19 342 LYS A C 1
ATOM 2723 O O . LYS A 1 342 ? 2.418 -2.727 18.657 1.00 92.19 342 LYS A O 1
ATOM 2728 N N . ILE A 1 343 ? 2.751 -1.019 17.231 1.00 94.12 343 ILE A N 1
ATOM 2729 C CA . ILE A 1 343 ? 2.297 -1.722 16.032 1.00 94.12 343 ILE A CA 1
ATOM 2730 C C . ILE A 1 343 ? 3.430 -2.609 15.507 1.00 94.12 343 ILE A C 1
ATOM 2732 O O . ILE A 1 343 ? 4.592 -2.206 15.495 1.00 94.12 343 ILE A O 1
ATOM 2736 N N . ILE A 1 344 ? 3.085 -3.841 15.141 1.00 93.69 344 ILE A N 1
ATOM 2737 C CA . ILE A 1 344 ? 4.002 -4.865 14.630 1.00 93.69 344 ILE A CA 1
ATOM 2738 C C . ILE A 1 344 ? 3.917 -4.919 13.105 1.00 93.69 344 ILE A C 1
ATOM 2740 O O . ILE A 1 344 ? 4.938 -4.831 12.428 1.00 93.69 344 ILE A O 1
ATOM 2744 N N . SER A 1 345 ? 2.701 -5.044 12.569 1.00 94.00 345 SER A N 1
ATOM 2745 C CA . SER A 1 345 ? 2.443 -5.174 11.134 1.00 94.00 345 SER A CA 1
ATOM 2746 C C . SER A 1 345 ? 1.074 -4.601 10.785 1.00 94.00 345 SER A C 1
ATOM 2748 O O . SER A 1 345 ? 0.186 -4.531 11.641 1.00 94.00 345 SER A O 1
ATOM 2750 N N . MET A 1 346 ? 0.911 -4.178 9.535 1.00 95.12 346 MET A N 1
ATOM 2751 C CA . MET A 1 346 ? -0.272 -3.487 9.040 1.00 95.12 346 MET A CA 1
ATOM 2752 C C . MET A 1 346 ? -0.587 -3.898 7.601 1.00 95.12 346 MET A C 1
ATOM 2754 O O . MET A 1 346 ? 0.317 -4.110 6.801 1.00 95.12 346 MET A O 1
ATOM 2758 N N . ALA A 1 347 ? -1.869 -3.946 7.247 1.00 95.62 347 ALA A N 1
ATOM 2759 C CA . ALA A 1 347 ? -2.325 -4.116 5.871 1.00 95.62 347 ALA A CA 1
ATOM 2760 C C . ALA A 1 347 ? -3.717 -3.507 5.669 1.00 95.62 347 ALA A C 1
ATOM 2762 O O . ALA A 1 347 ? -4.415 -3.178 6.624 1.00 95.62 347 ALA A O 1
ATOM 2763 N N . TYR A 1 348 ? -4.143 -3.359 4.420 1.00 92.81 348 TYR A N 1
ATOM 2764 C CA . TYR A 1 348 ? -5.489 -2.915 4.068 1.00 92.81 348 TYR A CA 1
ATOM 2765 C C . TYR A 1 348 ? -6.089 -3.911 3.081 1.00 92.81 348 TYR A C 1
ATOM 2767 O O . TYR A 1 348 ? -5.419 -4.323 2.138 1.00 92.81 348 TYR A O 1
ATOM 2775 N N . ASP A 1 349 ? -7.330 -4.329 3.314 1.00 91.06 349 ASP A N 1
ATOM 2776 C CA . ASP A 1 349 ? -7.970 -5.390 2.527 1.00 91.06 349 ASP A CA 1
ATOM 2777 C C . ASP A 1 349 ? -8.927 -4.879 1.441 1.00 91.06 349 ASP A C 1
ATOM 2779 O O . ASP A 1 349 ? -9.687 -5.661 0.871 1.00 91.06 349 ASP A O 1
ATOM 2783 N N . GLY A 1 350 ? -8.920 -3.569 1.184 1.00 87.56 350 GLY A N 1
ATOM 2784 C CA . GLY A 1 350 ? -9.871 -2.906 0.290 1.00 87.56 350 GLY A CA 1
ATOM 2785 C C . GLY A 1 350 ? -11.112 -2.352 0.994 1.00 87.56 350 GLY A C 1
ATOM 2786 O O . GLY A 1 350 ? -11.878 -1.632 0.366 1.00 87.56 350 GLY A O 1
ATOM 2787 N N . SER A 1 351 ? -11.329 -2.685 2.269 1.00 86.56 351 SER A N 1
ATOM 2788 C CA . SER A 1 351 ? -12.499 -2.236 3.040 1.00 86.56 351 SER A CA 1
ATOM 2789 C C . SER A 1 351 ? -12.164 -1.803 4.466 1.00 86.56 351 SER A C 1
ATOM 2791 O O . SER A 1 351 ? -12.799 -0.915 5.035 1.00 86.56 351 SER A O 1
ATOM 2793 N N . ALA A 1 352 ? -11.172 -2.453 5.061 1.00 88.69 352 ALA A N 1
ATOM 2794 C CA . ALA A 1 352 ? -10.724 -2.237 6.412 1.00 88.69 352 ALA A CA 1
ATOM 2795 C C . ALA A 1 352 ? -9.198 -2.302 6.451 1.00 88.69 352 ALA A C 1
ATOM 2797 O O . ALA A 1 352 ? -8.537 -3.071 5.752 1.00 88.69 352 ALA A O 1
ATOM 2798 N N . PHE A 1 353 ? -8.648 -1.459 7.301 1.00 90.56 353 PHE A N 1
ATOM 2799 C CA . PHE A 1 353 ? -7.291 -1.523 7.782 1.00 90.56 353 PHE A CA 1
ATOM 2800 C C . PHE A 1 353 ? -7.178 -2.629 8.834 1.00 90.56 353 PHE A C 1
ATOM 2802 O O . PHE A 1 353 ? -8.017 -2.748 9.716 1.00 90.56 353 PHE A O 1
ATOM 2809 N N . TRP A 1 354 ? -6.138 -3.437 8.760 1.00 94.06 354 TRP A N 1
ATOM 2810 C CA . TRP A 1 354 ? -5.859 -4.534 9.673 1.00 94.06 354 TRP A CA 1
ATOM 2811 C C . TRP A 1 354 ? -4.480 -4.326 10.265 1.00 94.06 354 TRP A C 1
ATOM 2813 O O . TRP A 1 354 ? -3.550 -3.955 9.550 1.00 94.06 354 TRP A O 1
ATOM 2823 N N . TYR A 1 355 ? -4.338 -4.573 11.560 1.00 94.94 355 TYR A N 1
ATOM 2824 C CA . TYR A 1 355 ? -3.060 -4.400 12.227 1.00 94.94 355 TYR A CA 1
ATOM 2825 C C . TYR A 1 355 ? -2.870 -5.379 13.371 1.00 94.94 355 TYR A C 1
ATOM 2827 O O . TYR A 1 355 ? -3.817 -5.787 14.049 1.00 94.94 355 TYR A O 1
ATOM 2835 N N . VAL A 1 356 ? -1.606 -5.730 13.576 1.00 95.81 356 VAL A N 1
ATOM 2836 C CA . VAL A 1 356 ? -1.147 -6.470 14.742 1.00 95.81 356 VAL A CA 1
ATOM 2837 C C . VAL A 1 356 ? -0.387 -5.518 15.642 1.00 95.81 356 VAL A C 1
ATOM 2839 O O . VAL A 1 356 ? 0.453 -4.753 15.170 1.00 95.81 356 VAL A O 1
ATOM 2842 N N . TYR A 1 357 ? -0.672 -5.568 16.934 1.00 94.81 357 TYR A N 1
ATOM 2843 C CA . TYR A 1 357 ? -0.010 -4.740 17.932 1.00 94.81 357 TYR A CA 1
ATOM 2844 C C . TYR A 1 357 ? 0.351 -5.553 19.169 1.00 94.81 357 TYR A C 1
ATOM 2846 O O . TYR A 1 357 ? -0.242 -6.599 19.429 1.00 94.81 357 TYR A O 1
ATOM 2854 N N . GLU A 1 358 ? 1.326 -5.065 19.929 1.00 92.81 358 GLU A N 1
ATOM 2855 C CA . GLU A 1 358 ? 1.734 -5.659 21.198 1.00 92.81 358 GLU A CA 1
ATOM 2856 C C . GLU A 1 358 ? 1.202 -4.840 22.378 1.00 92.81 358 GLU A C 1
ATOM 2858 O O . GLU A 1 358 ? 1.348 -3.618 22.429 1.00 92.81 358 GLU A O 1
ATOM 2863 N N . GLU A 1 359 ? 0.625 -5.5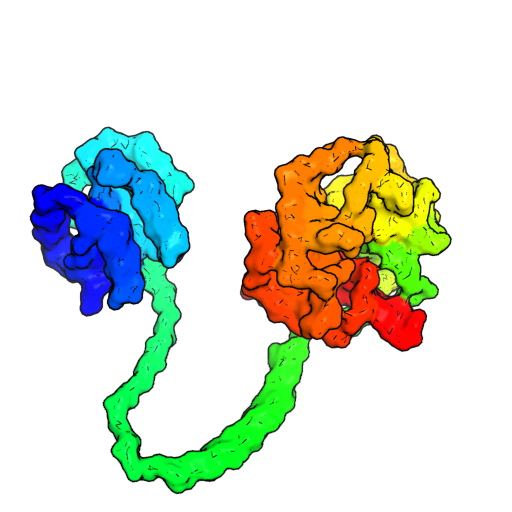30 23.356 1.00 90.88 359 GLU A N 1
ATOM 2864 C CA . GLU A 1 359 ? 0.124 -4.963 24.603 1.00 90.88 359 GLU A CA 1
ATOM 2865 C C . GLU A 1 359 ? 0.373 -5.970 25.735 1.00 90.88 359 GLU A C 1
ATOM 2867 O O . GLU A 1 359 ? 0.049 -7.151 25.618 1.00 90.88 359 GLU A O 1
ATOM 2872 N N . GLY A 1 360 ? 1.005 -5.530 26.829 1.00 87.00 360 GLY A N 1
ATOM 2873 C CA . GLY A 1 360 ? 1.267 -6.399 27.985 1.00 87.00 360 GLY A CA 1
ATOM 2874 C C . GLY A 1 360 ? 2.118 -7.642 27.676 1.00 87.00 360 GLY A C 1
ATOM 2875 O O . GLY A 1 360 ? 1.952 -8.670 28.324 1.00 87.00 360 GLY A O 1
ATOM 2876 N N . GLY A 1 361 ? 2.993 -7.579 26.665 1.00 86.31 361 GLY A N 1
ATOM 2877 C CA . GLY A 1 361 ? 3.834 -8.704 26.230 1.00 86.31 361 GLY A CA 1
ATOM 2878 C C . GLY A 1 361 ? 3.130 -9.735 25.340 1.00 86.31 361 GLY A C 1
ATOM 2879 O O . GLY A 1 361 ? 3.770 -10.698 24.922 1.00 86.31 361 GLY A O 1
ATOM 2880 N N . SER A 1 362 ? 1.850 -9.521 25.027 1.00 88.69 362 SER A N 1
ATOM 2881 C CA . SER A 1 362 ? 1.052 -10.339 24.110 1.00 88.69 362 SER A CA 1
ATOM 2882 C C . SER A 1 362 ? 0.778 -9.584 22.812 1.00 88.69 362 SER A C 1
ATOM 2884 O O . SER A 1 362 ? 0.768 -8.354 22.810 1.00 88.69 362 SER A O 1
ATOM 2886 N N . ALA A 1 363 ? 0.534 -10.304 21.716 1.00 91.56 363 ALA A N 1
ATOM 2887 C CA . ALA A 1 363 ? 0.140 -9.700 20.447 1.00 91.56 363 ALA A CA 1
ATOM 2888 C C . ALA A 1 363 ? -1.348 -9.895 20.163 1.00 91.56 363 ALA A C 1
ATOM 2890 O O . ALA A 1 363 ? -1.931 -10.930 20.487 1.00 91.56 363 ALA A O 1
ATOM 2891 N N . PHE A 1 364 ? -1.954 -8.899 19.529 1.00 94.19 364 PHE A N 1
ATOM 2892 C CA . PHE A 1 364 ? -3.371 -8.886 19.199 1.00 94.19 364 PHE A CA 1
ATOM 2893 C C . PHE A 1 364 ? -3.565 -8.487 17.744 1.00 94.19 364 PHE A C 1
ATOM 2895 O O . PHE A 1 364 ? -2.901 -7.572 17.261 1.00 94.19 364 PHE A O 1
ATOM 2902 N N . LEU A 1 365 ? -4.501 -9.144 17.062 1.00 94.69 365 LEU A N 1
ATOM 2903 C CA . LEU A 1 365 ? -4.991 -8.719 15.753 1.00 94.69 365 LEU A CA 1
ATOM 2904 C C . LEU A 1 365 ? -6.280 -7.921 15.937 1.00 94.69 365 LEU A C 1
ATOM 2906 O O . LEU A 1 365 ? -7.195 -8.355 16.643 1.00 94.69 365 LEU A O 1
ATOM 2910 N N . LYS A 1 366 ? -6.353 -6.773 15.265 1.00 92.44 366 LYS A N 1
ATOM 2911 C CA . LYS A 1 366 ? -7.520 -5.891 15.243 1.00 92.44 366 LYS A CA 1
ATOM 2912 C C . LYS A 1 366 ? -7.739 -5.363 13.828 1.00 92.44 366 LYS A C 1
ATOM 2914 O O . LYS A 1 366 ? -6.811 -5.279 13.022 1.00 92.44 366 LYS A O 1
ATOM 2919 N N . SER A 1 367 ? -8.988 -5.029 13.520 1.00 90.56 367 SER A N 1
ATOM 2920 C CA . SER A 1 367 ? -9.356 -4.385 12.261 1.00 90.56 367 SER A CA 1
ATOM 2921 C C . SER A 1 367 ? -10.015 -3.040 12.515 1.00 90.56 367 SER A C 1
ATOM 2923 O O . SER A 1 367 ? -10.617 -2.804 13.567 1.00 90.56 367 SER A O 1
ATOM 2925 N N . GLY A 1 368 ? -9.895 -2.153 11.533 1.00 82.00 368 GLY A N 1
ATOM 2926 C CA . GLY A 1 368 ? -10.506 -0.855 11.557 1.00 82.00 368 GLY A CA 1
ATOM 2927 C C . GLY A 1 368 ? -10.882 -0.240 10.220 1.00 82.00 368 GLY A C 1
ATOM 2928 O O . GLY A 1 368 ? -10.405 -0.649 9.180 1.00 82.00 368 GLY A O 1
ATOM 2929 N N . LYS A 1 369 ? -11.771 0.751 10.228 1.00 77.25 369 LYS A N 1
ATOM 2930 C CA . LYS A 1 369 ? -12.161 1.553 9.070 1.00 77.25 369 LYS A CA 1
ATOM 2931 C C . LYS A 1 369 ? -11.576 2.936 9.235 1.00 77.25 369 LYS A C 1
ATOM 2933 O O . LYS A 1 369 ? -11.619 3.519 10.317 1.00 77.25 369 LYS A O 1
ATOM 2938 N N . ILE A 1 370 ? -11.075 3.453 8.129 1.00 63.94 370 ILE A N 1
ATOM 2939 C CA . ILE A 1 370 ? -10.627 4.830 8.020 1.00 63.94 370 ILE A CA 1
ATOM 2940 C C . ILE A 1 370 ? -11.868 5.646 7.648 1.00 63.94 370 ILE A C 1
ATOM 2942 O O . ILE A 1 370 ? -12.596 5.283 6.729 1.00 63.94 370 ILE A O 1
ATOM 2946 N N . LYS A 1 371 ? -12.149 6.707 8.410 1.00 53.56 371 LYS A N 1
ATOM 2947 C CA . LYS A 1 371 ? -13.434 7.435 8.402 1.00 53.56 371 LYS A CA 1
ATOM 2948 C C . LYS A 1 371 ? -13.799 8.093 7.055 1.00 53.56 371 LYS A C 1
ATOM 2950 O O . LYS A 1 371 ? -14.956 8.440 6.873 1.00 53.56 371 LYS A O 1
ATOM 2955 N N . ASP A 1 372 ? -12.853 8.216 6.123 1.00 47.72 372 ASP A N 1
ATOM 2956 C CA . ASP A 1 372 ? -13.021 8.908 4.831 1.00 47.72 372 ASP A CA 1
ATOM 2957 C C . ASP A 1 372 ? -13.735 8.093 3.727 1.00 47.72 372 ASP A C 1
ATOM 2959 O O . ASP A 1 372 ? -13.799 8.550 2.589 1.00 47.72 372 ASP A O 1
ATOM 2963 N N . GLU A 1 373 ? -14.232 6.883 4.011 1.00 39.53 373 GLU A N 1
ATOM 2964 C CA . GLU A 1 373 ? -14.958 6.039 3.034 1.00 39.53 373 GLU A CA 1
ATOM 2965 C C . GLU A 1 373 ? -16.477 5.943 3.300 1.00 39.53 373 GLU A C 1
ATOM 2967 O O . GLU A 1 373 ? -17.113 4.970 2.890 1.00 39.53 373 GLU A O 1
ATOM 2972 N N . ILE A 1 374 ? -17.071 6.936 3.981 1.00 33.09 374 ILE A N 1
ATOM 2973 C CA . ILE A 1 374 ? -18.537 7.098 4.112 1.00 33.09 374 ILE A CA 1
ATOM 2974 C C . ILE A 1 374 ? -19.005 8.330 3.346 1.00 33.09 374 ILE A C 1
ATOM 2976 O O . ILE A 1 374 ? -18.429 9.415 3.588 1.00 33.09 374 ILE A O 1
#